Protein AF-A0A3N4A0S9-F1 (afdb_monomer)

Nearest PDB structures (foldseek):
  3oa3-assembly1_A  TM=5.881E-01  e=3.832E-02  Coccidioides immitis
  5ux5-assembly1_A  TM=4.665E-01  e=2.475E-01  Corynebacterium freiburgense
  3fa4-assembly2_H  TM=5.300E-01  e=4.699E-01  Aspergillus niger
  6y32-assembly1_B  TM=5.566E-01  e=2.268E+00  Homo sapiens
  3fa4-assembly1_C  TM=3.381E-01  e=6.290E-01  Aspergillus niger

pLDDT: mean 85.79, std 17.67, range [26.69, 98.25]

Foldseek 3Di:
DDDDDDDDDDDDDDDDDDDDDDDDDDDPPPPDPPPPPPPLDFQWFEDEQEDLQLLLCLAVVFVCQQVTQEYEDQLLLLAPLHDPPGKHPLRSCVSHVRHAYAHAAELFWDAADDPSADPPRHNYLDHNVPQVVQFWQFPDPLFDADPVNGGAQPQCRRIGTGQLDPVSLLSNLVSQCRQAVDWGDAIPVRGGTDGGQGHEYEPLEQANDNNHGNQSSCCRTPNNGSVSVLVSSLVSLLSNLVSCVVVVSNGAYEYELQYDLVDPSSLVSLLVSLQVPSHSAYEYEDLADDQQQAGDDLCCNQPRPLQSLQVSQLRHAYAYEYAQAAAAPAQDLHGGGDHDADFPPRVPSVVSLVSSQNSRQLQLQQRLLSNQQSFAQSGRYHYHQYYHDCRQEDDCSVPVGGPHYSSYRSHDCVPPFNVQSRVQRPDNQKHWDDDWDADDVSQKIWTAIPVGKIKIHHQAQQWDADPNDIDGHSGMGIGD

Solvent-accessible surface area (backbone atoms only — not comparable to full-atom values): 25312 Å² total; per-residue (Å²): 134,88,90,88,90,84,91,90,85,86,86,83,88,88,86,88,87,85,90,87,90,83,90,79,82,88,71,81,81,74,73,75,77,78,85,74,72,76,65,72,62,69,68,64,47,28,34,72,23,81,38,97,53,40,52,40,14,33,20,78,90,20,65,43,48,76,70,41,38,22,37,39,29,58,27,29,37,30,48,60,51,63,64,69,85,63,61,24,47,16,28,24,41,70,50,20,79,79,38,42,39,22,30,36,32,24,70,33,35,45,47,68,74,57,95,42,47,32,89,74,24,49,53,25,41,58,59,54,93,65,37,70,84,43,42,24,60,49,86,48,90,85,45,52,54,44,100,85,46,32,27,26,24,70,76,45,62,67,24,33,29,46,57,58,40,74,71,52,20,49,36,32,10,53,38,55,39,44,43,41,71,40,68,23,42,64,12,85,86,65,34,63,55,42,56,39,46,19,38,30,37,29,58,64,36,70,45,66,48,54,84,24,55,30,46,49,42,14,38,40,28,98,55,59,26,33,68,50,40,49,55,29,51,55,48,29,49,43,42,28,35,54,40,38,56,74,70,66,64,87,52,52,37,32,31,36,47,58,66,55,59,88,38,68,69,50,47,53,52,49,46,48,52,30,66,66,60,57,39,48,28,34,33,37,76,41,55,52,28,51,88,48,43,35,64,52,58,49,53,49,29,49,64,29,42,27,36,50,48,22,58,37,9,54,67,24,30,30,34,35,30,49,64,29,64,52,50,22,75,37,60,41,79,72,45,60,52,48,73,52,62,36,26,77,83,40,85,62,38,72,62,39,45,54,46,34,48,54,32,31,52,25,53,47,20,28,37,48,29,38,47,41,64,24,23,30,86,72,31,38,54,49,63,39,56,46,38,40,45,48,90,36,42,38,47,63,68,75,43,67,54,46,62,45,43,20,33,50,68,61,48,70,65,80,40,68,68,42,35,52,43,46,56,49,52,70,34,91,83,47,25,32,40,91,68,79,44,71,40,80,91,53,33,29,42,35,27,40,32,67,82,66,32,35,39,32,35,25,67,36,96,50,67,45,74,58,100,86,45,77,45,54,41,43,16,29,47,72,44,117

Secondary structure (DSSP, 8-state):
------------------------------PPPP----------SEEEE-STTGGGGGSTT-TTTTS-SEEEE-THHHH----TTPPPHHHHHHH-TT-EEEEEEESSEEEPPPTT-BTTB-SBSS-HHHHGGGB---SSTTS-B-TTS-BEETTEEEEEEB---HHHHHHHHHHHHHHHHSPPPPPTTS------SEEEEE----S-BTTB-HHHHHHHSTTSSHHHHHHHHHHHHHHHHHHHHHTT---EEEEE----TT-HHHHHHHHHHHHH--SSEEEEE-SSB-TTSPBPPHHIIIIIIHHHHHHHTTTS-EEEE-PBPP-EEE--SSS--EEEEPBTTSTTHHHHHHHHHHHHHHHHHHHHHHHHTT-BTT--EEEPBP-B-GGG-B-TTT-TTBSSBTTS-SS-TTSHHHHHHHHHHH-TT--EEEEEEEETTTTEEEEEETTS-EEEEE-SSS-EEETTEEE-TTEEEEE-

Structure (mmCIF, N/CA/C/O backbone):
data_AF-A0A3N4A0S9-F1
#
_entry.id   AF-A0A3N4A0S9-F1
#
loop_
_atom_site.group_PDB
_atom_site.id
_atom_site.type_symbol
_atom_site.label_atom_id
_atom_site.label_alt_id
_atom_site.label_comp_id
_atom_site.label_asym_id
_atom_site.label_entity_id
_atom_site.label_seq_id
_atom_site.pdbx_PDB_ins_code
_atom_site.Cartn_x
_atom_site.Cartn_y
_atom_site.Cartn_z
_atom_site.occupancy
_atom_site.B_iso_or_equiv
_atom_site.auth_seq_id
_atom_site.auth_comp_id
_atom_site.auth_asym_id
_atom_site.auth_atom_id
_atom_site.pdbx_PDB_model_num
ATOM 1 N N . MET A 1 1 ? 68.577 -49.518 10.943 1.00 34.59 1 MET A N 1
ATOM 2 C CA . MET A 1 1 ? 68.490 -50.882 10.376 1.00 34.59 1 MET A CA 1
ATOM 3 C C . MET A 1 1 ? 67.078 -51.410 10.613 1.00 34.59 1 MET A C 1
ATOM 5 O O . MET A 1 1 ? 66.588 -51.281 11.723 1.00 34.59 1 MET A O 1
ATOM 9 N N . LYS A 1 2 ? 66.415 -51.906 9.558 1.00 33.28 2 LYS A N 1
ATOM 10 C CA . LYS A 1 2 ? 65.134 -52.660 9.582 1.00 33.28 2 LYS A CA 1
ATOM 11 C C . LYS A 1 2 ? 65.264 -53.938 10.457 1.00 33.28 2 LYS A C 1
ATOM 13 O O . LYS A 1 2 ? 66.415 -54.341 10.634 1.00 33.28 2 LYS A O 1
ATOM 18 N N . PRO A 1 3 ? 64.181 -54.612 10.936 1.00 39.38 3 PRO A N 1
ATOM 19 C CA . PRO A 1 3 ? 63.006 -54.987 10.124 1.00 39.38 3 PRO A CA 1
ATOM 20 C C . PRO A 1 3 ? 61.605 -55.047 10.794 1.00 39.38 3 PRO A C 1
ATOM 22 O O . PRO A 1 3 ? 61.420 -54.798 11.977 1.00 39.38 3 PRO A O 1
ATOM 25 N N . SER A 1 4 ? 60.631 -55.341 9.919 1.00 33.03 4 SER A N 1
ATOM 26 C CA . SER A 1 4 ? 59.157 -55.346 9.997 1.00 33.03 4 SER A CA 1
ATOM 27 C C . SER A 1 4 ? 58.484 -56.598 10.594 1.00 33.03 4 SER A C 1
ATOM 29 O O . SER A 1 4 ? 59.064 -57.673 10.506 1.00 33.03 4 SER A O 1
ATOM 31 N N . ALA A 1 5 ? 57.190 -56.486 10.966 1.00 32.66 5 ALA A N 1
ATOM 32 C CA . ALA A 1 5 ? 56.092 -57.424 10.615 1.00 32.66 5 ALA A CA 1
ATOM 33 C C . ALA A 1 5 ? 54.676 -56.832 10.902 1.00 32.66 5 ALA A C 1
ATOM 35 O O . ALA A 1 5 ? 54.557 -55.833 11.601 1.00 32.66 5 ALA A O 1
ATOM 36 N N . ARG A 1 6 ? 53.628 -57.424 10.294 1.00 34.28 6 ARG A N 1
ATOM 37 C CA . ARG A 1 6 ? 52.258 -56.926 9.979 1.00 34.28 6 ARG A CA 1
ATOM 38 C C . ARG A 1 6 ? 51.109 -57.390 10.925 1.00 34.28 6 ARG A C 1
ATOM 40 O O . ARG A 1 6 ? 51.161 -58.511 11.400 1.00 34.28 6 ARG A O 1
ATOM 47 N N . ILE A 1 7 ? 50.048 -56.556 11.009 1.00 35.53 7 ILE A N 1
ATOM 48 C CA . ILE A 1 7 ? 48.559 -56.753 10.875 1.00 35.53 7 ILE A CA 1
ATOM 49 C C . ILE A 1 7 ? 47.813 -57.914 11.598 1.00 35.53 7 ILE A C 1
ATOM 51 O O . ILE A 1 7 ? 48.097 -59.068 11.309 1.00 35.53 7 ILE A O 1
ATOM 55 N N . ALA A 1 8 ? 46.709 -57.600 12.323 1.00 29.52 8 ALA A N 1
ATOM 56 C CA . ALA A 1 8 ? 45.303 -58.062 12.096 1.00 29.52 8 ALA A CA 1
ATOM 57 C C . ALA A 1 8 ? 44.297 -57.505 13.149 1.00 29.52 8 ALA A C 1
ATOM 59 O O . ALA A 1 8 ? 44.708 -56.958 14.162 1.00 29.52 8 ALA A O 1
ATOM 60 N N . ARG A 1 9 ? 42.988 -57.564 12.838 1.00 32.09 9 ARG A N 1
ATOM 61 C CA . ARG A 1 9 ? 41.898 -56.615 13.179 1.00 32.09 9 ARG A CA 1
ATOM 62 C C . ARG A 1 9 ? 41.004 -56.950 14.399 1.00 32.09 9 ARG A C 1
ATOM 64 O O . ARG A 1 9 ? 40.845 -58.105 14.766 1.00 32.09 9 ARG A O 1
ATOM 71 N N . SER A 1 10 ? 40.386 -55.864 14.886 1.00 32.53 10 SER A N 1
ATOM 72 C CA . SER A 1 10 ? 39.250 -55.562 15.787 1.00 32.53 10 SER A CA 1
ATOM 73 C C . SER A 1 10 ? 38.244 -56.628 16.271 1.00 32.53 10 SER A C 1
ATOM 75 O O . SER A 1 10 ? 37.711 -57.418 15.498 1.00 32.53 10 SER A O 1
ATOM 77 N N . ALA A 1 11 ? 37.917 -56.484 17.566 1.00 31.88 11 ALA A N 1
ATOM 78 C CA . ALA A 1 11 ? 36.840 -57.074 18.385 1.00 31.88 11 ALA A CA 1
ATOM 79 C C . ALA A 1 11 ? 35.620 -56.104 18.469 1.00 31.88 11 ALA A C 1
ATOM 81 O O . ALA A 1 11 ? 35.685 -55.045 17.853 1.00 31.88 11 ALA A O 1
ATOM 82 N N . ALA A 1 12 ? 34.494 -56.282 19.177 1.00 32.44 12 ALA A N 1
ATOM 83 C CA . ALA A 1 12 ? 33.959 -57.195 20.203 1.00 32.44 12 ALA A CA 1
ATOM 84 C C . ALA A 1 12 ? 32.414 -56.973 20.206 1.00 32.44 12 ALA A C 1
ATOM 86 O O . ALA A 1 12 ? 31.973 -55.861 19.938 1.00 32.44 12 ALA A O 1
ATOM 87 N N . ALA A 1 13 ? 31.559 -57.999 20.242 1.00 31.58 13 ALA A N 1
ATOM 88 C CA . ALA A 1 13 ? 30.956 -58.677 21.406 1.00 31.58 13 ALA A CA 1
ATOM 89 C C . ALA A 1 13 ? 29.879 -57.886 22.197 1.00 31.58 13 ALA A C 1
ATOM 91 O O . ALA A 1 13 ? 30.150 -56.902 22.876 1.00 31.58 13 ALA A O 1
ATOM 92 N N . THR A 1 14 ? 28.659 -58.420 22.104 1.00 32.44 14 THR A N 1
ATOM 93 C CA . THR A 1 14 ? 27.376 -58.109 22.757 1.00 32.44 14 THR A CA 1
ATOM 94 C C . THR A 1 14 ? 27.369 -58.360 24.270 1.00 32.44 14 THR A C 1
ATOM 96 O O . THR A 1 14 ? 27.879 -59.394 24.694 1.00 32.44 14 THR A O 1
ATOM 99 N N . VAL A 1 15 ? 26.668 -57.531 25.062 1.00 31.08 15 VAL A N 1
ATOM 100 C CA . VAL A 1 15 ? 26.116 -57.929 26.378 1.00 31.08 15 VAL A CA 1
ATOM 101 C C . VAL A 1 15 ? 24.728 -57.310 26.604 1.00 31.08 15 VAL A C 1
ATOM 103 O O . VAL A 1 15 ? 24.521 -56.116 26.416 1.00 31.08 15 VAL A O 1
ATOM 106 N N . LEU A 1 16 ? 23.802 -58.184 27.003 1.00 29.84 16 LEU A N 1
ATOM 107 C CA . LEU A 1 16 ? 22.422 -57.973 27.444 1.00 29.84 16 LEU A CA 1
ATOM 108 C C . LEU A 1 16 ? 22.382 -57.631 28.947 1.00 29.84 16 LEU A C 1
ATOM 110 O O . LEU A 1 16 ? 23.087 -58.291 29.710 1.00 29.84 16 LEU A O 1
ATOM 114 N N . THR A 1 17 ? 21.450 -56.783 29.397 1.00 28.97 17 THR A N 1
ATOM 115 C CA . THR A 1 17 ? 20.914 -56.878 30.771 1.00 28.97 17 THR A CA 1
ATOM 116 C C . THR A 1 17 ? 19.477 -56.368 30.886 1.00 28.97 17 THR A C 1
ATOM 118 O O . THR A 1 17 ? 19.077 -55.378 30.283 1.00 28.97 17 THR A O 1
ATOM 121 N N . THR A 1 18 ? 18.711 -57.129 31.660 1.00 30.45 18 THR A N 1
ATOM 122 C CA . THR A 1 18 ? 17.263 -57.141 31.887 1.00 30.45 18 THR A CA 1
ATOM 123 C C . THR A 1 18 ? 16.753 -56.091 32.884 1.00 30.45 18 THR A C 1
ATOM 125 O O . THR A 1 18 ? 17.443 -55.727 33.831 1.00 30.45 18 THR A O 1
ATOM 128 N N . ALA A 1 19 ? 15.496 -55.681 32.684 1.00 32.12 19 ALA A N 1
ATOM 129 C CA . ALA A 1 19 ? 14.685 -54.778 33.510 1.00 32.12 19 ALA A CA 1
ATOM 130 C C . ALA A 1 19 ? 14.087 -55.452 34.769 1.00 32.12 19 ALA A C 1
ATOM 132 O O . ALA A 1 19 ? 14.036 -56.679 34.805 1.00 32.12 19 ALA A O 1
ATOM 133 N N . THR A 1 20 ? 13.596 -54.672 35.759 1.00 29.86 20 THR A N 1
ATOM 134 C CA . THR A 1 20 ? 12.182 -54.643 36.253 1.00 29.86 20 THR A CA 1
ATOM 135 C C . THR A 1 20 ? 11.960 -53.565 37.361 1.00 29.86 20 THR A C 1
ATOM 137 O O . THR A 1 20 ? 12.382 -53.745 38.494 1.00 29.86 20 THR A O 1
ATOM 140 N N . VAL A 1 21 ? 11.259 -52.480 36.982 1.00 33.00 21 VAL A N 1
ATOM 141 C CA . VAL A 1 21 ? 10.111 -51.761 37.617 1.00 33.00 21 VAL A CA 1
ATOM 142 C C . VAL A 1 21 ? 10.184 -51.086 39.007 1.00 33.00 21 VAL A C 1
ATOM 144 O O . VAL A 1 21 ? 10.332 -51.733 40.038 1.00 33.00 21 VAL A O 1
ATOM 147 N N . LEU A 1 22 ? 9.794 -49.798 39.022 1.00 26.69 22 LEU A N 1
ATOM 148 C CA . LEU A 1 22 ? 8.948 -49.180 40.057 1.00 26.69 22 LEU A CA 1
ATOM 149 C C . LEU A 1 22 ? 8.024 -48.121 39.421 1.00 26.69 22 LEU A C 1
ATOM 151 O O . LEU A 1 22 ? 8.454 -47.330 38.587 1.00 26.69 22 LEU A O 1
ATOM 155 N N . ALA A 1 23 ? 6.741 -48.188 39.776 1.00 34.62 23 ALA A N 1
ATOM 156 C CA . ALA A 1 23 ? 5.619 -47.474 39.173 1.00 34.62 23 ALA A CA 1
ATOM 157 C C . ALA A 1 23 ? 5.481 -46.014 39.641 1.00 34.62 23 ALA A C 1
ATOM 159 O O . ALA A 1 23 ? 5.671 -45.720 40.820 1.00 34.62 23 ALA A O 1
ATOM 160 N N . THR A 1 24 ? 5.012 -45.144 38.744 1.00 29.48 24 THR A N 1
ATOM 161 C CA . THR A 1 24 ? 4.363 -43.863 39.064 1.00 29.48 24 THR A CA 1
ATOM 162 C C . THR A 1 24 ? 3.138 -43.663 38.167 1.00 29.48 24 THR A C 1
ATOM 164 O O . THR A 1 24 ? 3.042 -44.216 37.075 1.00 29.48 24 THR A O 1
ATOM 167 N N . ALA A 1 25 ? 2.149 -42.967 38.723 1.00 30.17 25 ALA A N 1
ATOM 168 C CA . ALA A 1 25 ? 0.741 -42.968 38.348 1.00 30.17 25 ALA A CA 1
ATOM 169 C C . ALA A 1 25 ? 0.429 -42.509 36.912 1.00 30.17 25 ALA A C 1
ATOM 171 O O . ALA A 1 25 ? 1.051 -41.592 36.382 1.00 30.17 25 ALA A O 1
ATOM 172 N N . ALA A 1 26 ? -0.604 -43.121 36.326 1.00 30.33 26 ALA A N 1
ATOM 173 C CA . ALA A 1 26 ? -1.199 -42.708 35.064 1.00 30.33 26 ALA A CA 1
ATOM 174 C C . ALA A 1 26 ? -1.886 -41.342 35.218 1.00 30.33 26 ALA A C 1
ATOM 176 O O . ALA A 1 26 ? -2.887 -41.215 35.923 1.00 30.33 26 ALA A O 1
ATOM 177 N N . VAL A 1 27 ? -1.344 -40.334 34.539 1.00 30.41 27 VAL A N 1
ATOM 178 C CA . VAL A 1 27 ? -2.044 -39.085 34.224 1.00 30.41 27 VAL A CA 1
ATOM 179 C C . VAL A 1 27 ? -2.890 -39.371 32.977 1.00 30.41 27 VAL A C 1
ATOM 181 O O . VAL A 1 27 ? -2.364 -39.986 32.044 1.00 30.41 27 VAL A O 1
ATOM 184 N N . PRO A 1 28 ? -4.187 -39.014 32.936 1.00 28.16 28 PRO A N 1
ATOM 185 C CA . PRO A 1 28 ? -4.982 -39.198 31.730 1.00 28.16 28 PRO A CA 1
ATOM 186 C C . PRO A 1 28 ? -4.331 -38.398 30.602 1.00 28.16 28 PRO A C 1
ATOM 188 O O . PRO A 1 28 ? -3.974 -37.235 30.791 1.00 28.16 28 PRO A O 1
ATOM 191 N N . ALA A 1 29 ? -4.140 -39.044 29.452 1.00 28.69 29 ALA A N 1
ATOM 192 C CA . ALA A 1 29 ? -3.686 -38.380 28.245 1.00 28.69 29 ALA A CA 1
ATOM 193 C C . ALA A 1 29 ? -4.666 -37.244 27.940 1.00 28.69 29 ALA A C 1
ATOM 195 O O . ALA A 1 29 ? -5.818 -37.487 27.578 1.00 28.69 29 ALA A O 1
ATOM 196 N N . VAL A 1 30 ? -4.213 -36.009 28.143 1.00 31.84 30 VAL A N 1
ATOM 197 C CA . VAL A 1 30 ? -4.830 -34.842 27.528 1.00 31.84 30 VAL A CA 1
ATOM 198 C C . VAL A 1 30 ? -4.698 -35.100 26.035 1.00 31.84 30 VAL A C 1
ATOM 200 O O . VAL A 1 30 ? -3.583 -35.254 25.533 1.00 31.84 30 VAL A O 1
ATOM 203 N N . ALA A 1 31 ? -5.834 -35.286 25.364 1.00 31.52 31 ALA A N 1
ATOM 204 C CA . ALA A 1 31 ? -5.866 -35.334 23.915 1.00 31.52 31 ALA A CA 1
ATOM 205 C C . ALA A 1 31 ? -5.118 -34.098 23.410 1.00 31.52 31 ALA A C 1
ATOM 207 O O . ALA A 1 31 ? -5.377 -32.992 23.891 1.00 31.52 31 ALA A O 1
ATOM 208 N N . ALA A 1 32 ? -4.149 -34.308 22.518 1.00 30.52 32 ALA A N 1
ATOM 209 C CA . ALA A 1 32 ? -3.539 -33.203 21.801 1.00 30.52 32 ALA A CA 1
ATOM 210 C C . ALA A 1 32 ? -4.682 -32.354 21.218 1.00 30.52 32 ALA A C 1
ATOM 212 O O . ALA A 1 32 ? -5.639 -32.947 20.706 1.00 30.52 32 ALA A O 1
ATOM 213 N N . PRO A 1 33 ? -4.646 -31.019 21.366 1.00 30.25 33 PRO A N 1
ATOM 214 C CA . PRO A 1 33 ? -5.596 -30.181 20.658 1.00 30.25 33 PRO A CA 1
ATOM 215 C C . PRO A 1 33 ? -5.511 -30.548 19.176 1.00 30.25 33 PRO A C 1
ATOM 217 O O . PRO A 1 33 ? -4.415 -30.748 18.652 1.00 30.25 33 PRO A O 1
ATOM 220 N N . ASP A 1 34 ? -6.675 -30.728 18.552 1.00 27.73 34 ASP A N 1
ATOM 221 C CA . ASP A 1 34 ? -6.784 -30.823 17.103 1.00 27.73 34 ASP A CA 1
ATOM 222 C C . ASP A 1 34 ? -5.975 -29.666 16.510 1.00 27.73 34 ASP A C 1
ATOM 224 O O . ASP A 1 34 ? -6.256 -28.502 16.809 1.00 27.73 34 ASP A O 1
ATOM 228 N N . ASP A 1 35 ? -4.977 -29.990 15.687 1.00 31.30 35 ASP A N 1
ATOM 229 C CA . ASP A 1 35 ? -4.346 -29.051 14.765 1.00 31.30 35 ASP A CA 1
ATOM 230 C C . ASP A 1 35 ? -5.407 -28.664 13.724 1.00 31.30 35 ASP A C 1
ATOM 232 O O . ASP A 1 35 ? -5.400 -29.109 12.574 1.00 31.30 35 ASP A O 1
ATOM 236 N N . GLY A 1 36 ? -6.371 -27.849 14.149 1.00 28.06 36 GLY A N 1
ATOM 237 C CA . GLY A 1 36 ? -7.188 -27.040 13.271 1.00 28.06 36 GLY A CA 1
ATOM 238 C C . GLY A 1 36 ? -6.264 -26.019 12.637 1.00 28.06 36 GLY A C 1
ATOM 239 O O . GLY A 1 36 ? -6.175 -24.886 13.095 1.00 28.06 36 GLY A O 1
ATOM 240 N N . ALA A 1 37 ? -5.526 -26.441 11.613 1.00 32.03 37 ALA A N 1
ATOM 241 C CA . ALA A 1 37 ? -4.885 -25.530 10.694 1.00 32.03 37 ALA A CA 1
ATOM 242 C C . ALA A 1 37 ? -6.002 -24.714 10.029 1.00 32.03 37 ALA A C 1
ATOM 244 O O . ALA A 1 37 ? -6.533 -25.101 8.988 1.00 32.03 37 ALA A O 1
ATOM 245 N N . ALA A 1 38 ? -6.368 -23.585 10.639 1.00 32.97 38 ALA A N 1
ATOM 246 C CA . ALA A 1 38 ? -6.726 -22.414 9.865 1.00 32.97 38 ALA A CA 1
ATOM 247 C C . ALA A 1 38 ? -5.487 -22.140 9.007 1.00 32.97 38 ALA A C 1
ATOM 249 O O . ALA A 1 38 ? -4.482 -21.608 9.473 1.00 32.97 38 ALA A O 1
ATOM 250 N N . GLY A 1 39 ? -5.465 -22.713 7.802 1.00 33.94 39 GLY A N 1
ATOM 251 C CA . GLY A 1 39 ? -4.442 -22.369 6.834 1.00 33.94 39 GLY A CA 1
ATOM 252 C C . GLY A 1 39 ? -4.597 -20.882 6.585 1.00 33.94 39 GLY A C 1
ATOM 253 O O . GLY A 1 39 ? -5.710 -20.473 6.269 1.00 33.94 39 GLY A O 1
ATOM 254 N N . ASN A 1 40 ? -3.526 -20.104 6.768 1.00 42.25 40 ASN A N 1
ATOM 255 C CA . ASN A 1 40 ? -3.506 -18.695 6.387 1.00 42.25 40 ASN A CA 1
ATOM 256 C C . ASN A 1 40 ? -4.072 -18.593 4.970 1.00 42.25 40 ASN A C 1
ATOM 258 O O . ASN A 1 40 ? -3.440 -19.044 4.008 1.00 42.25 40 ASN A O 1
ATOM 262 N N . THR A 1 41 ? -5.295 -18.089 4.848 1.00 53.97 41 THR A N 1
ATOM 263 C CA . THR A 1 41 ? -5.892 -17.804 3.554 1.00 53.97 41 THR A CA 1
ATOM 264 C C . THR A 1 41 ? -5.098 -16.644 2.986 1.00 53.97 41 THR A C 1
ATOM 266 O O . THR A 1 41 ? -4.988 -15.595 3.616 1.00 53.97 41 THR A O 1
ATOM 269 N N . GLY A 1 42 ? -4.467 -16.849 1.829 1.00 66.00 42 GLY A N 1
ATOM 270 C CA . GLY A 1 42 ? -3.811 -15.749 1.131 1.00 66.00 42 GLY A CA 1
ATOM 271 C C . GLY A 1 42 ? -4.807 -14.607 0.924 1.00 66.00 42 GLY A C 1
ATOM 272 O O . GLY A 1 42 ? -5.993 -14.859 0.729 1.00 66.00 42 GLY A O 1
ATOM 273 N N . ALA A 1 43 ? -4.321 -13.368 0.945 1.00 77.00 43 ALA A N 1
ATOM 274 C CA . ALA A 1 43 ? -5.142 -12.157 0.844 1.00 77.00 43 ALA A CA 1
ATOM 275 C C . ALA A 1 43 ? -5.964 -12.039 -0.461 1.00 77.00 43 ALA A C 1
ATOM 277 O O . ALA A 1 43 ? -6.759 -11.109 -0.614 1.00 77.00 43 ALA A O 1
ATOM 278 N N . GLY A 1 44 ? -5.724 -12.940 -1.419 1.00 86.56 44 GLY A N 1
ATOM 279 C CA . GLY A 1 44 ? -6.192 -12.830 -2.792 1.00 86.56 44 GLY A CA 1
ATOM 280 C C . GLY A 1 44 ? -5.628 -11.586 -3.472 1.00 86.56 44 GLY A C 1
ATOM 281 O O . GLY A 1 44 ? -4.647 -10.979 -3.032 1.00 86.56 44 GLY A O 1
ATOM 282 N N . ARG A 1 45 ? -6.280 -11.173 -4.552 1.00 91.69 45 ARG A N 1
ATOM 283 C CA . ARG A 1 45 ? -5.941 -9.961 -5.284 1.00 91.69 45 ARG A CA 1
ATOM 284 C C . ARG A 1 45 ? -6.370 -8.730 -4.489 1.00 91.69 45 ARG A C 1
ATOM 286 O O . ARG A 1 45 ? -7.541 -8.354 -4.491 1.00 91.69 45 ARG A O 1
ATOM 293 N N . VAL A 1 46 ? -5.411 -8.090 -3.823 1.00 95.00 46 VAL A N 1
ATOM 294 C CA . VAL A 1 46 ? -5.651 -6.934 -2.940 1.00 95.00 46 VAL A CA 1
ATOM 295 C C . VAL A 1 46 ? -5.614 -5.604 -3.694 1.00 95.00 46 VAL A C 1
ATOM 297 O O . VAL A 1 46 ? -4.707 -5.377 -4.491 1.00 95.00 46 VAL A O 1
ATOM 300 N N . ALA A 1 47 ? -6.505 -4.667 -3.367 1.00 94.81 47 ALA A N 1
ATOM 301 C CA . ALA A 1 47 ? -6.351 -3.240 -3.661 1.00 94.81 47 ALA A CA 1
ATOM 302 C C . ALA A 1 47 ? -6.211 -2.420 -2.371 1.00 94.81 47 ALA A C 1
ATOM 304 O O . ALA A 1 47 ? -7.080 -2.461 -1.499 1.00 94.81 47 ALA A O 1
ATOM 305 N N . TYR A 1 48 ? -5.137 -1.630 -2.273 1.00 93.56 48 TYR A N 1
ATOM 306 C CA . TYR A 1 48 ? -4.978 -0.634 -1.214 1.00 93.56 48 TYR A CA 1
ATOM 307 C C . TYR A 1 48 ? -5.410 0.744 -1.720 1.00 93.56 48 TYR A C 1
ATOM 309 O O . TYR A 1 48 ? -4.733 1.344 -2.555 1.00 93.56 48 TYR A O 1
ATOM 317 N N . LEU A 1 49 ? -6.560 1.228 -1.247 1.00 92.06 49 LEU A N 1
ATOM 318 C CA . LEU A 1 49 ? -7.217 2.444 -1.735 1.00 92.06 49 LEU A CA 1
ATOM 319 C C . LEU A 1 49 ? -7.219 3.513 -0.638 1.00 92.06 49 LEU A C 1
ATOM 321 O O . LEU A 1 49 ? -8.262 3.892 -0.103 1.00 92.06 49 LEU A O 1
ATOM 325 N N . HIS A 1 50 ? -6.014 3.963 -0.282 1.00 74.94 50 HIS A N 1
ATOM 326 C CA . HIS A 1 50 ? -5.774 4.855 0.855 1.00 74.94 50 HIS A CA 1
ATOM 327 C C . HIS A 1 50 ? -6.244 6.305 0.617 1.00 74.94 50 HIS A C 1
ATOM 329 O O . HIS A 1 50 ? -6.543 7.032 1.561 1.00 74.94 50 HIS A O 1
ATOM 335 N N . GLY A 1 51 ? -6.336 6.757 -0.637 1.00 74.06 51 GLY A N 1
ATOM 336 C CA . GLY A 1 51 ? -6.808 8.105 -0.952 1.00 74.06 51 GLY A CA 1
ATOM 337 C C . GLY A 1 51 ? -8.298 8.314 -0.663 1.00 74.06 51 GLY A C 1
ATOM 338 O O . GLY A 1 51 ? -9.105 7.420 -0.907 1.00 74.06 51 GLY A O 1
ATOM 339 N N . TYR A 1 52 ? -8.670 9.533 -0.244 1.00 70.62 52 TYR A N 1
ATOM 340 C CA . TYR A 1 52 ? -10.037 9.926 0.157 1.00 70.62 52 TYR A CA 1
ATOM 341 C C . TYR A 1 52 ? -11.146 9.440 -0.796 1.00 70.62 52 TYR A C 1
ATOM 343 O O . TYR A 1 52 ? -12.212 9.040 -0.335 1.00 70.62 52 TYR A O 1
ATOM 351 N N . GLN A 1 53 ? -10.888 9.410 -2.108 1.00 83.25 53 GLN A N 1
ATOM 352 C CA . GLN A 1 53 ? -11.850 8.941 -3.109 1.00 83.25 53 GLN A CA 1
ATOM 353 C C . GLN A 1 53 ? -11.411 7.682 -3.867 1.00 83.25 53 GLN A C 1
ATOM 355 O O . GLN A 1 53 ? -12.116 7.249 -4.767 1.00 83.25 53 GLN A O 1
ATOM 360 N N . GLN A 1 54 ? -10.271 7.061 -3.559 1.00 88.44 54 GLN A N 1
ATOM 361 C CA . GLN A 1 54 ? -9.774 5.924 -4.356 1.00 88.44 54 GLN A CA 1
ATOM 362 C C . GLN A 1 54 ? -10.689 4.701 -4.310 1.00 88.44 54 GLN A C 1
ATOM 364 O O . GLN A 1 54 ? -10.797 3.966 -5.288 1.00 88.44 54 GLN A O 1
ATOM 369 N N . SER A 1 55 ? -11.434 4.545 -3.216 1.00 90.56 55 SER A N 1
ATOM 370 C CA . SER A 1 55 ? -12.492 3.542 -3.077 1.00 90.56 55 SER A CA 1
ATOM 371 C C . SER A 1 55 ? -13.565 3.632 -4.168 1.00 90.56 55 SER A C 1
ATOM 373 O O . SER A 1 55 ? -14.204 2.634 -4.488 1.00 90.56 55 SER A O 1
ATOM 375 N N . GLN A 1 56 ? -13.727 4.789 -4.816 1.00 91.31 56 GLN A N 1
ATOM 376 C CA . GLN A 1 56 ? -14.726 4.987 -5.862 1.00 91.31 56 GLN A CA 1
ATOM 377 C C . GLN A 1 56 ? -14.473 4.139 -7.123 1.00 91.31 56 GLN A C 1
ATOM 379 O O . GLN A 1 56 ? -15.404 3.907 -7.896 1.00 91.31 56 GLN A O 1
ATOM 384 N N . ALA A 1 57 ? -13.264 3.595 -7.309 1.00 92.31 57 ALA A N 1
ATOM 385 C CA . ALA A 1 57 ? -12.984 2.584 -8.331 1.00 92.31 57 ALA A CA 1
ATOM 386 C C . ALA A 1 57 ? -13.809 1.290 -8.152 1.00 92.31 57 ALA A C 1
ATOM 388 O O . ALA A 1 57 ? -14.007 0.556 -9.121 1.00 92.31 57 ALA A O 1
ATOM 389 N N . LEU A 1 58 ? -14.323 1.035 -6.941 1.00 94.88 58 LEU A N 1
ATOM 390 C CA . LEU A 1 58 ? -15.176 -0.106 -6.584 1.00 94.88 58 LEU A CA 1
ATOM 391 C C . LEU A 1 58 ? -16.675 0.235 -6.577 1.00 94.88 58 LEU A C 1
ATOM 393 O O . LEU A 1 58 ? -17.506 -0.634 -6.318 1.00 94.88 58 LEU A O 1
ATOM 397 N N . CYS A 1 59 ? -17.060 1.480 -6.853 1.00 94.19 59 CYS A N 1
ATOM 398 C CA . CYS A 1 59 ? -18.470 1.847 -6.967 1.00 94.19 59 CYS A CA 1
ATOM 399 C C . CYS A 1 59 ? -19.130 1.213 -8.199 1.00 94.19 59 CYS A C 1
ATOM 401 O O . CYS A 1 59 ? -18.431 0.871 -9.151 1.00 94.19 59 CYS A O 1
ATOM 403 N N . PRO A 1 60 ? -20.474 1.097 -8.252 1.00 94.00 60 PRO A N 1
ATOM 404 C CA . PRO A 1 60 ? -21.169 0.603 -9.439 1.00 94.00 60 PRO A CA 1
ATOM 405 C C . PRO A 1 60 ? -20.706 1.300 -10.733 1.00 94.00 60 PRO A C 1
ATOM 407 O O . PRO A 1 60 ? -20.878 2.508 -10.894 1.00 94.00 60 PRO A O 1
ATOM 410 N N . GLY A 1 61 ? -20.140 0.527 -11.665 1.00 91.12 61 GLY A N 1
ATOM 411 C CA . GLY A 1 61 ? -19.590 1.031 -12.932 1.00 91.12 61 GLY A CA 1
ATOM 412 C C . GLY A 1 61 ? -18.133 1.511 -12.876 1.00 91.12 61 GLY A C 1
ATOM 413 O O . GLY A 1 61 ? -17.615 1.937 -13.906 1.00 91.12 61 GLY A O 1
ATOM 414 N N . GLY A 1 62 ? -17.480 1.436 -11.716 1.00 92.06 62 GLY A N 1
ATOM 415 C CA . GLY A 1 62 ? -16.044 1.639 -11.560 1.00 92.06 62 GLY A CA 1
ATOM 416 C C . GLY A 1 62 ? -15.228 0.497 -12.170 1.00 92.06 62 GLY A C 1
ATOM 417 O O . GLY A 1 62 ? -15.710 -0.621 -12.359 1.00 92.06 62 GLY A O 1
ATO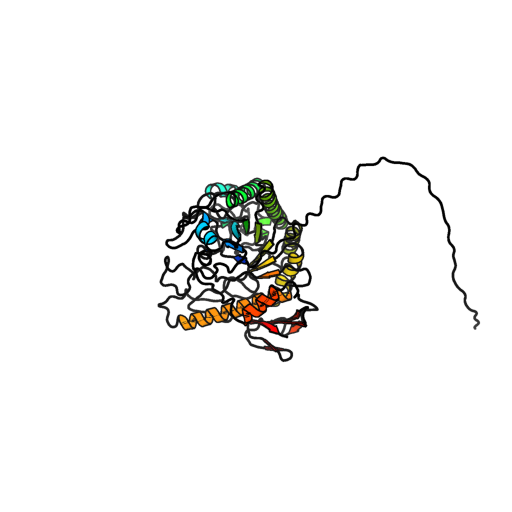M 418 N N . SER A 1 63 ? -13.978 0.794 -12.503 1.00 91.25 63 SER A N 1
ATOM 419 C CA . SER A 1 63 ? -13.074 -0.117 -13.220 1.00 91.25 63 SER A CA 1
ATOM 420 C C . SER A 1 63 ? -12.570 -1.310 -12.401 1.00 91.25 63 SER A C 1
ATOM 422 O O . SER A 1 63 ? -12.127 -2.289 -12.994 1.00 91.25 63 SER A O 1
ATOM 424 N N . MET A 1 64 ? -12.642 -1.255 -11.067 1.00 93.06 64 MET A N 1
ATOM 425 C CA . MET A 1 64 ? -12.231 -2.360 -10.192 1.00 93.06 64 MET A CA 1
ATOM 426 C C . MET A 1 64 ? -13.383 -3.280 -9.794 1.00 93.06 64 MET A C 1
ATOM 428 O O . MET A 1 64 ? -13.169 -4.220 -9.029 1.00 93.06 64 MET A O 1
ATOM 432 N N . VAL A 1 65 ? -14.600 -3.030 -10.289 1.00 94.75 65 VAL A N 1
ATOM 433 C CA . VAL A 1 65 ? -15.758 -3.840 -9.914 1.00 94.75 65 VAL A CA 1
ATOM 434 C C . VAL A 1 65 ? -15.555 -5.301 -10.326 1.00 94.75 65 VAL A C 1
ATOM 436 O O . VAL A 1 65 ? -15.421 -5.600 -11.512 1.00 94.75 65 VAL A O 1
ATOM 439 N N . GLY A 1 66 ? -15.541 -6.205 -9.344 1.00 92.00 66 GLY A N 1
ATOM 440 C CA . GLY A 1 66 ? -15.306 -7.640 -9.527 1.00 92.00 66 GLY A CA 1
ATOM 441 C C . GLY A 1 66 ? -13.872 -8.011 -9.921 1.00 92.00 66 GLY A C 1
ATOM 442 O O . GLY A 1 66 ? -13.654 -9.115 -10.413 1.00 92.00 66 GLY A O 1
ATOM 443 N N . ALA A 1 67 ? -12.909 -7.096 -9.763 1.00 92.50 67 ALA A N 1
ATOM 444 C CA . ALA A 1 67 ? -11.516 -7.304 -10.168 1.00 92.50 67 ALA A CA 1
ATOM 445 C C . ALA A 1 67 ? -10.565 -7.625 -9.003 1.00 92.50 67 ALA A C 1
ATOM 447 O O . ALA A 1 67 ? -9.398 -7.928 -9.251 1.00 92.50 67 ALA A O 1
ATOM 448 N N . VAL A 1 68 ? -11.028 -7.511 -7.756 1.00 94.44 68 VAL A N 1
ATOM 449 C CA . VAL A 1 68 ? -10.218 -7.690 -6.543 1.00 94.44 68 VAL A CA 1
ATOM 450 C C . VAL A 1 68 ? -10.954 -8.561 -5.534 1.00 94.44 68 VAL A C 1
ATOM 452 O O . VAL A 1 68 ? -12.172 -8.452 -5.393 1.00 94.44 68 VAL A O 1
ATOM 455 N N . ASP A 1 69 ? -10.207 -9.395 -4.822 1.00 95.81 69 ASP A N 1
ATOM 456 C CA . ASP A 1 69 ? -10.740 -10.252 -3.760 1.00 95.81 69 ASP A CA 1
ATOM 457 C C . ASP A 1 69 ? -10.817 -9.488 -2.436 1.00 95.81 69 ASP A C 1
ATOM 459 O O . ASP A 1 69 ? -11.748 -9.683 -1.664 1.00 95.81 69 ASP A O 1
ATOM 463 N N . THR A 1 70 ? -9.885 -8.554 -2.209 1.00 97.38 70 THR A N 1
ATOM 464 C CA . THR A 1 70 ? -9.826 -7.755 -0.980 1.00 97.38 70 THR A CA 1
ATOM 465 C C . THR A 1 70 ? -9.557 -6.285 -1.286 1.00 97.38 70 THR A C 1
ATOM 467 O O . THR A 1 70 ? -8.668 -5.947 -2.067 1.00 97.38 70 THR A O 1
ATOM 470 N N . ALA A 1 71 ? -10.285 -5.382 -0.636 1.00 97.12 71 ALA A N 1
ATOM 471 C CA . ALA A 1 71 ? -10.116 -3.941 -0.745 1.00 97.12 71 ALA A CA 1
ATOM 472 C C . ALA A 1 71 ? -9.920 -3.304 0.634 1.00 97.12 71 ALA A C 1
ATOM 474 O O . ALA A 1 71 ? -10.786 -3.392 1.504 1.00 97.12 71 ALA A O 1
ATOM 475 N N . ILE A 1 72 ? -8.806 -2.600 0.817 1.00 97.06 72 ILE A N 1
ATOM 476 C CA . ILE A 1 72 ? -8.566 -1.764 1.996 1.00 97.06 72 ILE A CA 1
ATOM 477 C C . ILE A 1 72 ? -9.058 -0.352 1.678 1.00 97.06 72 ILE A C 1
ATOM 479 O O . ILE A 1 72 ? -8.578 0.269 0.725 1.00 97.06 72 ILE A O 1
ATOM 483 N N . VAL A 1 73 ? -9.992 0.167 2.477 1.00 95.31 73 VAL A N 1
ATOM 484 C CA . VAL A 1 73 ? -10.606 1.487 2.262 1.00 95.31 73 VAL A CA 1
ATOM 485 C C . VAL A 1 73 ? -10.703 2.291 3.559 1.00 95.31 73 VAL A C 1
ATOM 487 O O . VAL A 1 73 ? -10.760 1.742 4.661 1.00 95.31 73 VAL A O 1
ATOM 490 N N . ALA A 1 74 ? -10.774 3.617 3.432 1.00 92.25 74 ALA A N 1
ATOM 491 C CA . ALA A 1 74 ? -11.011 4.500 4.570 1.00 92.25 74 ALA A CA 1
ATOM 492 C C . ALA A 1 74 ? -12.392 4.230 5.218 1.00 92.25 74 ALA A C 1
ATOM 494 O O . ALA A 1 74 ? -13.396 4.194 4.498 1.00 92.25 74 ALA A O 1
ATOM 495 N N . PRO A 1 75 ? -12.499 4.126 6.560 1.00 93.06 75 PRO A N 1
ATOM 496 C CA . PRO A 1 75 ? -13.761 3.850 7.254 1.00 93.06 75 PRO A CA 1
ATOM 497 C C . PRO A 1 75 ? -14.897 4.826 6.929 1.00 93.06 75 PRO A C 1
ATOM 499 O O . PRO A 1 75 ? -16.066 4.440 6.936 1.00 93.06 75 PRO A O 1
ATOM 502 N N . LEU A 1 76 ? -14.571 6.077 6.584 1.00 90.56 76 LEU A N 1
ATOM 503 C CA . LEU A 1 76 ? -15.536 7.132 6.258 1.00 90.56 76 LEU A CA 1
ATOM 504 C C . LEU A 1 76 ? -16.567 6.726 5.189 1.00 90.56 76 LEU A C 1
ATOM 506 O O . LEU A 1 76 ? -17.705 7.201 5.227 1.00 90.56 76 LEU A O 1
ATOM 510 N N . VAL A 1 77 ? -16.226 5.788 4.291 1.00 92.00 77 VAL A N 1
ATOM 511 C CA . VAL A 1 77 ? -17.158 5.267 3.272 1.00 92.00 77 VAL A CA 1
ATOM 512 C C . VAL A 1 77 ? -18.379 4.571 3.877 1.00 92.00 77 VAL A C 1
ATOM 514 O O . VAL A 1 77 ? -19.428 4.499 3.235 1.00 92.00 77 VAL A O 1
ATOM 517 N N . ALA A 1 78 ? -18.280 4.091 5.118 1.00 94.06 78 ALA A N 1
ATOM 518 C CA . ALA A 1 78 ? -19.387 3.504 5.861 1.00 94.06 78 ALA A CA 1
ATOM 519 C C . ALA A 1 78 ? -20.218 4.553 6.620 1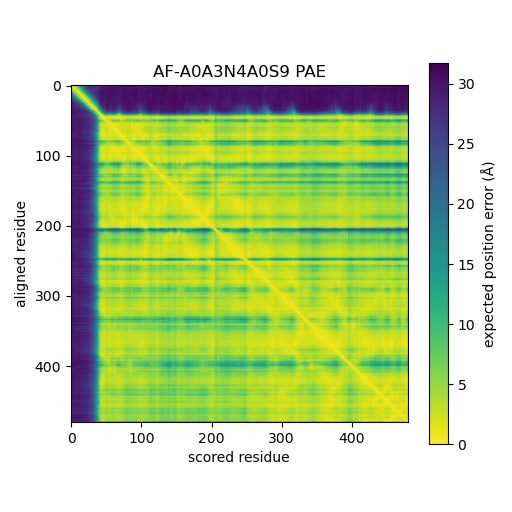.00 94.06 78 ALA A C 1
ATOM 521 O O . ALA A 1 78 ? -21.419 4.356 6.805 1.00 94.06 78 ALA A O 1
ATOM 522 N N . GLY A 1 79 ? -19.612 5.682 7.006 1.00 89.19 79 GLY A N 1
ATOM 523 C CA . GLY A 1 79 ? -20.270 6.772 7.738 1.00 89.19 79 GLY A CA 1
ATOM 524 C C . GLY A 1 79 ? -21.180 7.660 6.880 1.00 89.19 79 GLY A C 1
ATOM 525 O O . GLY A 1 79 ? -22.062 8.332 7.413 1.00 89.19 79 GLY A O 1
ATOM 526 N N . GLY A 1 80 ? -21.008 7.653 5.554 1.00 76.44 80 GLY A N 1
ATOM 527 C CA . GLY A 1 80 ? -21.932 8.292 4.607 1.00 76.44 80 GLY A CA 1
ATOM 528 C C . GLY A 1 80 ? -21.748 9.791 4.384 1.00 76.44 80 GLY A C 1
ATOM 529 O O . GLY A 1 80 ? -22.454 10.369 3.557 1.00 76.44 80 GLY A O 1
ATOM 530 N N . THR A 1 81 ? -20.812 10.434 5.080 1.00 75.31 81 THR A N 1
ATOM 531 C CA . THR A 1 81 ? -20.417 11.812 4.772 1.00 75.31 81 THR A CA 1
ATOM 532 C C . THR A 1 81 ? -19.378 11.759 3.658 1.00 75.31 81 THR A C 1
ATOM 534 O O . THR A 1 81 ? -18.181 11.681 3.915 1.00 75.31 81 THR A O 1
ATOM 537 N N . LEU A 1 82 ? -19.843 11.757 2.412 1.00 79.31 82 LEU A N 1
ATOM 538 C CA . LEU A 1 82 ? -18.981 11.691 1.233 1.00 79.31 82 LEU A CA 1
ATOM 539 C C . LEU A 1 82 ? -19.183 12.909 0.342 1.00 79.31 82 LEU A C 1
ATOM 541 O O . LEU A 1 82 ? -20.215 13.589 0.420 1.00 79.31 82 LEU A O 1
ATOM 545 N N . ALA A 1 83 ? -18.202 13.178 -0.519 1.00 79.56 83 ALA A N 1
ATOM 546 C CA . ALA A 1 83 ? -18.349 14.218 -1.514 1.00 79.56 83 ALA A CA 1
ATOM 547 C C . ALA A 1 83 ? -19.500 13.879 -2.473 1.00 79.56 83 ALA A C 1
ATOM 549 O O . ALA A 1 83 ? -19.948 12.738 -2.627 1.00 79.56 83 ALA A O 1
ATOM 550 N N . LYS A 1 84 ? -20.030 14.909 -3.129 1.00 78.62 84 LYS A N 1
ATOM 551 C CA . LYS A 1 84 ? -21.128 14.724 -4.074 1.00 78.62 84 LYS A CA 1
ATOM 552 C C . LYS A 1 84 ? -20.677 13.809 -5.215 1.00 78.62 84 LYS A C 1
ATOM 554 O O . LYS A 1 84 ? -19.793 14.179 -5.974 1.00 78.62 84 LYS A O 1
ATOM 559 N N . GLY A 1 85 ? -21.404 12.712 -5.415 1.00 80.19 85 GLY A N 1
ATOM 560 C CA . GLY A 1 85 ? -21.139 11.747 -6.485 1.00 80.19 85 GLY A CA 1
ATOM 561 C C . GLY A 1 85 ? -20.390 10.505 -6.016 1.00 80.19 85 GLY A C 1
ATOM 562 O O . GLY A 1 85 ? -20.315 9.552 -6.787 1.00 80.19 85 GLY A O 1
ATOM 563 N N . ASP A 1 86 ? -19.920 10.495 -4.771 1.00 87.62 86 ASP A N 1
ATOM 564 C CA . ASP A 1 86 ? -19.275 9.336 -4.177 1.00 87.62 86 ASP A CA 1
ATOM 565 C C . ASP A 1 86 ? -20.327 8.311 -3.703 1.00 87.62 86 ASP A C 1
ATOM 567 O O . ASP A 1 86 ? -21.428 8.679 -3.274 1.00 87.62 86 ASP A O 1
ATOM 571 N N . CYS A 1 87 ? -19.995 7.022 -3.768 1.00 91.12 87 CYS A N 1
ATOM 572 C CA . CYS A 1 87 ? -20.818 5.924 -3.274 1.00 91.12 87 CYS A CA 1
ATOM 573 C C . CYS A 1 87 ? -20.305 5.387 -1.927 1.00 91.12 87 CYS A C 1
ATOM 575 O O . CYS A 1 87 ? -19.127 5.521 -1.587 1.00 91.12 87 CYS A O 1
ATOM 577 N N . THR A 1 88 ? -21.207 4.788 -1.144 1.00 94.38 88 THR A N 1
ATOM 578 C CA . THR A 1 88 ? -20.899 4.297 0.210 1.00 94.38 88 THR A CA 1
ATOM 579 C C . THR A 1 88 ? -20.372 2.862 0.201 1.00 94.38 88 THR A C 1
ATOM 581 O O . THR A 1 88 ? -20.443 2.166 -0.812 1.00 94.38 88 THR A O 1
ATOM 584 N N . LEU A 1 89 ? -19.921 2.367 1.360 1.00 96.38 89 LEU A N 1
ATOM 585 C CA . LEU A 1 89 ? -19.577 0.952 1.551 1.00 96.38 89 LEU A CA 1
ATOM 586 C C . LEU A 1 89 ? -20.701 0.007 1.089 1.00 96.38 89 LEU A C 1
ATOM 588 O O . LEU A 1 89 ? -20.429 -0.996 0.435 1.00 96.38 89 LEU A O 1
ATOM 592 N N . ALA A 1 90 ? -21.962 0.342 1.379 1.00 97.62 90 ALA A N 1
ATOM 593 C CA . ALA A 1 90 ? -23.118 -0.446 0.950 1.00 97.62 90 ALA A CA 1
ATOM 594 C C . ALA A 1 90 ? -23.263 -0.508 -0.576 1.00 97.62 90 ALA A C 1
ATOM 596 O O . ALA A 1 90 ? -23.594 -1.562 -1.117 1.00 97.62 90 ALA A O 1
ATOM 597 N N . ASP A 1 91 ? -23.001 0.600 -1.274 1.00 97.31 91 ASP A N 1
ATOM 598 C CA . ASP A 1 91 ? -23.024 0.629 -2.738 1.00 97.31 91 ASP A CA 1
ATOM 599 C C . ASP A 1 91 ? -21.869 -0.200 -3.327 1.00 97.31 91 ASP A C 1
ATOM 601 O O . ASP A 1 91 ? -22.090 -0.982 -4.253 1.00 97.31 91 ASP A O 1
ATOM 605 N N . MET A 1 92 ? -20.659 -0.074 -2.766 1.00 97.50 92 MET A N 1
ATOM 606 C CA . MET A 1 92 ? -19.485 -0.841 -3.203 1.00 97.50 92 MET A CA 1
ATOM 607 C C . MET A 1 92 ? -19.678 -2.343 -2.990 1.00 97.50 92 MET A C 1
ATOM 609 O O . MET A 1 92 ? -19.484 -3.114 -3.925 1.00 97.50 92 MET A O 1
ATOM 613 N N . LYS A 1 93 ? -20.142 -2.779 -1.814 1.00 98.00 93 LYS A N 1
ATOM 614 C CA . LYS A 1 93 ? -20.422 -4.200 -1.549 1.00 98.00 93 LYS A CA 1
ATOM 615 C C . LYS A 1 93 ? -21.534 -4.769 -2.420 1.00 98.00 93 LYS A C 1
ATOM 617 O O . LYS A 1 93 ? -21.455 -5.913 -2.850 1.00 98.00 93 LYS A O 1
ATOM 622 N N . ALA A 1 94 ? -22.566 -3.981 -2.723 1.00 98.06 94 ALA A N 1
ATOM 623 C CA . ALA A 1 94 ? -23.619 -4.423 -3.634 1.00 98.06 94 ALA A CA 1
ATOM 624 C C . ALA A 1 94 ? -23.105 -4.626 -5.072 1.00 98.06 94 ALA A C 1
ATOM 626 O O . ALA A 1 94 ? -23.610 -5.499 -5.777 1.00 98.06 94 ALA A O 1
ATOM 627 N N . ALA A 1 95 ? -22.118 -3.834 -5.507 1.00 97.81 95 ALA A N 1
ATOM 628 C CA . ALA A 1 95 ? -21.454 -4.009 -6.798 1.00 97.81 95 ALA A CA 1
ATOM 629 C C . ALA A 1 95 ? -20.412 -5.141 -6.794 1.00 97.81 95 ALA A C 1
ATOM 631 O O . ALA A 1 95 ? -20.172 -5.735 -7.842 1.00 97.81 95 ALA A O 1
ATOM 632 N N . ASN A 1 96 ? -19.832 -5.448 -5.631 1.00 97.94 96 ASN A N 1
ATOM 633 C CA . ASN A 1 96 ? -18.733 -6.396 -5.448 1.00 97.94 96 ASN A CA 1
ATOM 634 C C . ASN A 1 96 ? -19.098 -7.465 -4.403 1.00 97.94 96 ASN A C 1
ATOM 636 O O . ASN A 1 96 ? -18.572 -7.435 -3.290 1.00 97.94 96 ASN A O 1
ATOM 640 N N . PRO A 1 97 ? -20.022 -8.391 -4.720 1.00 96.19 97 PRO A N 1
ATOM 641 C CA . PRO A 1 97 ? -20.527 -9.356 -3.742 1.00 96.19 97 PRO A CA 1
ATOM 642 C C . PRO A 1 97 ? -19.472 -10.355 -3.244 1.00 96.19 97 PRO A C 1
ATOM 644 O O . PRO A 1 97 ? -19.666 -10.926 -2.175 1.00 96.19 97 PRO A O 1
ATOM 647 N N . ASP A 1 98 ? -18.388 -10.545 -4.000 1.00 95.62 98 ASP A N 1
ATOM 648 C CA . ASP A 1 98 ? -17.321 -11.510 -3.709 1.00 95.62 98 ASP A CA 1
ATOM 649 C C . ASP A 1 98 ? -16.037 -10.844 -3.166 1.00 95.62 98 ASP A C 1
ATOM 651 O O . ASP A 1 98 ? -15.042 -11.527 -2.956 1.00 95.62 98 ASP A O 1
ATOM 655 N N . THR A 1 99 ? -16.044 -9.522 -2.939 1.00 97.06 99 THR A N 1
ATOM 656 C CA . THR A 1 99 ? -14.887 -8.774 -2.418 1.00 97.06 99 THR A CA 1
ATOM 657 C C . THR A 1 99 ? -15.016 -8.538 -0.914 1.00 97.06 99 THR A C 1
ATOM 659 O O . THR A 1 99 ? -16.035 -8.019 -0.448 1.00 97.06 99 THR A O 1
ATOM 662 N N . GLU A 1 100 ? -13.953 -8.823 -0.164 1.00 96.94 100 GLU A N 1
ATOM 663 C CA . GLU A 1 100 ? -13.803 -8.420 1.233 1.00 96.94 100 GLU A CA 1
ATOM 664 C C . GLU A 1 100 ? -13.404 -6.946 1.342 1.00 96.94 100 GLU A C 1
ATOM 666 O O . GLU A 1 100 ? -12.472 -6.479 0.688 1.00 96.94 100 GLU A O 1
ATOM 671 N N . PHE A 1 101 ? -14.082 -6.193 2.206 1.00 97.62 101 PHE A N 1
ATOM 672 C CA . PHE A 1 101 ? -13.746 -4.799 2.491 1.00 97.62 101 PHE A CA 1
ATOM 673 C C . PHE A 1 101 ? -13.158 -4.678 3.892 1.00 97.62 101 PHE A C 1
ATOM 675 O O . PHE A 1 101 ? -13.863 -4.890 4.885 1.00 97.62 101 PHE A O 1
ATOM 682 N N . LEU A 1 102 ? -11.890 -4.275 3.971 1.00 98.00 102 LEU A N 1
ATOM 683 C CA . LEU A 1 102 ? -11.185 -4.027 5.224 1.00 98.00 102 LEU A CA 1
ATOM 684 C C . LEU A 1 102 ? -11.185 -2.534 5.553 1.00 98.00 102 LEU A C 1
ATOM 686 O O . LEU A 1 102 ? -10.837 -1.694 4.717 1.00 98.00 102 LEU A O 1
ATOM 690 N N . ALA A 1 103 ? -11.560 -2.207 6.787 1.00 96.69 103 ALA A N 1
ATOM 691 C CA . ALA A 1 103 ? -11.485 -0.852 7.308 1.00 96.69 103 ALA A CA 1
ATOM 692 C C . ALA A 1 103 ? -10.036 -0.510 7.666 1.00 96.69 103 ALA A C 1
ATOM 694 O O . ALA A 1 103 ? -9.426 -1.183 8.494 1.00 96.69 103 ALA A O 1
ATOM 695 N N . TYR A 1 104 ? -9.491 0.552 7.080 1.00 95.75 104 TYR A N 1
ATOM 696 C CA . TYR A 1 104 ? -8.200 1.092 7.498 1.00 95.75 104 TYR A CA 1
ATOM 697 C C . TYR A 1 104 ? -8.266 1.623 8.943 1.00 95.75 104 TYR A C 1
ATOM 699 O O . TYR A 1 104 ? -9.153 2.416 9.276 1.00 95.75 104 TYR A O 1
ATOM 707 N N . LEU A 1 105 ? -7.302 1.243 9.781 1.00 95.31 105 LEU A N 1
ATOM 708 C CA . LEU A 1 105 ? -7.162 1.711 11.158 1.00 95.31 105 LEU A CA 1
ATOM 709 C C . LEU A 1 105 ? -5.696 2.024 11.465 1.00 95.31 105 LEU A C 1
ATOM 711 O O . LEU A 1 105 ? -4.862 1.127 11.543 1.00 95.31 105 LEU A O 1
ATOM 715 N N . ASN A 1 106 ? -5.387 3.297 11.700 1.00 93.69 106 ASN A N 1
ATOM 716 C CA . ASN A 1 106 ? -4.057 3.694 12.138 1.00 93.69 106 ASN A CA 1
ATOM 717 C C . ASN A 1 106 ? -3.893 3.426 13.646 1.00 93.69 106 ASN A C 1
ATOM 719 O O . ASN A 1 106 ? -4.644 3.980 14.458 1.00 93.69 106 ASN A O 1
ATOM 723 N N . ILE A 1 107 ? -2.929 2.573 14.010 1.00 94.75 107 ILE A N 1
ATOM 724 C CA . ILE A 1 107 ? -2.643 2.232 15.410 1.00 94.75 107 ILE A CA 1
ATOM 725 C C . ILE A 1 107 ? -1.437 2.991 15.970 1.00 94.75 107 ILE A C 1
ATOM 727 O O . ILE A 1 107 ? -1.372 3.210 17.179 1.00 94.75 107 ILE A O 1
ATOM 731 N N . GLY A 1 108 ? -0.492 3.423 15.132 1.00 91.06 108 GLY A N 1
ATOM 732 C CA . GLY A 1 108 ? 0.706 4.159 15.559 1.00 91.06 108 GLY A CA 1
ATOM 733 C C . GLY A 1 108 ? 0.490 5.669 15.689 1.00 91.06 108 GLY A C 1
ATOM 734 O O . GLY A 1 108 ? 1.076 6.319 16.560 1.00 91.06 108 GLY A O 1
ATOM 735 N N . GLY A 1 109 ? -0.394 6.214 14.860 1.00 89.62 109 GLY A N 1
ATOM 736 C CA . GLY A 1 109 ? -0.708 7.624 14.715 1.00 89.62 109 GLY A CA 1
ATOM 737 C C . GLY A 1 109 ? -2.190 7.937 14.932 1.00 89.62 109 GLY A C 1
ATOM 738 O O . GLY A 1 109 ? -3.097 7.347 14.353 1.00 89.62 109 GLY A O 1
ATOM 739 N N . MET A 1 110 ? -2.445 8.956 15.742 1.00 91.00 110 MET A N 1
ATOM 740 C CA . MET A 1 110 ? -3.760 9.541 15.962 1.00 91.00 110 MET A CA 1
ATOM 741 C C . MET A 1 110 ? -3.908 10.777 15.085 1.00 91.00 110 MET A C 1
ATOM 743 O O . MET A 1 110 ? -3.417 11.864 15.410 1.00 91.00 110 MET A O 1
ATOM 747 N N . GLN A 1 111 ? -4.588 10.606 13.959 1.00 84.88 111 GLN A N 1
ATOM 748 C CA . GLN A 1 111 ? -4.948 11.711 13.080 1.00 84.88 111 GLN A CA 1
ATOM 749 C C . GLN A 1 111 ? -6.143 12.503 13.616 1.00 84.88 111 GLN A C 1
ATOM 751 O O . GLN A 1 111 ? -7.062 11.949 14.225 1.00 84.88 111 GLN A O 1
ATOM 756 N N . GLY A 1 112 ? -6.138 13.815 13.374 1.00 76.12 112 GLY A N 1
ATOM 757 C CA . GLY A 1 112 ? -7.328 14.637 13.573 1.00 76.12 112 GLY A CA 1
ATOM 758 C C . GLY A 1 112 ? -8.467 14.179 12.659 1.00 76.12 112 GLY A C 1
ATOM 759 O O . GLY A 1 112 ? -8.231 13.804 11.513 1.00 76.12 112 GLY A O 1
ATOM 760 N N . VAL A 1 113 ? -9.704 14.225 13.154 1.00 72.38 113 VAL A N 1
ATOM 761 C CA . VAL A 1 113 ? -10.884 13.952 12.324 1.00 72.38 113 VAL A CA 1
ATOM 762 C C . VAL A 1 113 ? -11.304 15.189 11.564 1.00 72.38 113 VAL A C 1
ATOM 764 O O . VAL A 1 113 ? -11.236 16.319 12.054 1.00 72.38 113 VAL A O 1
ATOM 767 N N . THR A 1 114 ? -11.770 14.948 10.354 1.00 71.94 114 THR A N 1
ATOM 768 C CA . THR A 1 114 ? -12.428 15.940 9.523 1.00 71.94 114 THR A CA 1
ATOM 769 C C . THR A 1 114 ? -13.927 15.960 9.826 1.00 71.94 114 THR A C 1
ATOM 771 O O . THR A 1 114 ? -14.461 15.114 10.543 1.00 71.94 114 THR A O 1
ATOM 774 N N . GLU A 1 115 ? -14.656 16.918 9.254 1.00 73.06 115 GLU A N 1
ATOM 775 C CA . GLU A 1 115 ? -16.124 16.946 9.348 1.00 73.06 115 GLU A CA 1
ATOM 776 C C . GLU A 1 115 ? -16.812 15.739 8.676 1.00 73.06 115 GLU A C 1
ATOM 778 O O . GLU A 1 115 ? -17.997 15.478 8.930 1.00 73.06 115 GLU A O 1
ATOM 783 N N . TRP A 1 116 ? -16.062 15.008 7.842 1.00 73.31 116 TRP A N 1
ATOM 784 C CA . TRP A 1 116 ? -16.517 13.850 7.080 1.00 73.31 116 TRP A CA 1
ATOM 785 C C . TRP A 1 116 ? -16.525 12.563 7.909 1.00 73.31 116 TRP A C 1
ATOM 787 O O . TRP A 1 116 ? -17.361 11.686 7.681 1.00 73.31 116 TRP A O 1
ATOM 797 N N . ASP A 1 117 ? -15.662 12.469 8.918 1.00 79.62 117 ASP A N 1
ATOM 798 C CA . ASP A 1 117 ? -15.576 11.279 9.750 1.00 79.62 117 ASP A CA 1
ATOM 799 C C . ASP A 1 117 ? -16.732 11.228 10.765 1.00 79.62 117 ASP A C 1
ATOM 801 O O . ASP A 1 117 ? -17.148 12.239 11.347 1.00 79.62 117 ASP A O 1
ATOM 805 N N . LYS A 1 118 ? -17.297 10.033 10.966 1.00 84.38 118 LYS A N 1
ATOM 806 C CA . LYS A 1 118 ? -18.437 9.799 11.863 1.00 84.38 118 LYS A CA 1
ATOM 807 C C . LYS A 1 118 ? -18.166 8.598 12.732 1.00 84.38 118 LYS A C 1
ATOM 809 O O . LYS A 1 118 ? -17.705 7.583 12.234 1.00 84.38 118 LYS A O 1
ATOM 814 N N . GLU A 1 119 ? -18.531 8.696 14.003 1.00 86.31 119 GLU A N 1
ATOM 815 C CA . GLU A 1 119 ? -18.442 7.563 14.912 1.00 86.31 119 GLU A CA 1
ATOM 816 C C . GLU A 1 119 ? -19.323 6.392 14.438 1.00 86.31 119 GLU A C 1
ATOM 818 O O . GLU A 1 119 ? -20.459 6.641 14.018 1.00 86.31 119 GLU A O 1
ATOM 823 N N . PRO A 1 120 ? -18.840 5.134 14.514 1.00 90.00 120 PRO A N 1
ATOM 824 C CA . PRO A 1 120 ? -17.508 4.689 14.966 1.00 90.00 120 PRO A CA 1
ATOM 825 C C . PRO A 1 120 ? -16.435 4.627 13.867 1.00 90.00 120 PRO A C 1
ATOM 827 O O . PRO A 1 120 ? -15.298 4.242 14.123 1.00 90.00 120 PRO A O 1
ATOM 830 N N . PHE A 1 121 ? -16.771 5.036 12.649 1.00 92.25 121 PHE A N 1
ATOM 831 C CA . PHE A 1 121 ? -15.944 4.968 11.449 1.00 92.25 121 PHE A CA 1
ATOM 832 C C . PHE A 1 121 ? -14.846 6.041 11.386 1.00 92.25 121 PHE A C 1
ATOM 834 O O . PHE A 1 121 ? -14.759 6.796 10.415 1.00 92.25 121 PHE A O 1
ATOM 841 N N . PHE A 1 122 ? -13.988 6.099 12.408 1.00 88.94 122 PHE A N 1
ATOM 842 C CA . PHE A 1 122 ? -12.762 6.893 12.362 1.00 88.94 122 PHE A CA 1
ATOM 843 C C . PHE A 1 122 ? -11.540 6.018 12.050 1.00 88.94 122 PHE A C 1
ATOM 845 O O . PHE A 1 122 ? -11.438 4.909 12.575 1.00 88.94 122 PHE A O 1
ATOM 852 N N . PRO A 1 123 ? -10.568 6.540 11.287 1.00 89.81 123 PRO A N 1
ATOM 853 C CA . PRO A 1 123 ? -9.340 5.832 10.913 1.00 89.81 123 PRO A CA 1
ATOM 854 C C . PRO A 1 123 ? -8.237 5.866 11.998 1.00 89.81 123 PRO A C 1
ATOM 856 O O . PRO A 1 123 ? -7.052 5.894 11.678 1.00 89.81 123 PRO A O 1
ATOM 859 N N . THR A 1 124 ? -8.608 5.932 13.279 1.00 91.88 124 THR A N 1
ATOM 860 C CA . THR A 1 124 ? -7.710 6.006 14.453 1.00 91.88 124 THR A CA 1
ATOM 861 C C . THR A 1 124 ? -8.356 5.282 15.635 1.00 91.88 124 THR A C 1
ATOM 863 O O . THR A 1 124 ? -9.584 5.248 15.715 1.00 91.88 124 THR A O 1
ATOM 866 N N . CYS A 1 125 ? -7.577 4.727 16.566 1.00 94.31 125 CYS A N 1
ATOM 867 C CA . CYS A 1 125 ? -8.098 3.929 17.685 1.00 94.31 125 CYS A CA 1
ATOM 868 C C . CYS A 1 125 ? -9.052 4.685 18.621 1.00 94.31 125 CYS A C 1
ATOM 870 O O . CYS A 1 125 ? -10.008 4.123 19.142 1.00 94.31 125 CYS A O 1
ATOM 872 N N . VAL A 1 126 ? -8.819 5.978 18.831 1.00 91.75 126 VAL A N 1
ATOM 873 C CA . VAL A 1 126 ? -9.570 6.803 19.790 1.00 91.75 126 VAL A CA 1
ATOM 874 C C . VAL A 1 126 ? -10.224 7.978 19.088 1.00 91.75 126 VAL A C 1
ATOM 876 O O . VAL A 1 126 ? -9.801 8.386 18.006 1.00 91.75 126 VAL A O 1
ATOM 879 N N . ARG A 1 127 ? -11.278 8.541 19.684 1.00 84.88 127 ARG A N 1
ATOM 880 C CA . ARG A 1 127 ? -11.829 9.802 19.179 1.00 84.88 127 ARG A CA 1
ATOM 881 C C . ARG A 1 127 ? -10.765 10.900 19.307 1.00 84.88 127 ARG A C 1
ATOM 883 O O . ARG A 1 127 ? -10.080 10.939 20.331 1.00 84.88 127 ARG A O 1
ATOM 890 N N . PRO A 1 128 ? -10.595 11.799 18.328 1.00 76.44 128 PRO A N 1
ATOM 891 C CA . PRO A 1 128 ? -9.507 12.777 18.386 1.00 76.44 128 PRO A CA 1
ATOM 892 C C . PRO A 1 128 ? -9.570 13.734 19.570 1.00 76.44 128 PRO A C 1
ATOM 894 O O . PRO A 1 128 ? -8.523 14.142 20.067 1.00 76.44 128 PRO A O 1
ATOM 897 N N . GLU A 1 129 ? -10.767 14.068 20.056 1.00 81.69 129 GLU A N 1
ATOM 898 C CA . GLU A 1 129 ? -10.930 14.859 21.276 1.00 81.69 129 GLU A CA 1
ATOM 899 C C . GLU A 1 129 ? -10.369 14.161 22.525 1.00 81.69 129 GLU A C 1
ATOM 901 O O . GLU A 1 129 ? -9.894 14.836 23.438 1.00 81.69 129 GLU A O 1
ATOM 906 N N . ASP A 1 130 ? -10.352 12.827 22.530 1.00 86.12 130 ASP A N 1
ATOM 907 C CA . ASP A 1 130 ? -9.834 11.995 23.616 1.00 86.12 130 ASP A CA 1
ATOM 908 C C . ASP A 1 130 ? -8.375 11.569 23.377 1.00 86.12 130 ASP A C 1
ATOM 910 O O . ASP A 1 130 ? -7.722 11.065 24.291 1.00 86.12 130 ASP A O 1
ATOM 914 N N . GLY A 1 131 ? -7.843 11.775 22.167 1.00 86.19 131 GLY A N 1
ATOM 915 C CA . GLY A 1 131 ? -6.529 11.283 21.747 1.00 86.19 131 GLY A CA 1
ATOM 916 C C . GLY A 1 131 ? -5.342 11.962 22.427 1.00 86.19 131 GLY A C 1
ATOM 917 O O . GLY A 1 131 ? -4.282 11.360 22.574 1.00 86.19 131 GLY A O 1
ATOM 918 N N . GLU A 1 132 ? -5.502 13.197 22.914 1.00 89.81 132 GLU A N 1
ATOM 919 C CA . GLU A 1 132 ? -4.392 13.949 23.518 1.00 89.81 132 GLU A CA 1
ATOM 920 C C . GLU A 1 132 ? -3.797 13.256 24.757 1.00 89.81 132 GLU A C 1
ATOM 922 O O . GLU A 1 132 ? -2.601 13.389 25.017 1.00 89.81 132 GLU A O 1
ATOM 927 N N . GLN A 1 133 ? -4.599 12.495 25.508 1.00 92.69 133 GLN A N 1
ATOM 928 C CA . GLN A 1 133 ? -4.118 11.774 26.691 1.00 92.69 13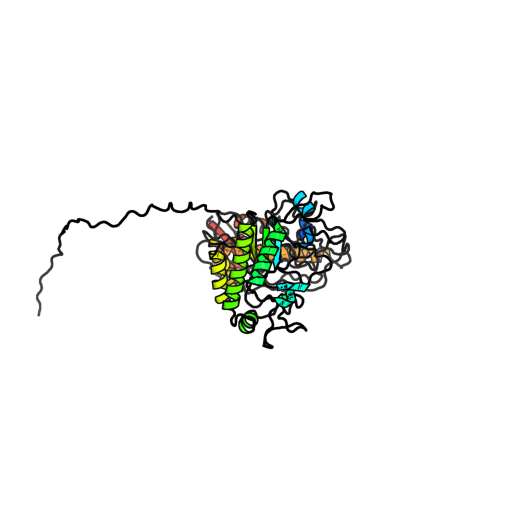3 GLN A CA 1
ATOM 929 C C . GLN A 1 133 ? -3.186 10.600 26.352 1.00 92.69 133 GLN A C 1
ATOM 931 O O . GLN A 1 133 ? -2.421 10.181 27.215 1.00 92.69 133 GLN A O 1
ATOM 936 N N . TYR A 1 134 ? -3.241 10.107 25.113 1.00 94.69 134 TYR A N 1
ATOM 937 C CA . TYR A 1 134 ? -2.433 8.998 24.603 1.00 94.69 134 TYR A CA 1
ATOM 938 C C . TYR A 1 134 ? -1.255 9.480 23.750 1.00 94.69 134 TYR A C 1
ATOM 940 O O . TYR A 1 134 ? -0.586 8.682 23.104 1.00 94.69 134 TYR A O 1
ATOM 948 N N . ALA A 1 135 ? -1.010 10.789 23.679 1.00 93.75 135 ALA A N 1
ATOM 949 C CA . ALA A 1 135 ? 0.052 11.347 22.855 1.00 93.75 135 ALA A CA 1
ATOM 950 C C . ALA A 1 135 ? 1.430 11.211 23.520 1.00 93.75 135 ALA A C 1
ATOM 952 O O . ALA A 1 135 ? 1.605 11.531 24.700 1.00 93.75 135 ALA A O 1
ATOM 953 N N . VAL A 1 136 ? 2.448 10.838 22.739 1.00 93.62 136 VAL A N 1
ATOM 954 C CA . VAL A 1 136 ? 3.842 10.857 23.206 1.00 93.62 136 VAL A CA 1
ATOM 955 C C . VAL A 1 136 ? 4.294 12.301 23.437 1.00 93.62 136 VAL A C 1
ATOM 957 O O . VAL A 1 136 ? 4.199 13.135 22.540 1.00 93.62 136 VAL A O 1
ATOM 960 N N . LYS A 1 137 ? 4.842 12.600 24.620 1.00 93.12 137 LYS A N 1
ATOM 961 C CA . LYS A 1 137 ? 5.437 13.906 24.962 1.00 93.12 137 LYS A CA 1
ATOM 962 C C . LYS A 1 137 ? 6.946 13.764 25.164 1.00 93.12 137 LYS A C 1
ATOM 964 O O . LYS A 1 137 ? 7.375 13.448 26.277 1.00 93.12 137 LYS A O 1
ATOM 969 N N . PRO A 1 138 ? 7.757 13.950 24.111 1.00 89.94 138 PRO A N 1
ATOM 970 C CA . PRO A 1 138 ? 9.188 13.712 24.185 1.00 89.94 138 PRO A CA 1
ATOM 971 C C . PRO A 1 138 ? 9.899 14.826 24.962 1.00 89.94 138 PRO A C 1
ATOM 973 O O . PRO A 1 138 ? 9.575 16.008 24.853 1.00 89.94 138 PRO A O 1
ATOM 976 N N . GLY A 1 139 ? 10.925 14.453 25.726 1.00 81.75 139 GLY A N 1
ATOM 977 C CA . GLY A 1 139 ? 11.776 15.393 26.468 1.00 81.75 139 GLY A CA 1
ATOM 978 C C . GLY A 1 139 ? 12.972 15.942 25.676 1.00 81.75 139 GLY A C 1
ATOM 979 O O . GLY A 1 139 ? 13.904 16.462 26.289 1.00 81.75 139 GLY A O 1
ATOM 980 N N . ASN A 1 140 ? 13.006 15.776 24.348 1.00 91.50 140 ASN A N 1
ATOM 981 C CA . ASN A 1 140 ? 14.194 16.004 23.520 1.00 91.50 140 ASN A CA 1
ATOM 982 C C . ASN A 1 140 ? 13.851 16.670 22.176 1.00 91.50 140 ASN A C 1
ATOM 984 O O . ASN A 1 140 ? 12.891 16.285 21.518 1.00 91.50 140 ASN A O 1
ATOM 988 N N . SER A 1 141 ? 14.676 17.629 21.741 1.00 90.25 141 SER A N 1
ATOM 989 C CA . SER A 1 141 ? 14.510 18.364 20.478 1.00 90.25 141 SER A CA 1
ATOM 990 C C . SER A 1 141 ? 14.789 17.546 19.210 1.00 90.25 141 SER A C 1
ATOM 992 O O . SER A 1 141 ? 14.582 18.057 18.115 1.00 90.25 141 SER A O 1
ATOM 994 N N . ALA A 1 142 ? 15.308 16.322 19.338 1.00 88.69 142 ALA A N 1
ATOM 995 C CA . ALA A 1 142 ? 15.461 15.385 18.225 1.00 88.69 142 ALA A CA 1
ATOM 996 C C . ALA A 1 142 ? 14.114 14.820 17.740 1.00 88.69 142 ALA A C 1
ATOM 998 O O . ALA A 1 142 ? 14.008 14.380 16.598 1.00 88.69 142 ALA A O 1
ATOM 999 N N . VAL A 1 143 ? 13.079 14.854 18.586 1.00 91.88 143 VAL A N 1
ATOM 1000 C CA . VAL A 1 143 ? 11.727 14.430 18.216 1.00 91.88 143 VAL A CA 1
ATOM 1001 C C . VAL A 1 143 ? 10.920 15.649 17.789 1.00 91.88 143 VAL A C 1
ATOM 1003 O O . VAL A 1 143 ? 10.787 16.614 18.547 1.00 91.88 143 VAL A O 1
ATOM 1006 N N . ALA A 1 144 ? 10.379 15.614 16.572 1.00 92.38 144 ALA A N 1
ATOM 1007 C CA . ALA A 1 144 ? 9.494 16.656 16.086 1.00 92.38 144 ALA A CA 1
ATOM 1008 C C . ALA A 1 144 ? 8.202 16.672 16.905 1.00 92.38 144 ALA A C 1
ATOM 1010 O O . ALA A 1 144 ? 7.607 15.629 17.179 1.00 92.38 144 ALA A O 1
ATOM 1011 N N . THR A 1 145 ? 7.769 17.867 17.299 1.00 93.94 145 THR A N 1
ATOM 1012 C CA . THR A 1 145 ? 6.560 18.054 18.101 1.00 93.94 145 THR A CA 1
ATOM 1013 C C . THR A 1 145 ? 5.676 19.147 17.524 1.00 93.94 145 THR A C 1
ATOM 1015 O O . THR A 1 145 ? 6.165 20.067 16.867 1.00 93.94 145 THR A O 1
ATOM 1018 N N . ASN A 1 146 ? 4.372 19.047 17.775 1.00 91.00 146 ASN A N 1
ATOM 1019 C CA . ASN A 1 146 ? 3.429 20.132 17.513 1.00 91.00 146 ASN A CA 1
ATOM 1020 C C . ASN A 1 146 ? 3.459 21.199 18.626 1.00 91.00 146 ASN A C 1
ATOM 1022 O O . ASN A 1 146 ? 4.168 21.068 19.624 1.00 91.00 146 ASN A O 1
ATOM 1026 N N . ASP A 1 147 ? 2.622 22.232 18.500 1.00 90.75 147 ASP A N 1
ATOM 1027 C CA . ASP A 1 147 ? 2.529 23.344 19.463 1.00 90.75 147 ASP A CA 1
ATOM 1028 C C . ASP A 1 147 ? 2.141 22.919 20.894 1.00 90.75 147 ASP A C 1
ATOM 1030 O O . ASP A 1 147 ? 2.351 23.670 21.848 1.00 90.75 147 ASP A O 1
ATOM 1034 N N . LYS A 1 148 ? 1.577 21.715 21.067 1.00 90.38 148 LYS A N 1
ATOM 1035 C CA . LYS A 1 148 ? 1.249 21.136 22.381 1.00 90.38 148 LYS A CA 1
ATOM 1036 C C . LYS A 1 148 ? 2.409 20.331 22.984 1.00 90.38 148 LYS A C 1
ATOM 1038 O O . LYS A 1 148 ? 2.283 19.834 24.103 1.00 90.38 148 LYS A O 1
ATOM 1043 N N . GLY A 1 149 ? 3.526 20.204 22.266 1.00 92.56 149 GLY A N 1
ATOM 1044 C CA . GLY A 1 149 ? 4.673 19.386 22.655 1.00 92.56 149 GLY A CA 1
ATOM 1045 C C . GLY A 1 149 ? 4.453 17.885 22.454 1.00 92.56 149 GLY A C 1
ATOM 1046 O O . GLY A 1 149 ? 5.191 17.093 23.034 1.00 92.56 149 GLY A O 1
ATOM 1047 N N . ASN A 1 150 ? 3.446 17.485 21.672 1.00 93.75 150 ASN A N 1
ATOM 1048 C CA . ASN A 1 150 ? 3.206 16.079 21.349 1.00 93.75 150 ASN A CA 1
ATOM 1049 C C . ASN A 1 150 ? 4.036 15.683 20.127 1.00 93.75 150 ASN A C 1
ATOM 1051 O O . ASN A 1 150 ? 4.122 16.471 19.185 1.00 93.75 150 ASN A O 1
ATOM 1055 N N . ALA A 1 151 ? 4.609 14.479 20.126 1.00 93.38 151 ALA A N 1
ATOM 1056 C CA . ALA A 1 151 ? 5.347 13.949 18.988 1.00 93.38 151 ALA A CA 1
ATOM 1057 C C . ALA A 1 151 ? 4.429 13.786 17.769 1.00 93.38 151 ALA A C 1
ATOM 1059 O O . ALA A 1 151 ? 3.293 13.323 17.896 1.00 93.38 151 ALA A O 1
ATOM 1060 N N . VAL A 1 152 ? 4.926 14.168 16.596 1.00 91.75 152 VAL A N 1
ATOM 1061 C CA . VAL A 1 152 ? 4.197 14.109 15.321 1.00 91.75 152 VAL A CA 1
ATOM 1062 C C . VAL A 1 152 ? 5.102 13.603 14.207 1.00 91.75 152 VAL A C 1
ATOM 1064 O O . VAL A 1 152 ? 6.327 13.602 14.338 1.00 91.75 152 VAL A O 1
ATOM 1067 N N . TYR A 1 153 ? 4.502 13.237 13.081 1.00 89.12 153 TYR A N 1
ATOM 1068 C CA . TYR A 1 153 ? 5.216 12.978 11.837 1.00 89.12 153 TYR A CA 1
ATOM 1069 C C . TYR A 1 153 ? 5.460 14.290 11.069 1.00 89.12 153 TYR A C 1
ATOM 1071 O O . TYR A 1 153 ? 4.497 14.909 10.646 1.00 89.12 153 TYR A O 1
ATOM 1079 N N . PRO A 1 154 ? 6.699 14.751 10.815 1.00 87.81 154 PRO A N 1
ATOM 1080 C CA . PRO A 1 154 ? 6.955 16.013 10.111 1.00 87.81 154 PRO A CA 1
ATOM 1081 C C . PRO A 1 154 ? 6.298 16.145 8.734 1.00 87.81 154 PRO A C 1
ATOM 1083 O O . PRO A 1 154 ? 5.913 17.244 8.345 1.00 87.81 154 PRO A O 1
ATOM 1086 N N . ALA A 1 155 ? 6.187 15.049 7.978 1.00 83.19 155 ALA A N 1
ATOM 1087 C CA . ALA A 1 155 ? 5.508 15.060 6.681 1.00 83.19 155 ALA A CA 1
ATOM 1088 C C . ALA A 1 155 ? 3.970 15.082 6.802 1.00 83.19 155 ALA A C 1
ATOM 1090 O O . ALA A 1 155 ? 3.297 15.418 5.829 1.00 83.19 155 ALA A O 1
ATOM 1091 N N . PHE A 1 156 ? 3.438 14.748 7.982 1.00 83.62 156 PHE A N 1
ATOM 1092 C CA . PHE A 1 156 ? 2.017 14.658 8.318 1.00 83.62 156 PHE A CA 1
ATOM 1093 C C . PHE A 1 156 ? 1.799 15.175 9.747 1.00 83.62 156 PHE A C 1
ATOM 1095 O O . PHE A 1 156 ? 1.396 14.437 10.642 1.00 83.62 156 PHE A O 1
ATOM 1102 N N . ASP A 1 157 ? 2.122 16.447 9.987 1.00 83.12 157 ASP A N 1
ATOM 1103 C CA . ASP A 1 157 ? 2.187 17.051 11.331 1.00 83.12 157 ASP A CA 1
ATOM 1104 C C . ASP A 1 157 ? 0.828 17.130 12.055 1.00 83.12 157 ASP A C 1
ATOM 1106 O O . ASP A 1 157 ? 0.756 17.412 13.254 1.00 83.12 157 ASP A O 1
ATOM 1110 N N . TYR A 1 158 ? -0.248 16.818 11.335 1.00 84.38 158 TYR A N 1
ATOM 1111 C CA . TYR A 1 158 ? -1.601 16.612 11.840 1.00 84.38 158 TYR A CA 1
ATOM 1112 C C . TYR A 1 158 ? -1.846 15.209 12.432 1.00 84.38 158 TYR A C 1
ATOM 1114 O O . TYR A 1 158 ? -2.927 14.961 12.974 1.00 84.38 158 TYR A O 1
ATOM 1122 N N . ILE A 1 159 ? -0.873 14.297 12.342 1.00 88.75 159 ILE A N 1
ATOM 1123 C CA . ILE A 1 159 ? -0.899 12.962 12.947 1.00 88.75 159 ILE A CA 1
ATOM 1124 C C . ILE A 1 159 ? -0.012 12.972 14.194 1.00 88.75 159 ILE A C 1
ATOM 1126 O O . ILE A 1 159 ? 1.195 13.208 14.125 1.00 88.75 159 ILE A O 1
ATOM 1130 N N . THR A 1 160 ? -0.626 12.721 15.350 1.00 92.12 160 THR A N 1
ATOM 1131 C CA . THR A 1 160 ? 0.066 12.644 16.644 1.00 92.12 160 THR A CA 1
ATOM 1132 C C . THR A 1 160 ? 0.462 11.209 16.953 1.00 92.12 160 THR A C 1
ATOM 1134 O O . THR A 1 160 ? -0.380 10.324 16.886 1.00 92.12 160 THR A O 1
ATOM 1137 N N . ILE A 1 161 ? 1.709 10.964 17.346 1.00 92.62 161 ILE A N 1
ATOM 1138 C CA . ILE A 1 161 ? 2.186 9.609 17.645 1.00 92.62 161 ILE A CA 1
ATOM 1139 C C . ILE A 1 161 ? 1.594 9.123 18.976 1.00 92.62 161 ILE A C 1
ATOM 1141 O O . ILE A 1 161 ? 1.662 9.828 19.993 1.00 92.62 161 ILE A O 1
ATOM 1145 N N . ALA A 1 162 ? 1.020 7.920 18.965 1.00 93.12 162 ALA A N 1
ATOM 1146 C CA . ALA A 1 162 ? 0.395 7.293 20.123 1.00 93.12 162 ALA A CA 1
ATOM 1147 C C . ALA A 1 162 ? 1.412 6.606 21.050 1.00 93.12 162 ALA A C 1
ATOM 1149 O O . ALA A 1 162 ? 2.402 6.023 20.610 1.00 93.12 162 ALA A O 1
ATOM 1150 N N . ASP A 1 163 ? 1.138 6.645 22.352 1.00 93.50 163 ASP A N 1
ATOM 1151 C CA . ASP A 1 163 ? 2.001 6.159 23.432 1.00 93.50 163 ASP A CA 1
ATOM 1152 C C . ASP A 1 163 ? 1.995 4.637 23.629 1.00 93.50 163 ASP A C 1
ATOM 1154 O O . ASP A 1 163 ? 2.731 4.127 24.479 1.00 93.50 163 ASP A O 1
ATOM 1158 N N . GLN A 1 164 ? 1.180 3.911 22.853 1.00 93.88 164 GLN A N 1
ATOM 1159 C CA . GLN A 1 164 ? 1.023 2.451 22.905 1.00 93.88 164 GLN A CA 1
ATOM 1160 C C . GLN A 1 164 ? 0.837 1.914 24.339 1.00 93.88 164 GLN A C 1
ATOM 1162 O O . GLN A 1 164 ? 1.315 0.831 24.695 1.00 93.88 164 GLN A O 1
ATOM 1167 N N . SER A 1 165 ? 0.185 2.697 25.203 1.00 95.31 165 SER A N 1
ATOM 1168 C CA . SER A 1 165 ? -0.180 2.281 26.555 1.00 95.31 165 SER A CA 1
ATOM 1169 C C . SER A 1 165 ? -1.206 1.144 26.521 1.00 95.31 165 SER A C 1
ATOM 1171 O O . SER A 1 165 ? -1.923 0.957 25.542 1.00 95.31 165 SER A O 1
ATOM 1173 N N . ALA A 1 166 ? -1.323 0.382 27.613 1.00 96.19 166 ALA A N 1
ATOM 1174 C CA . ALA A 1 166 ? -2.287 -0.722 27.684 1.00 96.19 166 ALA A CA 1
ATOM 1175 C C . ALA A 1 166 ? -3.742 -0.255 27.476 1.00 96.19 166 ALA A C 1
ATOM 1177 O O . ALA A 1 166 ? -4.525 -0.943 26.830 1.00 96.19 166 ALA A O 1
ATOM 1178 N N . SER A 1 167 ? -4.096 0.930 27.982 1.00 96.69 167 SER A N 1
ATOM 1179 C CA . SER A 1 167 ? -5.415 1.532 27.763 1.00 96.69 167 SER A CA 1
ATOM 1180 C C . SER A 1 167 ? -5.616 2.009 26.325 1.00 96.69 167 SER A C 1
ATOM 1182 O O . SER A 1 167 ? -6.739 1.955 25.835 1.00 96.69 167 SER A O 1
ATOM 1184 N N . TYR A 1 168 ? -4.560 2.459 25.642 1.00 96.62 168 TYR A N 1
ATOM 1185 C CA . TYR A 1 168 ? -4.632 2.775 24.216 1.00 96.62 168 TYR A CA 1
ATOM 1186 C C . TYR A 1 168 ? -4.801 1.509 23.366 1.00 96.62 168 TYR A C 1
ATOM 1188 O O . TYR A 1 168 ? -5.676 1.464 22.509 1.00 96.62 168 TYR A O 1
ATOM 1196 N N . ALA A 1 169 ? -4.032 0.453 23.654 1.00 97.25 169 ALA A N 1
ATOM 1197 C CA . ALA A 1 169 ? -4.156 -0.842 22.986 1.00 97.25 169 ALA A CA 1
ATOM 1198 C C . ALA A 1 169 ? -5.567 -1.435 23.133 1.00 97.25 169 ALA A C 1
ATOM 1200 O O . ALA A 1 169 ? -6.147 -1.899 22.155 1.00 97.25 169 ALA A O 1
ATOM 1201 N N . GLN A 1 170 ? -6.154 -1.347 24.332 1.00 97.62 170 GLN A N 1
ATOM 1202 C CA . GLN A 1 170 ? -7.545 -1.739 24.556 1.00 97.62 170 GLN A CA 1
ATOM 1203 C C . GLN A 1 170 ? -8.514 -0.903 23.706 1.00 97.62 170 GLN A C 1
ATOM 1205 O O . GLN A 1 170 ? -9.392 -1.469 23.062 1.00 97.62 170 GLN A O 1
ATOM 1210 N N . ALA A 1 171 ? -8.334 0.421 23.651 1.00 96.81 171 ALA A N 1
ATOM 1211 C CA . ALA A 1 171 ? -9.172 1.284 22.820 1.00 96.81 171 ALA A CA 1
ATOM 1212 C C . ALA A 1 171 ? -9.042 0.960 21.319 1.00 96.81 171 ALA A C 1
ATOM 1214 O O . ALA A 1 171 ? -10.029 1.032 20.590 1.00 96.81 171 ALA A O 1
ATOM 1215 N N . CYS A 1 172 ? -7.855 0.555 20.852 1.00 97.56 172 CYS A N 1
ATOM 1216 C CA . CYS A 1 172 ? -7.679 0.044 19.492 1.00 97.56 172 CYS A CA 1
ATOM 1217 C C . CYS A 1 172 ? -8.487 -1.237 19.250 1.00 97.56 172 CYS A C 1
ATOM 1219 O O . CYS A 1 172 ? -9.148 -1.336 18.219 1.00 97.56 172 CYS A O 1
ATOM 1221 N N . GLY A 1 173 ? -8.459 -2.190 20.189 1.00 97.19 173 GLY A N 1
ATOM 1222 C CA . GLY A 1 173 ? -9.253 -3.420 20.105 1.00 97.19 173 GLY A CA 1
ATOM 1223 C C . GLY A 1 173 ? -10.756 -3.137 20.072 1.00 97.19 173 GLY A C 1
ATOM 1224 O O . GLY A 1 173 ? -11.451 -3.600 19.172 1.00 97.19 173 GLY A O 1
ATOM 1225 N N . GLU A 1 174 ? -11.245 -2.290 20.983 1.00 96.25 174 GLU A N 1
ATOM 1226 C CA . GLU A 1 174 ? -12.644 -1.838 21.009 1.00 96.25 174 GLU A CA 1
ATOM 1227 C C . GLU A 1 174 ? -13.042 -1.175 19.681 1.00 96.25 174 GLU A C 1
ATOM 1229 O O . GLU A 1 174 ? -14.082 -1.498 19.108 1.00 96.25 174 GLU A O 1
ATOM 1234 N N . ARG A 1 175 ? -12.180 -0.313 1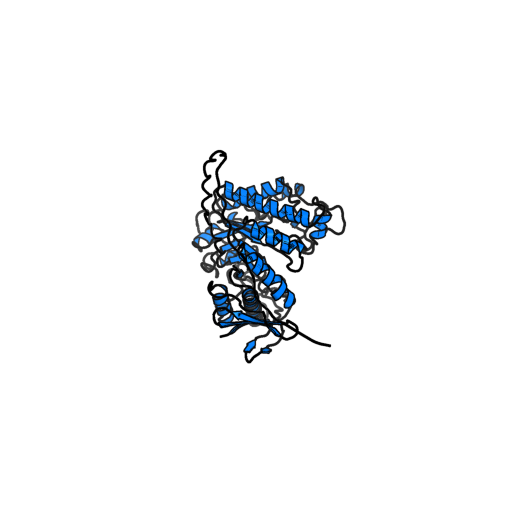9.124 1.00 95.88 175 ARG A N 1
ATOM 1235 C CA . ARG A 1 175 ? 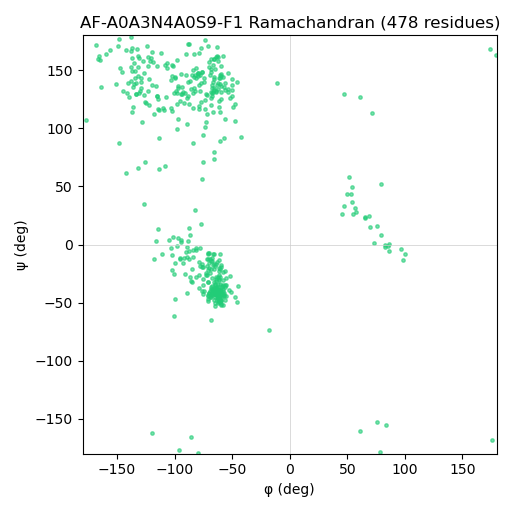-12.438 0.316 17.826 1.00 95.88 175 ARG A CA 1
ATOM 1236 C C . ARG A 1 175 ? -12.463 -0.682 16.673 1.00 95.88 175 ARG A C 1
ATOM 1238 O O . ARG A 1 175 ? -13.309 -0.549 15.790 1.00 95.88 175 ARG A O 1
ATOM 1245 N N . ALA A 1 176 ? -11.537 -1.635 16.636 1.00 97.06 176 ALA A N 1
ATOM 1246 C CA . ALA A 1 176 ? -11.505 -2.649 15.588 1.00 97.06 176 ALA A CA 1
ATOM 1247 C C . ALA A 1 176 ? -12.818 -3.450 15.569 1.00 97.06 176 ALA A C 1
ATOM 1249 O O . ALA A 1 176 ? -13.434 -3.586 14.509 1.00 97.06 176 ALA A O 1
ATOM 1250 N N . VAL A 1 177 ? -13.305 -3.858 16.747 1.00 97.19 177 VAL A N 1
ATOM 1251 C CA . VAL A 1 177 ? -14.600 -4.534 16.901 1.00 97.19 177 VAL A CA 1
ATOM 1252 C C . VAL A 1 177 ? -15.756 -3.628 16.465 1.00 97.19 177 VAL A C 1
ATOM 1254 O O . VAL A 1 177 ? -16.608 -4.056 15.683 1.00 97.19 177 VAL A O 1
ATOM 1257 N N . ASP A 1 178 ? -15.784 -2.359 16.883 1.00 96.25 178 ASP A N 1
ATOM 1258 C CA . ASP A 1 178 ? -16.836 -1.416 16.477 1.00 96.25 178 ASP A CA 1
ATOM 1259 C C . ASP A 1 178 ? -16.924 -1.263 14.948 1.00 96.25 178 ASP A C 1
ATOM 1261 O O . ASP A 1 178 ? -18.026 -1.237 14.388 1.00 96.25 178 ASP A O 1
ATOM 1265 N N . LEU A 1 179 ? -15.779 -1.188 14.255 1.00 96.00 179 LEU A N 1
ATOM 1266 C CA . LEU A 1 179 ? -15.717 -1.050 12.796 1.00 96.00 179 LEU A CA 1
ATOM 1267 C C . LEU A 1 179 ? -16.368 -2.238 12.071 1.00 96.00 179 LEU A C 1
ATOM 1269 O O . LEU A 1 179 ? -17.064 -2.036 11.073 1.00 96.00 179 LEU A O 1
ATOM 1273 N N . VAL A 1 180 ? -16.179 -3.466 12.560 1.00 96.44 180 VAL A N 1
ATOM 1274 C CA . VAL A 1 180 ? -16.685 -4.684 11.896 1.00 96.44 180 VAL A CA 1
ATOM 1275 C C . VAL A 1 180 ? -18.067 -5.130 12.377 1.00 96.44 180 VAL A C 1
ATOM 1277 O O . VAL A 1 180 ? -18.737 -5.910 11.694 1.00 96.44 180 VAL A O 1
ATOM 1280 N N . THR A 1 181 ? -18.532 -4.625 13.521 1.00 96.12 181 THR A N 1
ATOM 1281 C CA . THR A 1 181 ? -19.849 -4.958 14.091 1.00 96.12 181 THR A CA 1
ATOM 1282 C C . THR A 1 181 ? -20.918 -3.899 13.823 1.00 96.12 181 THR A C 1
ATOM 1284 O O . THR A 1 181 ? -22.112 -4.204 13.925 1.00 96.12 181 THR A O 1
ATOM 1287 N N . THR A 1 182 ? -20.530 -2.688 13.417 1.00 96.25 182 THR A N 1
ATOM 1288 C CA . THR A 1 182 ? -21.464 -1.589 13.142 1.00 96.25 182 THR A CA 1
ATOM 1289 C C . THR A 1 182 ? -21.909 -1.559 11.682 1.00 96.25 182 THR A C 1
ATOM 1291 O O . THR A 1 182 ? -21.097 -1.572 10.757 1.00 96.25 182 THR A O 1
ATOM 1294 N N . ASP A 1 183 ? -23.223 -1.472 11.468 1.00 97.00 183 ASP A N 1
ATOM 1295 C CA . ASP A 1 183 ? -23.804 -1.300 10.136 1.00 97.00 183 ASP A CA 1
ATOM 1296 C C . ASP A 1 183 ? -23.450 0.083 9.558 1.00 97.00 183 ASP A C 1
ATOM 1298 O O . ASP A 1 183 ? -23.598 1.115 10.216 1.00 97.00 183 ASP A O 1
ATOM 1302 N N . SER A 1 184 ? -23.046 0.115 8.290 1.00 96.56 184 SER A N 1
ATOM 1303 C CA . SER A 1 184 ? -22.857 1.337 7.514 1.00 96.56 184 SER A CA 1
ATOM 1304 C C . SER A 1 184 ? -24.171 2.096 7.332 1.00 96.56 184 SER A C 1
ATOM 1306 O O . SER A 1 184 ? -25.272 1.574 7.515 1.00 96.56 184 SER A O 1
ATOM 1308 N N . VAL A 1 185 ? -24.099 3.323 6.825 1.00 95.00 185 VAL A N 1
ATOM 1309 C CA . VAL A 1 185 ? -25.298 3.968 6.284 1.00 95.00 185 VAL A CA 1
ATOM 1310 C C . VAL A 1 185 ? -25.835 3.208 5.062 1.00 95.00 185 VAL A C 1
ATOM 1312 O O . VAL A 1 185 ? -25.127 2.436 4.407 1.00 95.00 185 VAL A O 1
ATOM 1315 N N . ARG A 1 186 ? -27.103 3.461 4.724 1.00 95.12 186 ARG A N 1
ATOM 1316 C CA . ARG A 1 186 ? -27.717 2.983 3.479 1.00 95.12 186 ARG A CA 1
ATOM 1317 C C . ARG A 1 186 ? -26.969 3.544 2.264 1.00 95.12 186 ARG A C 1
ATOM 1319 O O . ARG A 1 186 ? -26.578 4.708 2.265 1.00 95.12 186 ARG A O 1
ATOM 1326 N N . GLY A 1 187 ? -26.841 2.729 1.221 1.00 92.50 187 GLY A N 1
ATOM 1327 C CA . GLY A 1 187 ? -26.274 3.131 -0.061 1.00 92.50 187 GLY A CA 1
ATOM 1328 C C . GLY A 1 187 ? -27.039 4.264 -0.734 1.00 92.50 187 GLY A C 1
ATOM 1329 O O . GLY A 1 187 ? -28.270 4.343 -0.651 1.00 92.50 187 GLY A O 1
ATOM 1330 N N . SER A 1 188 ? -26.309 5.112 -1.454 1.00 87.94 188 SER A N 1
ATOM 1331 C CA . SER A 1 188 ? -26.869 6.163 -2.308 1.00 87.94 188 SER A CA 1
ATOM 1332 C C . SER A 1 188 ? -27.748 5.589 -3.431 1.00 87.94 188 SER A C 1
ATOM 1334 O O . SER A 1 188 ? -28.705 6.234 -3.863 1.00 87.94 188 SER A O 1
ATOM 1336 N N . THR A 1 189 ? -27.492 4.342 -3.841 1.00 88.94 189 THR A N 1
ATOM 1337 C CA . THR A 1 189 ? -28.298 3.580 -4.813 1.00 88.94 189 THR A CA 1
ATOM 1338 C C . THR A 1 189 ? -29.501 2.864 -4.186 1.00 88.94 189 THR A C 1
ATOM 1340 O O . THR A 1 189 ? -30.311 2.261 -4.889 1.00 88.94 189 THR A O 1
ATOM 1343 N N . GLY A 1 190 ? -29.642 2.925 -2.858 1.00 92.69 190 GLY A N 1
ATOM 1344 C CA . GLY A 1 190 ? -30.661 2.212 -2.088 1.00 92.69 190 GLY A CA 1
ATOM 1345 C C . GLY A 1 190 ? -30.193 0.888 -1.475 1.00 92.69 190 GLY A C 1
ATOM 1346 O O . GLY A 1 190 ? -30.970 0.294 -0.717 1.00 92.69 190 GLY A O 1
ATOM 1347 N N . ALA A 1 191 ? -28.951 0.458 -1.741 1.00 97.12 191 ALA A N 1
ATOM 1348 C CA . ALA A 1 191 ? -28.336 -0.732 -1.147 1.00 97.12 191 ALA A CA 1
ATOM 1349 C C . ALA A 1 191 ? -28.478 -0.741 0.385 1.00 97.12 191 ALA A C 1
ATOM 1351 O O . ALA A 1 191 ? -28.355 0.297 1.041 1.00 97.12 191 ALA A O 1
ATOM 1352 N N . ALA A 1 192 ? -28.806 -1.898 0.963 1.00 97.88 192 ALA A N 1
ATOM 1353 C CA . ALA A 1 192 ? -28.997 -2.016 2.406 1.00 97.88 192 ALA A CA 1
ATOM 1354 C C . ALA A 1 192 ? -27.680 -1.752 3.164 1.00 97.88 192 ALA A C 1
ATOM 1356 O O . ALA A 1 192 ? -26.621 -2.031 2.611 1.00 97.88 192 ALA A O 1
ATOM 1357 N N . PRO A 1 193 ? -27.740 -1.235 4.405 1.00 97.88 193 PRO A N 1
ATOM 1358 C CA . PRO A 1 193 ? -26.591 -1.202 5.308 1.00 97.88 193 PRO A CA 1
ATOM 1359 C C . PRO A 1 193 ? -25.820 -2.525 5.354 1.00 97.88 193 PRO A C 1
ATOM 1361 O O . PRO A 1 193 ? -26.430 -3.595 5.366 1.00 97.88 193 PRO A O 1
ATOM 1364 N N . VAL A 1 194 ? -24.493 -2.435 5.395 1.00 97.44 194 VAL A N 1
ATOM 1365 C CA . VAL A 1 194 ? -23.560 -3.571 5.457 1.00 97.44 194 VAL A CA 1
ATOM 1366 C C . VAL A 1 194 ? -22.449 -3.273 6.460 1.00 97.44 194 VAL A C 1
ATOM 1368 O O . VAL A 1 194 ? -22.303 -2.139 6.898 1.00 97.44 194 VAL A O 1
ATOM 1371 N N . ARG A 1 195 ? -21.639 -4.268 6.810 1.00 97.12 195 ARG A N 1
ATOM 1372 C CA . ARG A 1 195 ? -20.486 -4.110 7.712 1.00 97.12 195 ARG A CA 1
ATOM 1373 C C . ARG A 1 195 ? -19.183 -4.304 6.957 1.00 97.12 195 ARG A C 1
ATOM 1375 O O . ARG A 1 195 ? -19.204 -4.871 5.864 1.00 97.12 195 ARG A O 1
ATOM 1382 N N . PHE A 1 196 ? -18.068 -3.894 7.548 1.00 97.69 196 PHE A N 1
ATOM 1383 C CA . PHE A 1 196 ? -16.751 -4.317 7.079 1.00 97.69 196 PHE A CA 1
ATOM 1384 C C . PHE A 1 196 ? -16.535 -5.830 7.295 1.00 97.69 196 PHE A C 1
ATOM 1386 O O . PHE A 1 196 ? -17.180 -6.465 8.141 1.00 97.69 196 PHE A O 1
ATOM 1393 N N . ASP A 1 197 ? -15.660 -6.420 6.482 1.00 97.56 197 ASP A N 1
ATOM 1394 C CA . ASP A 1 197 ? -15.251 -7.831 6.584 1.00 97.56 197 ASP A CA 1
ATOM 1395 C C . ASP A 1 197 ? -14.011 -8.012 7.452 1.00 97.56 197 ASP A C 1
ATOM 1397 O O . ASP A 1 197 ? -13.712 -9.124 7.870 1.00 97.56 197 ASP A O 1
ATOM 1401 N N . GLY A 1 198 ? -13.350 -6.910 7.790 1.00 97.38 198 GLY A N 1
ATOM 1402 C CA . GLY A 1 198 ? -12.173 -6.930 8.627 1.00 97.38 198 GLY A CA 1
ATOM 1403 C C . GLY A 1 198 ? -11.539 -5.561 8.796 1.00 97.38 198 GLY A C 1
ATOM 1404 O O . GLY A 1 198 ? -12.127 -4.532 8.442 1.00 97.38 198 GLY A O 1
ATOM 1405 N N . VAL A 1 199 ? -10.331 -5.562 9.346 1.00 97.75 199 VAL A N 1
ATOM 1406 C CA . VAL A 1 199 ? -9.553 -4.363 9.659 1.00 97.75 199 VAL A CA 1
ATOM 1407 C C . VAL A 1 199 ? -8.153 -4.505 9.075 1.00 97.75 199 VAL A C 1
ATOM 1409 O O . VAL A 1 199 ? -7.550 -5.575 9.114 1.00 97.75 199 VAL A O 1
ATOM 1412 N N . PHE A 1 200 ? -7.637 -3.409 8.529 1.00 97.62 200 PHE A N 1
ATOM 1413 C CA . PHE A 1 200 ? -6.256 -3.288 8.088 1.00 97.62 200 PHE A CA 1
ATOM 1414 C C . PHE A 1 200 ? -5.530 -2.267 8.967 1.00 97.62 200 PHE A C 1
ATOM 1416 O O . PHE A 1 200 ? -5.889 -1.089 8.975 1.00 97.62 200 PHE A O 1
ATOM 1423 N N . LEU A 1 201 ? -4.531 -2.725 9.716 1.00 97.06 201 LEU A N 1
ATOM 1424 C CA . LEU A 1 201 ? -3.761 -1.922 10.661 1.00 97.06 201 LEU A CA 1
ATOM 1425 C C . LEU A 1 201 ? -2.631 -1.169 9.949 1.00 97.06 201 LEU A C 1
ATOM 1427 O O . LEU A 1 201 ? -1.848 -1.785 9.229 1.00 97.06 201 LEU A O 1
ATOM 1431 N N . ASP A 1 202 ? -2.511 0.136 10.182 1.00 92.94 202 ASP A N 1
ATOM 1432 C CA . ASP A 1 202 ? -1.414 0.963 9.659 1.00 92.94 202 ASP A CA 1
ATOM 1433 C C . ASP A 1 202 ? -0.574 1.615 10.769 1.00 92.94 202 ASP A C 1
ATOM 1435 O O . ASP A 1 202 ? -0.969 1.628 11.940 1.00 92.94 202 ASP A O 1
ATOM 1439 N N . ASP A 1 203 ? 0.598 2.133 10.390 1.00 88.06 203 ASP A N 1
ATOM 1440 C CA . ASP A 1 203 ? 1.657 2.631 11.282 1.00 88.06 203 ASP A CA 1
ATOM 1441 C C . ASP A 1 203 ? 2.081 1.600 12.341 1.00 88.06 203 ASP A C 1
ATOM 1443 O O . ASP A 1 203 ? 2.310 1.913 13.512 1.00 88.06 203 ASP A O 1
ATOM 1447 N N . MET A 1 204 ? 2.231 0.341 11.920 1.00 86.38 204 MET A N 1
ATOM 1448 C CA . MET A 1 204 ? 2.858 -0.701 12.747 1.00 86.38 204 MET A CA 1
ATOM 1449 C C . MET A 1 204 ? 4.398 -0.646 12.702 1.00 86.38 204 MET A C 1
ATOM 1451 O O . MET A 1 204 ? 5.078 -1.434 13.362 1.00 86.38 204 MET A O 1
ATOM 1455 N N . ALA A 1 205 ? 4.949 0.268 11.901 1.00 67.50 205 ALA A N 1
ATOM 1456 C CA . ALA A 1 205 ? 6.373 0.444 11.657 1.00 67.50 205 ALA A CA 1
ATOM 1457 C C . ALA A 1 205 ? 7.091 1.206 12.770 1.00 67.50 205 ALA A C 1
ATOM 1459 O O . ALA A 1 205 ? 6.561 2.160 13.335 1.00 67.50 205 ALA A O 1
ATOM 1460 N N . MET A 1 206 ? 8.347 0.835 13.036 1.00 61.25 206 MET A N 1
ATOM 1461 C CA . MET A 1 206 ? 9.073 1.296 14.226 1.00 61.25 206 MET A CA 1
ATOM 1462 C C . MET A 1 206 ? 10.434 1.938 13.926 1.00 61.25 206 MET A C 1
ATOM 1464 O O . MET A 1 206 ? 11.393 1.681 14.619 1.00 61.25 206 MET A O 1
ATOM 1468 N N . SER A 1 207 ? 10.597 2.669 12.815 1.00 56.00 207 SER A N 1
ATOM 1469 C CA . SER A 1 207 ? 11.835 3.406 12.424 1.00 56.00 207 SER A CA 1
ATOM 1470 C C . SER A 1 207 ? 11.477 4.338 11.252 1.00 56.00 207 SER A C 1
ATOM 1472 O O . SER A 1 207 ? 10.308 4.317 10.857 1.00 56.00 207 SER A O 1
ATOM 1474 N N . PRO A 1 208 ? 12.349 5.263 10.785 1.00 56.06 208 PRO A N 1
ATOM 1475 C CA . PRO A 1 208 ? 11.950 6.617 10.427 1.00 56.06 208 PRO A CA 1
ATOM 1476 C C . PRO A 1 208 ? 10.634 6.776 9.654 1.00 56.06 208 PRO A C 1
ATOM 1478 O O . PRO A 1 208 ? 10.613 6.757 8.430 1.00 56.06 208 PRO A O 1
ATOM 1481 N N . ALA A 1 209 ? 9.514 6.986 10.331 1.00 66.19 209 ALA A N 1
ATOM 1482 C CA . ALA A 1 209 ? 8.233 7.149 9.666 1.00 66.19 209 ALA A CA 1
ATOM 1483 C C . ALA A 1 209 ? 8.035 8.627 9.326 1.00 66.19 209 ALA A C 1
ATOM 1485 O O . ALA A 1 209 ? 8.185 9.510 10.172 1.00 66.19 209 ALA A O 1
ATOM 1486 N N . HIS A 1 210 ? 7.716 8.914 8.062 1.00 74.44 210 HIS A N 1
ATOM 1487 C CA . HIS A 1 210 ? 7.217 10.230 7.653 1.00 74.44 210 HIS A CA 1
ATOM 1488 C C . HIS A 1 210 ? 8.104 11.431 8.054 1.00 74.44 210 HIS A C 1
ATOM 1490 O O . HIS A 1 210 ? 7.620 12.516 8.385 1.00 74.44 210 HIS A O 1
ATOM 1496 N N . GLY A 1 211 ? 9.426 11.241 8.004 1.00 72.25 211 GLY A N 1
ATOM 1497 C CA . GLY A 1 211 ? 10.419 12.262 8.349 1.00 72.25 211 GLY A CA 1
ATOM 1498 C C . GLY A 1 211 ? 10.766 12.353 9.839 1.00 72.25 211 GLY A C 1
ATOM 1499 O O . GLY A 1 211 ? 11.630 13.154 10.190 1.00 72.25 211 GLY A O 1
ATOM 1500 N N . GLN A 1 212 ? 10.145 11.541 10.699 1.00 82.75 212 GLN A N 1
ATOM 1501 C CA . GLN A 1 212 ? 10.502 11.382 12.108 1.00 82.75 212 GLN A CA 1
ATOM 1502 C C . GLN A 1 212 ? 11.315 10.108 12.281 1.00 82.75 212 GLN A C 1
ATOM 1504 O O . GLN A 1 212 ? 10.875 9.055 11.848 1.00 82.75 212 GLN A O 1
ATOM 1509 N N . ASN A 1 213 ? 12.458 10.170 12.961 1.00 84.44 213 ASN A N 1
ATOM 1510 C CA . ASN A 1 213 ? 13.151 8.959 13.384 1.00 84.44 213 ASN A CA 1
ATOM 1511 C C . ASN A 1 213 ? 12.392 8.311 14.552 1.00 84.44 213 ASN A C 1
ATOM 1513 O O . ASN A 1 213 ? 12.267 8.937 15.611 1.00 84.44 213 ASN A O 1
ATOM 1517 N N . MET A 1 214 ? 11.870 7.095 14.371 1.00 82.56 214 MET A N 1
ATOM 1518 C CA . MET A 1 214 ? 11.129 6.429 15.448 1.00 82.56 214 MET A CA 1
ATOM 1519 C C . MET A 1 214 ? 12.054 5.886 16.532 1.00 82.56 214 MET A C 1
ATOM 1521 O O . MET A 1 214 ? 11.608 5.821 17.670 1.00 82.56 214 MET A O 1
ATOM 1525 N N . ASP A 1 215 ? 13.349 5.685 16.264 1.00 85.25 215 ASP A N 1
ATOM 1526 C CA . ASP A 1 215 ? 14.314 5.354 17.316 1.00 85.25 215 ASP A CA 1
ATOM 1527 C C . ASP A 1 215 ? 14.395 6.467 18.366 1.00 85.25 215 ASP A C 1
ATOM 1529 O O . ASP A 1 215 ? 14.484 6.212 19.572 1.00 85.25 215 ASP A O 1
ATOM 1533 N N . ASP A 1 216 ? 14.343 7.725 17.913 1.00 87.50 216 ASP A N 1
ATOM 1534 C CA . ASP A 1 216 ? 14.317 8.890 18.793 1.00 87.50 216 ASP A CA 1
ATOM 1535 C C . ASP A 1 216 ? 12.992 8.956 19.561 1.00 87.50 216 ASP A C 1
ATOM 1537 O O . ASP A 1 216 ? 12.984 9.278 20.750 1.00 87.50 216 ASP A O 1
ATOM 1541 N N . VAL A 1 217 ? 11.872 8.604 18.923 1.00 85.25 217 VAL A N 1
ATOM 1542 C CA . VAL A 1 217 ? 10.563 8.520 19.591 1.00 85.25 217 VAL A CA 1
ATOM 1543 C C . VAL A 1 217 ? 10.556 7.412 20.644 1.00 85.25 217 VAL A C 1
ATOM 1545 O O . VAL A 1 217 ? 10.128 7.656 21.769 1.00 85.25 217 VAL A O 1
ATOM 1548 N N . GLY A 1 218 ? 11.079 6.228 20.334 1.00 83.75 218 GLY A N 1
ATOM 1549 C CA . GLY A 1 218 ? 11.214 5.117 21.270 1.00 83.75 218 GLY A CA 1
ATOM 1550 C C . GLY A 1 218 ? 12.120 5.478 22.447 1.00 83.75 218 GLY A C 1
ATOM 1551 O O . GLY A 1 218 ? 11.757 5.267 23.605 1.00 83.75 218 GLY A O 1
ATOM 1552 N N . THR A 1 219 ? 13.271 6.097 22.166 1.00 89.00 219 THR A N 1
ATOM 1553 C CA . THR A 1 219 ? 14.271 6.502 23.170 1.00 89.00 219 THR A CA 1
ATOM 1554 C C . THR A 1 219 ? 13.774 7.616 24.090 1.00 89.00 219 THR A C 1
ATOM 1556 O O . THR A 1 219 ? 14.000 7.564 25.300 1.00 89.00 219 THR A O 1
ATOM 1559 N N . TRP A 1 220 ? 13.115 8.638 23.540 1.00 90.00 220 TRP A N 1
ATOM 1560 C CA . TRP A 1 220 ? 12.713 9.839 24.283 1.00 90.00 220 TRP A CA 1
ATOM 1561 C C . TRP A 1 220 ? 11.227 9.883 24.649 1.00 90.00 220 TRP A C 1
ATOM 1563 O O . TRP A 1 220 ? 10.796 10.824 25.320 1.00 90.00 220 TRP A O 1
ATOM 1573 N N . GLY A 1 221 ? 10.457 8.887 24.218 1.00 88.31 221 GLY A N 1
ATOM 1574 C CA . GLY A 1 221 ? 9.087 8.622 24.634 1.00 88.31 221 GLY A CA 1
ATOM 1575 C C . GLY A 1 221 ? 9.007 7.766 25.908 1.00 88.31 221 GLY A C 1
ATOM 1576 O O . GLY A 1 221 ? 10.002 7.595 26.617 1.00 88.31 221 GLY A O 1
ATOM 1577 N N . PRO A 1 222 ? 7.824 7.214 26.233 1.00 88.19 222 PRO A N 1
ATOM 1578 C CA . PRO A 1 222 ? 7.602 6.458 27.470 1.00 88.19 222 PRO A CA 1
ATOM 1579 C C . PRO A 1 222 ? 8.358 5.119 27.558 1.00 88.19 222 PRO A C 1
ATOM 1581 O O . PRO A 1 222 ? 8.440 4.548 28.645 1.00 88.19 222 PRO A O 1
ATOM 1584 N N . TRP A 1 223 ? 8.907 4.610 26.451 1.00 91.31 223 TRP A N 1
ATOM 1585 C CA . TRP A 1 223 ? 9.525 3.278 26.385 1.00 91.31 223 TRP A CA 1
ATOM 1586 C C . TRP A 1 223 ? 11.027 3.266 26.690 1.00 91.31 223 TRP A C 1
ATOM 1588 O O . TRP A 1 223 ? 11.557 2.243 27.126 1.00 91.31 223 TRP A O 1
ATOM 1598 N N . GLY A 1 224 ? 11.723 4.385 26.473 1.00 87.25 224 GLY A N 1
ATOM 1599 C CA . GLY A 1 224 ? 13.160 4.528 26.725 1.00 87.25 224 GLY A CA 1
ATOM 1600 C C . GLY A 1 224 ? 14.086 3.818 25.726 1.00 87.25 224 GLY A C 1
ATOM 1601 O O . GLY A 1 224 ? 15.302 3.867 25.902 1.00 87.25 224 GLY A O 1
ATOM 1602 N N . SER A 1 225 ? 13.546 3.153 24.700 1.00 87.19 225 SER A N 1
ATOM 1603 C CA . SER A 1 225 ? 14.296 2.566 23.579 1.00 87.19 225 SER A CA 1
ATOM 1604 C C . SER A 1 225 ? 13.363 2.216 22.420 1.00 87.19 225 SER A C 1
ATOM 1606 O O . SER A 1 225 ? 12.165 2.023 22.633 1.00 87.19 225 SER A O 1
ATOM 1608 N N . ASP A 1 226 ? 13.930 2.088 21.221 1.00 83.25 226 ASP A N 1
ATOM 1609 C CA . ASP A 1 226 ? 13.201 1.637 20.035 1.00 83.25 226 ASP A CA 1
ATOM 1610 C C . ASP A 1 226 ? 12.643 0.215 20.186 1.00 83.25 226 ASP A C 1
ATOM 1612 O O . ASP A 1 226 ? 11.450 0.009 20.027 1.00 83.25 226 ASP A O 1
ATOM 1616 N N . ASP A 1 227 ? 13.445 -0.756 20.641 1.00 85.19 227 ASP A N 1
ATOM 1617 C CA . ASP A 1 227 ? 12.957 -2.128 20.862 1.00 85.19 227 ASP A CA 1
ATOM 1618 C C . ASP A 1 227 ? 11.785 -2.190 21.858 1.00 85.19 227 ASP A C 1
ATOM 1620 O O . ASP A 1 227 ? 10.860 -2.978 21.684 1.00 85.19 227 ASP A O 1
ATOM 1624 N N . ALA A 1 228 ? 11.760 -1.342 22.891 1.00 88.06 228 ALA A N 1
ATOM 1625 C CA . ALA A 1 228 ? 10.632 -1.304 23.823 1.00 88.06 228 ALA A CA 1
ATOM 1626 C C . ALA A 1 228 ? 9.353 -0.711 23.195 1.00 88.06 228 ALA A C 1
ATOM 1628 O O . ALA A 1 228 ? 8.254 -1.157 23.550 1.00 88.06 228 ALA A O 1
ATOM 1629 N N . TYR A 1 229 ? 9.487 0.240 22.261 1.00 88.56 229 TYR A N 1
ATOM 1630 C CA . TYR A 1 229 ? 8.395 0.701 21.394 1.00 88.56 229 TYR A CA 1
ATOM 1631 C C . TYR A 1 229 ? 7.954 -0.427 20.447 1.00 88.56 229 TYR A C 1
ATOM 1633 O O . TYR A 1 229 ? 6.780 -0.797 20.462 1.00 88.56 229 TYR A O 1
ATOM 1641 N N . GLY A 1 230 ? 8.934 -1.081 19.811 1.00 88.00 230 GLY A N 1
ATOM 1642 C CA . GLY A 1 230 ? 8.956 -2.460 19.304 1.00 88.00 230 GLY A CA 1
ATOM 1643 C C . GLY A 1 230 ? 7.894 -3.371 19.897 1.00 88.00 230 GLY A C 1
ATOM 1644 O O . GLY A 1 230 ? 6.877 -3.750 19.312 1.00 88.00 230 GLY A O 1
ATOM 1645 N N . GLN A 1 231 ? 8.169 -3.720 21.147 1.00 89.81 231 GLN A N 1
ATOM 1646 C CA . GLN A 1 231 ? 7.345 -4.612 21.940 1.00 89.81 231 GLN A CA 1
ATOM 1647 C C . GLN A 1 231 ? 5.952 -4.054 22.218 1.00 89.81 231 GLN A C 1
ATOM 1649 O O . GLN A 1 231 ? 5.031 -4.834 22.448 1.00 89.81 231 GLN A O 1
ATOM 1654 N N . ALA A 1 232 ? 5.797 -2.733 22.299 1.00 92.50 232 ALA A N 1
ATOM 1655 C CA . ALA A 1 232 ? 4.511 -2.111 22.573 1.00 92.50 232 ALA A CA 1
ATOM 1656 C C . ALA A 1 232 ? 3.560 -2.232 21.385 1.00 92.50 232 ALA A C 1
ATOM 1658 O O . ALA A 1 232 ? 2.425 -2.644 21.598 1.00 92.50 232 ALA A O 1
ATOM 1659 N N . VAL A 1 233 ? 4.037 -2.001 20.161 1.00 92.25 233 VAL A N 1
ATOM 1660 C CA . VAL A 1 233 ? 3.229 -2.196 18.949 1.00 92.25 233 VAL A CA 1
ATOM 1661 C C . VAL A 1 233 ? 2.814 -3.660 18.799 1.00 92.25 233 VAL A C 1
ATOM 1663 O O . VAL A 1 233 ? 1.634 -3.928 18.598 1.00 92.25 233 VAL A O 1
ATOM 1666 N N . LEU A 1 234 ? 3.730 -4.621 19.002 1.00 93.00 234 LEU A N 1
ATOM 1667 C CA . LEU A 1 234 ? 3.379 -6.052 18.969 1.00 93.00 234 LEU A CA 1
ATOM 1668 C C . LEU A 1 234 ? 2.285 -6.408 19.991 1.00 93.00 234 LEU A C 1
ATOM 1670 O O . LEU A 1 234 ? 1.376 -7.170 19.681 1.00 93.00 234 LEU A O 1
ATOM 1674 N N . ARG A 1 235 ? 2.335 -5.833 21.203 1.00 94.81 235 ARG A N 1
ATOM 1675 C CA . ARG A 1 235 ? 1.267 -6.018 22.203 1.00 94.81 235 ARG A CA 1
ATOM 1676 C C . ARG A 1 235 ? -0.050 -5.381 21.772 1.00 94.81 235 ARG A C 1
ATOM 1678 O O . ARG A 1 235 ? -1.096 -5.961 22.047 1.00 94.81 235 ARG A O 1
ATOM 1685 N N . THR A 1 236 ? -0.012 -4.208 21.142 1.00 96.75 236 THR A N 1
ATOM 1686 C CA . THR A 1 236 ? -1.210 -3.556 20.601 1.00 96.75 236 THR A CA 1
ATOM 1687 C C . THR A 1 236 ? -1.861 -4.434 19.536 1.00 96.75 236 THR A C 1
ATOM 1689 O O . THR A 1 236 ? -3.057 -4.684 19.632 1.00 96.75 236 THR A O 1
ATOM 1692 N N . VAL A 1 237 ? -1.084 -4.975 18.589 1.00 96.88 237 VAL A N 1
ATOM 1693 C CA . VAL A 1 237 ? -1.599 -5.897 17.561 1.00 96.88 237 VAL A CA 1
ATOM 1694 C C . VAL A 1 237 ? -2.217 -7.145 18.194 1.00 96.88 237 VAL A C 1
ATOM 1696 O O . VAL A 1 237 ? -3.362 -7.458 17.885 1.00 96.88 237 VAL A O 1
ATOM 1699 N N . GLY A 1 238 ? -1.528 -7.792 19.141 1.00 96.62 238 GLY A N 1
ATOM 1700 C CA . GLY A 1 238 ? -2.084 -8.945 19.860 1.00 96.62 238 GLY A CA 1
ATOM 1701 C C . GLY A 1 238 ? -3.372 -8.614 20.625 1.00 96.62 238 GLY A C 1
ATOM 1702 O O . GLY A 1 238 ? -4.329 -9.369 20.569 1.00 96.62 238 GLY A O 1
ATOM 1703 N N . THR A 1 239 ? -3.454 -7.437 21.259 1.00 97.94 239 THR A N 1
ATOM 1704 C CA . THR A 1 239 ? -4.677 -6.986 21.958 1.00 97.94 239 THR A CA 1
ATOM 1705 C C . THR A 1 239 ? -5.848 -6.779 20.992 1.00 97.94 239 THR A C 1
ATOM 1707 O O . THR A 1 239 ? -6.992 -7.059 21.340 1.00 97.94 239 THR A O 1
ATOM 1710 N N . ILE A 1 240 ? -5.578 -6.273 19.784 1.00 97.81 240 ILE A N 1
ATOM 1711 C CA . ILE A 1 240 ? -6.596 -6.116 18.738 1.00 97.81 240 ILE A CA 1
ATOM 1712 C C . ILE A 1 240 ? -7.049 -7.487 18.230 1.00 97.81 240 ILE A C 1
ATOM 1714 O O . ILE A 1 240 ? -8.250 -7.703 18.097 1.00 97.81 240 ILE A O 1
ATOM 1718 N N . SER A 1 241 ? -6.104 -8.395 17.978 1.00 96.94 241 SER A N 1
ATOM 1719 C CA . SER A 1 241 ? -6.375 -9.769 17.543 1.00 96.94 241 SER A CA 1
ATOM 1720 C C . SER A 1 241 ? -7.259 -10.505 18.558 1.00 96.94 241 SER A C 1
ATOM 1722 O O . SER A 1 241 ? -8.359 -10.924 18.208 1.00 96.94 241 SER A O 1
ATOM 1724 N N . ASP A 1 242 ? -6.875 -10.498 19.841 1.00 96.88 242 ASP A N 1
ATOM 1725 C CA . ASP A 1 242 ? -7.659 -11.083 20.937 1.00 96.88 242 ASP A CA 1
ATOM 1726 C C . ASP A 1 242 ? -9.087 -10.504 20.997 1.00 96.88 242 ASP A C 1
ATOM 1728 O O . ASP A 1 242 ? -10.059 -11.242 21.138 1.00 96.88 242 ASP A O 1
ATOM 1732 N N . ALA A 1 243 ? -9.243 -9.180 20.861 1.00 97.25 243 ALA A N 1
ATOM 1733 C CA . ALA A 1 243 ? -10.558 -8.533 20.897 1.00 97.25 243 ALA A CA 1
ATOM 1734 C C . ALA A 1 243 ? -11.452 -8.925 19.705 1.00 97.25 243 ALA A C 1
ATOM 1736 O O . ALA A 1 243 ? -12.660 -9.109 19.867 1.00 97.25 243 ALA A O 1
ATOM 1737 N N . MET A 1 244 ? -10.866 -9.047 18.512 1.00 95.38 244 MET A N 1
ATOM 1738 C CA . MET A 1 244 ? -11.556 -9.459 17.286 1.00 95.38 244 MET A CA 1
ATOM 1739 C C . MET A 1 244 ? -11.992 -10.933 17.331 1.00 95.38 244 MET A C 1
ATOM 1741 O O . MET A 1 244 ? -13.086 -11.262 16.849 1.00 95.38 244 MET A O 1
ATOM 1745 N N . ASP A 1 245 ? -11.166 -11.788 17.941 1.00 93.69 245 ASP A N 1
ATOM 1746 C CA . ASP A 1 245 ? -11.442 -13.206 18.186 1.00 93.69 245 ASP A CA 1
ATOM 1747 C C . ASP A 1 245 ? -12.521 -13.408 19.260 1.00 93.69 245 ASP A C 1
ATOM 1749 O O . ASP A 1 245 ? -13.450 -14.197 19.062 1.00 93.69 245 ASP A O 1
ATOM 1753 N N . ASP A 1 246 ? -12.451 -12.665 20.369 1.00 92.81 246 ASP A N 1
ATOM 1754 C CA . ASP A 1 246 ? -13.416 -12.736 21.475 1.00 92.81 246 ASP A CA 1
ATOM 1755 C C . ASP A 1 246 ? -14.836 -12.306 21.055 1.00 92.81 246 ASP A C 1
ATOM 1757 O O . ASP A 1 246 ? -15.822 -12.844 21.571 1.00 92.81 246 ASP A O 1
ATOM 1761 N N . ASP A 1 247 ? -14.968 -11.383 20.092 1.00 90.00 247 ASP A N 1
ATOM 1762 C CA . ASP A 1 247 ? -16.265 -11.033 19.483 1.00 90.00 247 ASP A CA 1
ATOM 1763 C C . ASP A 1 247 ? -16.861 -12.203 18.666 1.00 90.00 247 ASP A C 1
ATOM 1765 O O . ASP A 1 247 ? -18.061 -12.242 18.386 1.00 90.00 247 ASP A O 1
ATOM 1769 N N . GLY A 1 248 ? -16.045 -13.203 18.306 1.00 76.94 248 GLY A N 1
ATOM 1770 C CA . GLY A 1 248 ? -16.453 -14.348 17.488 1.00 76.94 248 GLY A CA 1
ATOM 1771 C C . GLY A 1 248 ? -16.752 -13.960 16.041 1.00 76.94 248 GLY A C 1
ATOM 1772 O O . GLY A 1 248 ? -17.545 -14.618 15.361 1.00 76.94 248 GLY A O 1
ATOM 1773 N N . SER A 1 249 ? -16.152 -12.859 15.589 1.00 65.50 249 SER A N 1
ATOM 1774 C CA . SER A 1 249 ? -16.507 -12.171 14.353 1.00 65.50 249 SER A CA 1
ATOM 1775 C C . SER A 1 249 ? -16.069 -12.936 13.092 1.00 65.50 249 SER A C 1
ATOM 1777 O O . SER A 1 249 ? -16.709 -12.797 12.043 1.00 65.50 249 SER A O 1
ATOM 1779 N N . GLY A 1 250 ? -15.017 -13.764 13.198 1.00 80.69 250 GLY A N 1
ATOM 1780 C CA . GLY A 1 250 ? -14.402 -14.476 12.070 1.00 80.69 250 GLY A CA 1
ATOM 1781 C C . GLY A 1 250 ? -13.940 -13.523 10.964 1.00 80.69 250 GLY A C 1
ATOM 1782 O O . GLY A 1 250 ? -14.065 -13.850 9.786 1.00 80.69 250 GLY A O 1
ATOM 1783 N N . LYS A 1 251 ? -13.540 -12.307 11.350 1.00 92.44 251 LYS A N 1
ATOM 1784 C CA . LYS A 1 251 ? -13.204 -11.192 10.464 1.00 92.44 251 LYS A CA 1
ATOM 1785 C C . LYS A 1 251 ? -11.711 -11.153 10.191 1.00 92.44 251 LYS A C 1
ATOM 1787 O O . LYS A 1 251 ? -10.922 -11.426 11.087 1.00 92.44 251 LYS A O 1
ATOM 1792 N N . THR A 1 252 ? -11.351 -10.725 8.987 1.00 95.81 252 THR A N 1
ATOM 1793 C CA . THR A 1 252 ? -9.957 -10.624 8.556 1.00 95.81 252 THR A CA 1
ATOM 1794 C C . THR A 1 252 ? -9.232 -9.523 9.339 1.00 95.81 252 THR A C 1
ATOM 1796 O O . THR A 1 252 ? -9.705 -8.385 9.413 1.00 95.81 252 THR A O 1
ATOM 1799 N N . LEU A 1 253 ? -8.060 -9.822 9.889 1.00 96.94 253 LEU A N 1
ATOM 1800 C CA . LEU A 1 253 ? -7.152 -8.845 10.475 1.00 96.94 253 LEU A CA 1
ATOM 1801 C C . LEU A 1 253 ? -5.830 -8.856 9.709 1.00 96.94 253 LEU A C 1
ATOM 1803 O O . LEU A 1 253 ? -5.059 -9.811 9.747 1.00 96.94 253 LEU A O 1
ATOM 1807 N N . ALA A 1 254 ? -5.557 -7.759 9.014 1.00 96.81 254 ALA A N 1
ATOM 1808 C CA . ALA A 1 254 ? -4.342 -7.577 8.233 1.00 96.81 254 ALA A CA 1
ATOM 1809 C C . ALA A 1 254 ? -3.605 -6.310 8.668 1.00 96.81 254 ALA A C 1
ATOM 1811 O O . ALA A 1 254 ? -4.149 -5.493 9.409 1.00 96.81 254 ALA A O 1
ATOM 1812 N N . GLY A 1 255 ? -2.380 -6.093 8.190 1.00 95.38 255 GLY A N 1
ATOM 1813 C CA . GLY A 1 255 ? -1.727 -4.810 8.448 1.00 95.38 255 GLY A CA 1
ATOM 1814 C C . GLY A 1 255 ? -0.489 -4.499 7.622 1.00 95.38 255 GLY A C 1
ATOM 1815 O O . GLY A 1 255 ? 0.168 -5.384 7.078 1.00 95.38 255 GLY A O 1
ATOM 1816 N N . ASN A 1 256 ? -0.161 -3.213 7.544 1.00 92.81 256 ASN A N 1
ATOM 1817 C CA . ASN A 1 256 ? 1.041 -2.676 6.928 1.00 92.81 256 ASN A CA 1
ATOM 1818 C C . ASN A 1 256 ? 2.258 -2.820 7.849 1.00 92.81 256 ASN A C 1
ATOM 1820 O O . ASN A 1 256 ? 2.335 -2.203 8.909 1.00 92.81 256 ASN A O 1
ATOM 1824 N N . LEU A 1 257 ? 3.247 -3.600 7.422 1.00 87.62 257 LEU A N 1
ATOM 1825 C CA . LEU A 1 257 ? 4.506 -3.777 8.143 1.00 87.62 257 LEU A CA 1
ATOM 1826 C C . LEU A 1 257 ? 5.284 -2.467 8.295 1.00 87.62 257 LEU A C 1
ATOM 1828 O O . LEU A 1 257 ? 5.954 -2.274 9.305 1.00 87.62 257 LEU A O 1
ATOM 1832 N N . GLY A 1 258 ? 5.271 -1.630 7.250 1.00 79.00 258 GLY A N 1
ATOM 1833 C CA . GLY A 1 258 ? 6.051 -0.393 7.129 1.00 79.00 258 GLY A CA 1
ATOM 1834 C C . GLY A 1 258 ? 7.533 -0.489 7.541 1.00 79.00 258 GLY A C 1
ATOM 1835 O O . GLY A 1 258 ? 8.140 0.508 7.918 1.00 79.00 258 GLY A O 1
ATOM 1836 N N . ILE A 1 259 ? 8.141 -1.678 7.456 1.00 82.31 259 ILE A N 1
ATOM 1837 C CA . ILE A 1 259 ? 9.527 -1.892 7.882 1.00 82.31 259 ILE A CA 1
ATOM 1838 C C . ILE A 1 259 ? 10.571 -1.351 6.896 1.00 82.31 259 ILE A C 1
ATOM 1840 O O . ILE A 1 259 ? 10.430 -1.430 5.668 1.00 82.31 259 ILE A O 1
ATOM 1844 N N . TYR A 1 260 ? 11.689 -0.921 7.465 1.00 80.75 260 TYR A N 1
ATOM 1845 C CA . TYR A 1 260 ? 12.973 -0.667 6.835 1.00 80.75 260 TYR A CA 1
ATOM 1846 C C . TYR A 1 260 ? 13.808 -1.945 6.854 1.00 80.75 260 TYR A C 1
ATOM 1848 O O . TYR A 1 260 ? 14.353 -2.355 7.874 1.00 80.75 260 TYR A O 1
ATOM 1856 N N . SER A 1 261 ? 13.904 -2.608 5.701 1.00 85.38 261 SER A N 1
ATOM 1857 C CA . SER A 1 261 ? 14.570 -3.919 5.598 1.00 85.38 261 SER A CA 1
ATOM 1858 C C . SER A 1 261 ? 16.098 -3.869 5.757 1.00 85.38 261 SER A C 1
ATOM 1860 O O . SER A 1 261 ? 16.749 -4.911 5.788 1.00 85.38 261 SER A O 1
ATOM 1862 N N . ASP A 1 262 ? 16.685 -2.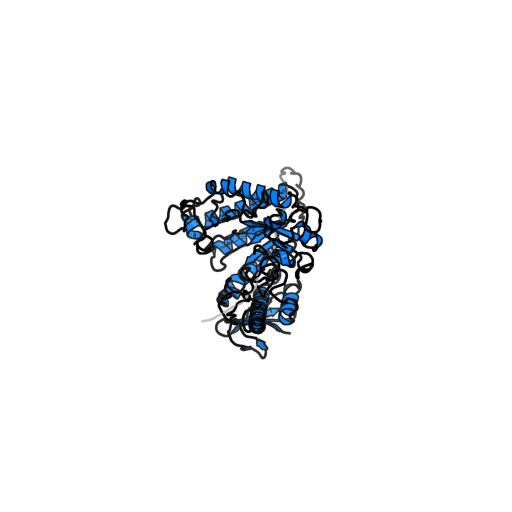675 5.823 1.00 83.69 262 ASP A N 1
ATOM 1863 C CA . ASP A 1 262 ? 18.095 -2.431 6.130 1.00 83.69 262 ASP A CA 1
ATOM 1864 C C . ASP A 1 262 ? 18.379 -2.253 7.628 1.00 83.69 262 ASP A C 1
ATOM 1866 O O . ASP A 1 262 ? 19.549 -2.232 8.018 1.00 83.69 262 ASP A O 1
ATOM 1870 N N . ASP A 1 263 ? 17.340 -2.199 8.464 1.00 83.94 263 ASP A N 1
ATOM 1871 C CA . ASP A 1 263 ? 17.460 -2.142 9.914 1.00 83.94 263 ASP A CA 1
ATOM 1872 C C . ASP A 1 263 ? 17.179 -3.511 10.555 1.00 83.94 263 ASP A C 1
ATOM 1874 O O . ASP A 1 263 ? 16.074 -4.055 10.498 1.00 83.94 263 ASP A O 1
ATOM 1878 N N . SER A 1 264 ? 18.200 -4.097 11.184 1.00 84.88 264 SER A N 1
ATOM 1879 C CA . SER A 1 264 ? 18.104 -5.440 11.757 1.00 84.88 264 SER A CA 1
ATOM 1880 C C . SER A 1 264 ? 17.103 -5.552 12.908 1.00 84.88 264 SER A C 1
ATOM 1882 O O . SER A 1 264 ? 16.470 -6.599 13.023 1.00 84.88 264 SER A O 1
ATOM 1884 N N . SER A 1 265 ? 16.938 -4.515 13.743 1.00 80.88 265 SER A N 1
ATOM 1885 C CA . SER A 1 265 ? 15.982 -4.580 14.865 1.00 80.88 265 SER A CA 1
ATOM 1886 C C . SER A 1 265 ? 14.550 -4.704 14.342 1.00 80.88 265 SER A C 1
ATOM 1888 O O . SER A 1 265 ? 13.759 -5.506 14.837 1.00 80.88 265 SER A O 1
ATOM 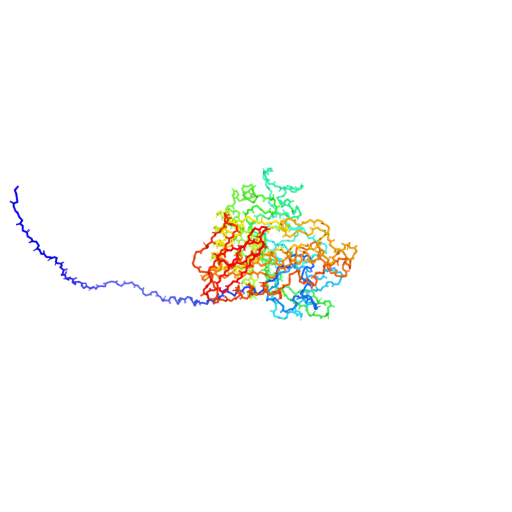1890 N N . GLN A 1 266 ? 14.238 -3.980 13.269 1.00 84.06 266 GLN A N 1
ATOM 1891 C CA . GLN A 1 266 ? 12.940 -4.037 12.612 1.00 84.06 266 GLN A CA 1
ATOM 1892 C C . GLN A 1 266 ? 12.662 -5.368 11.947 1.00 84.06 266 GLN A C 1
ATOM 1894 O O . GLN A 1 266 ? 11.552 -5.889 12.045 1.00 84.06 266 GLN A O 1
ATOM 1899 N N . VAL A 1 267 ? 13.665 -5.929 11.273 1.00 88.94 267 VAL A N 1
ATOM 1900 C CA . VAL A 1 267 ? 13.537 -7.249 10.658 1.00 88.94 267 VAL A CA 1
ATOM 1901 C C . VAL A 1 267 ? 13.243 -8.300 11.730 1.00 88.94 267 VAL A C 1
ATOM 1903 O O . VAL A 1 267 ? 12.373 -9.145 11.525 1.00 88.94 267 VAL A O 1
ATOM 1906 N N . GLU A 1 268 ? 13.896 -8.231 12.893 1.00 88.44 268 GLU A N 1
ATOM 1907 C CA . GLU A 1 268 ? 13.616 -9.125 14.024 1.00 88.44 268 GLU A CA 1
ATOM 1908 C C . GLU A 1 268 ? 12.193 -8.940 14.579 1.00 88.44 268 GLU A C 1
ATOM 1910 O O . GLU A 1 268 ? 11.496 -9.924 14.839 1.00 88.44 268 GLU A O 1
ATOM 1915 N N . LEU A 1 269 ? 11.719 -7.699 14.720 1.00 88.12 269 LEU A N 1
ATOM 1916 C CA . LEU A 1 269 ? 10.349 -7.408 15.159 1.00 88.12 269 LEU A CA 1
ATOM 1917 C C . LEU A 1 269 ? 9.306 -7.920 14.154 1.00 88.12 269 LEU A C 1
ATOM 1919 O O . LEU A 1 269 ? 8.337 -8.565 14.554 1.00 88.12 269 LEU A O 1
ATOM 1923 N N . ALA A 1 270 ? 9.538 -7.728 12.856 1.00 90.88 270 ALA A N 1
ATOM 1924 C CA . ALA A 1 270 ? 8.665 -8.233 11.800 1.00 90.88 270 ALA A CA 1
ATOM 1925 C C . ALA A 1 270 ? 8.642 -9.764 11.739 1.00 90.88 270 ALA A C 1
ATOM 1927 O O . ALA A 1 270 ? 7.587 -10.356 11.529 1.00 90.88 270 ALA A O 1
ATOM 1928 N N . GLN A 1 271 ? 9.779 -10.428 11.977 1.00 92.31 271 GLN A N 1
ATOM 1929 C CA . GLN A 1 271 ? 9.834 -11.889 12.099 1.00 92.31 271 GLN A CA 1
ATOM 1930 C C . GLN A 1 271 ? 8.995 -12.393 13.271 1.00 92.31 271 GLN A C 1
ATOM 1932 O O . GLN A 1 271 ? 8.352 -13.437 13.167 1.00 92.31 271 GLN A O 1
ATOM 1937 N N . ARG A 1 272 ? 8.986 -11.657 14.385 1.00 92.25 272 ARG A N 1
ATOM 1938 C CA . ARG A 1 272 ? 8.167 -11.999 15.547 1.00 92.25 272 ARG A CA 1
ATOM 1939 C C . ARG A 1 272 ? 6.682 -11.793 15.286 1.00 92.25 272 ARG A C 1
ATOM 1941 O O . ARG A 1 272 ? 5.918 -12.673 15.661 1.00 92.25 272 ARG A O 1
ATOM 1948 N N . LEU A 1 273 ? 6.296 -10.706 14.617 1.00 92.56 273 LEU A N 1
ATOM 1949 C CA . LEU A 1 273 ? 4.912 -10.474 14.193 1.00 92.56 273 LEU A CA 1
ATOM 1950 C C . LEU A 1 273 ? 4.432 -11.561 13.220 1.00 92.56 273 LEU A C 1
ATOM 1952 O O . LEU A 1 273 ? 3.414 -12.200 13.447 1.00 92.56 273 LEU A O 1
ATOM 1956 N N . ALA A 1 274 ? 5.219 -11.861 12.185 1.00 91.94 274 ALA A N 1
ATOM 1957 C CA . ALA A 1 274 ? 4.916 -12.949 11.252 1.00 91.94 274 ALA A CA 1
ATOM 1958 C C . ALA A 1 274 ? 4.841 -14.321 11.954 1.00 91.94 274 ALA A C 1
ATOM 1960 O O . ALA A 1 274 ? 4.177 -15.241 11.490 1.00 91.94 274 ALA A O 1
ATOM 1961 N N . GLY A 1 275 ? 5.562 -14.491 13.065 1.00 91.75 275 GLY A N 1
ATOM 1962 C CA . GLY A 1 275 ? 5.556 -15.711 13.865 1.00 91.75 275 GLY A CA 1
ATOM 1963 C C . GLY A 1 275 ? 4.422 -15.807 14.889 1.00 91.75 275 GLY A C 1
ATOM 1964 O O . GLY A 1 275 ? 4.128 -16.925 15.313 1.00 91.75 275 GLY A O 1
ATOM 1965 N N . SER A 1 276 ? 3.806 -14.690 15.300 1.00 91.12 276 SER A N 1
ATOM 1966 C CA . SER A 1 276 ? 2.740 -14.692 16.315 1.00 91.12 276 SER A CA 1
ATOM 1967 C C . SER A 1 276 ? 1.414 -15.204 15.766 1.00 91.12 276 SER A C 1
ATOM 1969 O O . SER A 1 276 ? 0.684 -15.862 16.499 1.00 91.12 276 SER A O 1
ATOM 1971 N N . ARG A 1 277 ? 1.178 -14.998 14.460 1.00 85.06 277 ARG A N 1
ATOM 1972 C CA . ARG A 1 277 ? -0.087 -15.291 13.761 1.00 85.06 277 ARG A CA 1
ATOM 1973 C C . ARG A 1 277 ? -1.264 -14.432 14.227 1.00 85.06 277 ARG A C 1
ATOM 1975 O O . ARG A 1 277 ? -2.403 -14.813 14.007 1.00 85.06 277 ARG A O 1
ATOM 1982 N N . ASP A 1 278 ? -0.981 -13.262 14.798 1.00 93.62 278 ASP A N 1
ATOM 1983 C CA . ASP A 1 278 ? -2.020 -12.288 15.163 1.00 93.62 278 ASP A CA 1
ATOM 1984 C C . ASP A 1 278 ? -2.668 -11.636 13.924 1.00 93.62 278 ASP A C 1
ATOM 1986 O O . ASP A 1 278 ? -3.715 -11.006 14.039 1.00 93.62 278 ASP A O 1
ATOM 1990 N N . LEU A 1 279 ? -2.026 -11.750 12.751 1.00 94.81 279 LEU A N 1
ATOM 1991 C CA . LEU A 1 279 ? -2.486 -11.228 11.463 1.00 94.81 279 LEU A CA 1
ATOM 1992 C C . LEU A 1 279 ? -2.668 -12.368 10.453 1.00 94.81 279 LEU A C 1
ATOM 1994 O O . LEU A 1 279 ? -1.771 -13.205 10.301 1.00 94.81 279 LEU A O 1
ATOM 1998 N N . ASP A 1 280 ? -3.760 -12.319 9.691 1.00 95.81 280 ASP A N 1
ATOM 1999 C CA . ASP A 1 280 ? -4.048 -13.243 8.587 1.00 95.81 280 ASP A CA 1
ATOM 2000 C C . ASP A 1 280 ? -3.069 -13.055 7.426 1.00 95.81 280 ASP A C 1
ATOM 2002 O O . ASP A 1 280 ? -2.614 -14.014 6.799 1.00 95.81 280 ASP A O 1
ATOM 2006 N N . TRP A 1 281 ? -2.721 -11.799 7.141 1.00 96.12 281 TRP A N 1
ATOM 2007 C CA . TRP A 1 281 ? -1.725 -11.416 6.150 1.00 96.12 281 TRP A CA 1
ATOM 2008 C C . TRP A 1 281 ? -1.203 -10.001 6.404 1.00 96.12 281 TRP A C 1
ATOM 2010 O O . TRP A 1 281 ? -1.773 -9.203 7.147 1.00 96.12 281 TRP A O 1
ATOM 2020 N N . MET A 1 282 ? -0.076 -9.683 5.779 1.00 94.75 282 MET A N 1
ATOM 2021 C CA . MET A 1 282 ? 0.619 -8.412 5.940 1.00 94.75 282 MET A CA 1
ATOM 2022 C C . MET A 1 282 ? 0.800 -7.723 4.594 1.00 94.75 282 MET A C 1
ATOM 2024 O O . MET A 1 282 ? 0.895 -8.376 3.559 1.00 94.75 282 MET A O 1
ATOM 2028 N N . MET A 1 283 ? 0.901 -6.401 4.601 1.00 94.31 283 MET A N 1
ATOM 2029 C CA . MET A 1 283 ? 1.275 -5.606 3.441 1.00 94.31 283 MET A CA 1
ATOM 2030 C C . MET A 1 283 ? 2.606 -4.905 3.674 1.00 94.31 283 MET A C 1
ATOM 2032 O O . MET A 1 283 ? 2.967 -4.594 4.807 1.00 94.31 283 MET A O 1
ATOM 2036 N N . ARG A 1 284 ? 3.327 -4.614 2.592 1.00 92.38 284 ARG A N 1
ATOM 2037 C CA . ARG A 1 284 ? 4.456 -3.685 2.628 1.00 92.38 284 ARG A CA 1
ATOM 2038 C C . ARG A 1 284 ? 4.416 -2.736 1.433 1.00 92.38 284 ARG A C 1
ATOM 2040 O O . ARG A 1 284 ? 4.555 -3.164 0.287 1.00 92.38 284 ARG A O 1
ATOM 2047 N N . GLU A 1 285 ? 4.303 -1.438 1.700 1.00 89.44 285 GLU A N 1
ATOM 2048 C CA . GLU A 1 285 ? 4.337 -0.372 0.685 1.00 89.44 285 GLU A CA 1
ATOM 2049 C C . GLU A 1 285 ? 5.745 -0.072 0.161 1.00 89.44 285 GLU A C 1
ATOM 2051 O O . GLU A 1 285 ? 6.695 -0.122 0.926 1.00 89.44 285 GLU A O 1
ATOM 2056 N N . PHE A 1 286 ? 5.867 0.334 -1.109 1.00 88.69 286 PHE A N 1
ATOM 2057 C CA . PHE A 1 286 ? 7.059 0.810 -1.842 1.00 88.69 286 PHE A CA 1
ATOM 2058 C C . PHE A 1 286 ? 8.048 -0.234 -2.372 1.00 88.69 286 PHE A C 1
ATOM 2060 O O . PHE A 1 286 ? 9.241 -0.132 -2.102 1.00 88.69 286 PHE A O 1
ATOM 2067 N N . VAL A 1 287 ? 7.616 -1.246 -3.122 1.00 91.31 287 VAL A N 1
ATOM 2068 C CA . VAL A 1 287 ? 8.513 -2.311 -3.635 1.00 91.31 287 VAL A CA 1
ATOM 2069 C C . VAL A 1 287 ? 9.822 -1.791 -4.243 1.00 91.31 287 VAL A C 1
ATOM 2071 O O . VAL A 1 287 ? 10.902 -2.275 -3.893 1.00 91.31 287 VAL A O 1
ATOM 2074 N N . ILE A 1 288 ? 9.724 -0.803 -5.135 1.00 91.62 288 ILE A N 1
ATOM 2075 C CA . ILE A 1 288 ? 10.838 -0.367 -5.988 1.00 91.62 288 ILE A CA 1
ATOM 2076 C C . ILE A 1 288 ? 11.261 1.081 -5.744 1.00 91.62 288 ILE A C 1
ATOM 2078 O O . ILE A 1 288 ? 12.306 1.491 -6.249 1.00 91.62 288 ILE A O 1
ATOM 2082 N N . GLY A 1 289 ? 10.470 1.865 -5.011 1.00 87.94 289 GLY A N 1
ATOM 2083 C CA . GLY A 1 289 ? 10.715 3.292 -4.870 1.00 87.94 289 GLY A CA 1
ATOM 2084 C C . GLY A 1 289 ? 9.638 4.056 -4.114 1.00 87.94 289 GLY A C 1
ATOM 2085 O O . GLY A 1 289 ? 8.547 3.546 -3.874 1.00 87.94 289 GLY A O 1
ATOM 2086 N N . GLY A 1 290 ? 9.960 5.298 -3.764 1.00 83.06 290 GLY A N 1
ATOM 2087 C CA . GLY A 1 290 ? 9.118 6.192 -2.982 1.00 83.06 290 GLY A CA 1
ATOM 2088 C C . GLY A 1 290 ? 7.917 6.776 -3.743 1.00 83.06 290 GLY A C 1
ATOM 2089 O O . GLY A 1 290 ? 7.760 6.603 -4.957 1.00 83.06 290 GLY A O 1
ATOM 2090 N N . PRO A 1 291 ? 7.061 7.541 -3.041 1.00 73.31 291 PRO A N 1
ATOM 2091 C CA . PRO A 1 291 ? 5.787 8.042 -3.564 1.00 73.31 291 PRO A CA 1
ATOM 2092 C C . PRO A 1 291 ? 5.930 9.071 -4.696 1.00 73.31 291 PRO A C 1
ATOM 2094 O O . PRO A 1 291 ? 4.948 9.409 -5.353 1.00 73.31 291 PRO A O 1
ATOM 2097 N N . LYS A 1 292 ? 7.136 9.597 -4.948 1.00 77.62 292 LYS A N 1
ATOM 2098 C CA . LYS A 1 292 ? 7.386 10.554 -6.037 1.00 77.62 292 LYS A CA 1
ATOM 2099 C C . LYS A 1 292 ? 7.945 9.886 -7.298 1.00 77.62 292 LYS A C 1
ATOM 2101 O O . LYS A 1 292 ? 8.306 10.592 -8.241 1.00 77.62 292 LYS A O 1
ATOM 2106 N N . GLY A 1 293 ? 8.025 8.554 -7.320 1.00 80.75 293 GLY A N 1
ATOM 2107 C CA . GLY A 1 293 ? 8.606 7.776 -8.416 1.00 80.75 293 GLY A CA 1
ATOM 2108 C C . GLY A 1 293 ? 10.137 7.730 -8.399 1.00 80.75 293 GLY A C 1
ATOM 2109 O O . GLY A 1 293 ? 10.752 7.271 -9.361 1.00 80.75 293 GLY A O 1
ATOM 2110 N N . ASP A 1 294 ? 10.778 8.225 -7.340 1.00 86.56 294 ASP A N 1
ATOM 2111 C CA . ASP A 1 294 ? 12.191 7.969 -7.080 1.00 86.56 294 ASP A CA 1
ATOM 2112 C C . ASP A 1 294 ? 12.397 6.496 -6.722 1.00 86.56 294 ASP A C 1
ATOM 2114 O O . ASP A 1 294 ? 11.668 5.943 -5.908 1.00 86.56 294 ASP A O 1
ATOM 2118 N N . GLN A 1 295 ? 13.372 5.847 -7.352 1.00 87.75 295 GLN A N 1
ATOM 2119 C CA . GLN A 1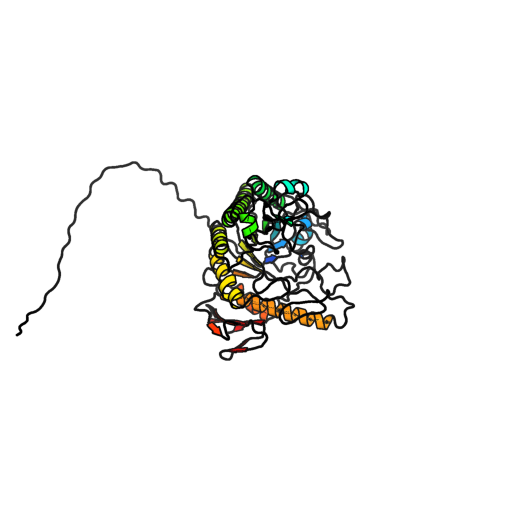 295 ? 13.631 4.427 -7.140 1.00 87.75 295 GLN A CA 1
ATOM 2120 C C . GLN A 1 295 ? 14.626 4.205 -6.009 1.00 87.75 295 GLN A C 1
ATOM 2122 O O . GLN A 1 295 ? 15.593 4.956 -5.847 1.00 87.75 295 GLN A O 1
ATOM 2127 N N . PHE A 1 296 ? 14.433 3.114 -5.278 1.00 89.56 296 PHE A N 1
ATOM 2128 C CA . PHE A 1 296 ? 15.457 2.578 -4.399 1.00 89.56 296 PHE A CA 1
ATOM 2129 C C . PHE A 1 296 ? 16.657 2.077 -5.204 1.00 89.56 296 PHE A C 1
ATOM 2131 O O . PHE A 1 296 ? 16.565 1.761 -6.392 1.00 89.56 296 PHE A O 1
ATOM 2138 N N . GLY A 1 297 ? 17.807 1.960 -4.537 1.00 89.38 297 GLY A N 1
ATOM 2139 C CA . GLY A 1 297 ? 18.942 1.257 -5.122 1.00 89.38 297 GLY A CA 1
ATOM 2140 C C . GLY A 1 297 ? 18.564 -0.193 -5.433 1.00 89.38 297 GLY A C 1
ATOM 2141 O O . GLY A 1 297 ? 17.958 -0.864 -4.602 1.00 89.38 297 GLY A O 1
ATOM 2142 N N . ALA A 1 298 ? 18.957 -0.696 -6.605 1.00 92.44 298 ALA A N 1
ATOM 2143 C CA . ALA A 1 298 ? 18.606 -2.043 -7.065 1.00 92.44 298 ALA A CA 1
ATOM 2144 C C . ALA A 1 298 ? 18.950 -3.147 -6.045 1.00 92.44 298 ALA A C 1
ATOM 2146 O O . ALA A 1 298 ? 18.168 -4.070 -5.834 1.00 92.44 298 ALA A O 1
ATOM 2147 N N . PHE A 1 299 ? 20.096 -3.023 -5.365 1.00 92.56 299 PHE A N 1
ATOM 2148 C CA . PHE A 1 299 ? 20.483 -3.939 -4.292 1.00 92.56 299 PHE A CA 1
ATOM 2149 C C . PHE A 1 299 ? 19.507 -3.898 -3.107 1.00 92.56 299 PHE A C 1
ATOM 2151 O O . PHE A 1 299 ? 19.106 -4.950 -2.619 1.00 92.56 299 PHE A O 1
ATOM 2158 N N . TYR A 1 300 ? 19.089 -2.702 -2.681 1.00 92.38 300 TYR A N 1
ATOM 2159 C CA . TYR A 1 300 ? 18.110 -2.548 -1.606 1.00 92.38 300 TYR A CA 1
ATOM 2160 C C . TYR A 1 300 ? 16.784 -3.205 -1.986 1.00 92.38 300 TYR A C 1
ATOM 2162 O O . TYR A 1 300 ? 16.267 -4.021 -1.233 1.00 92.38 300 TYR A O 1
ATOM 2170 N N . ALA A 1 301 ? 16.258 -2.915 -3.178 1.00 93.44 301 ALA A N 1
ATOM 2171 C CA . ALA A 1 301 ? 14.972 -3.456 -3.605 1.00 93.44 301 ALA A CA 1
ATOM 2172 C C . ALA A 1 301 ? 14.978 -4.995 -3.718 1.00 93.44 301 ALA A C 1
ATOM 2174 O O . ALA A 1 301 ? 14.060 -5.646 -3.222 1.00 93.44 301 ALA A O 1
ATOM 2175 N N . VAL A 1 302 ? 16.022 -5.581 -4.318 1.00 93.06 302 VAL A N 1
ATOM 2176 C CA . VAL A 1 302 ? 16.063 -7.019 -4.647 1.00 93.06 302 VAL A CA 1
ATOM 2177 C C . VAL A 1 302 ? 16.630 -7.893 -3.517 1.00 93.06 302 VAL A C 1
ATOM 2179 O O . VAL A 1 302 ? 16.109 -8.982 -3.270 1.00 93.06 302 VAL A O 1
ATOM 2182 N N . GLU A 1 303 ? 17.700 -7.468 -2.835 1.00 90.75 303 GLU A N 1
ATOM 2183 C CA . GLU A 1 303 ? 18.390 -8.299 -1.828 1.00 90.75 303 GLU A CA 1
ATOM 2184 C C . GLU A 1 303 ? 18.068 -7.940 -0.381 1.00 90.75 303 GLU A C 1
ATOM 2186 O O . GLU A 1 303 ? 18.248 -8.787 0.488 1.00 90.75 303 GLU A O 1
ATOM 2191 N N . GLN A 1 304 ? 17.604 -6.721 -0.100 1.00 88.56 304 GLN A N 1
ATOM 2192 C CA . GLN A 1 304 ? 17.220 -6.340 1.262 1.00 88.56 304 GLN A CA 1
ATOM 2193 C C . GLN A 1 304 ? 15.705 -6.417 1.414 1.00 88.56 304 GLN A C 1
ATOM 2195 O O . GLN A 1 304 ? 15.209 -7.251 2.158 1.00 88.56 304 GLN A O 1
ATOM 2200 N N . ASN A 1 305 ? 14.965 -5.631 0.640 1.00 91.25 305 ASN A N 1
ATOM 2201 C CA . ASN A 1 305 ? 13.518 -5.516 0.761 1.00 91.25 305 ASN A CA 1
ATOM 2202 C C . ASN A 1 305 ? 12.790 -6.802 0.335 1.00 91.25 305 ASN A C 1
ATOM 2204 O O . ASN A 1 305 ? 12.203 -7.493 1.166 1.00 91.25 305 ASN A O 1
ATOM 2208 N N . ALA A 1 306 ? 12.874 -7.189 -0.943 1.00 91.94 306 ALA A N 1
ATOM 2209 C CA . ALA A 1 306 ? 12.144 -8.357 -1.439 1.00 91.94 306 ALA A CA 1
ATOM 2210 C C . ALA A 1 306 ? 12.561 -9.660 -0.730 1.00 91.94 306 ALA A C 1
ATOM 2212 O O . ALA A 1 306 ? 11.708 -10.477 -0.395 1.00 91.94 306 ALA A O 1
ATOM 2213 N N . ALA A 1 307 ? 13.854 -9.853 -0.446 1.00 90.69 307 ALA A N 1
ATOM 2214 C CA . ALA A 1 307 ? 14.349 -11.072 0.201 1.00 90.69 307 ALA A CA 1
ATOM 2215 C C . ALA A 1 307 ? 13.917 -11.210 1.675 1.00 90.69 307 ALA A C 1
ATOM 2217 O O . ALA A 1 307 ? 13.552 -12.312 2.102 1.00 90.69 307 ALA A O 1
ATOM 2218 N N . VAL A 1 308 ? 13.925 -10.115 2.450 1.00 92.81 308 VAL A N 1
ATOM 2219 C CA . VAL A 1 308 ? 13.390 -10.113 3.824 1.00 92.81 308 VAL A CA 1
ATOM 2220 C C . VAL A 1 308 ? 11.915 -10.492 3.796 1.00 92.81 308 VAL A C 1
ATOM 2222 O O . VAL A 1 308 ? 11.503 -11.403 4.512 1.00 92.81 308 VAL A O 1
ATOM 2225 N N . LEU A 1 309 ? 11.136 -9.875 2.909 1.00 93.69 309 LEU A N 1
ATOM 2226 C CA . LEU A 1 309 ? 9.698 -10.117 2.811 1.00 93.69 309 LEU A CA 1
ATOM 2227 C C . LEU A 1 309 ? 9.387 -11.534 2.313 1.00 93.69 309 LEU A C 1
ATOM 2229 O O . LEU A 1 309 ? 8.493 -12.182 2.849 1.00 93.69 309 LEU A O 1
ATOM 2233 N N . GLY A 1 310 ? 10.197 -12.081 1.403 1.00 93.88 310 GLY A N 1
ATOM 2234 C CA . GLY A 1 310 ? 10.137 -13.496 1.026 1.00 93.88 310 GLY A CA 1
ATOM 2235 C C . GLY A 1 310 ? 10.358 -14.435 2.211 1.00 93.88 310 GLY A C 1
ATOM 2236 O O . GLY A 1 310 ? 9.679 -15.452 2.320 1.00 93.88 310 GLY A O 1
ATOM 2237 N N . THR A 1 311 ? 11.229 -14.071 3.155 1.00 93.56 311 THR A N 1
ATOM 2238 C CA . THR A 1 311 ? 11.435 -14.844 4.389 1.00 93.56 311 THR A CA 1
ATOM 2239 C C . THR A 1 311 ? 10.240 -14.739 5.336 1.00 93.56 311 THR A C 1
ATOM 2241 O O . THR A 1 311 ? 9.768 -15.769 5.816 1.00 93.56 311 THR A O 1
ATOM 2244 N N . LEU A 1 312 ? 9.721 -13.529 5.575 1.00 93.06 312 LEU A N 1
ATOM 2245 C CA . LEU A 1 312 ? 8.547 -13.308 6.433 1.00 93.06 312 LEU A CA 1
ATOM 2246 C C . LEU A 1 312 ? 7.301 -14.027 5.900 1.00 93.06 312 LEU A C 1
ATOM 2248 O O . LEU A 1 312 ? 6.567 -14.652 6.667 1.00 93.06 312 LEU A O 1
ATOM 2252 N N . SER A 1 313 ? 7.125 -14.009 4.575 1.00 94.19 313 SER A N 1
ATOM 2253 C CA . SER A 1 313 ? 5.970 -14.583 3.880 1.00 94.19 313 SER A CA 1
ATOM 2254 C C . SER A 1 313 ? 5.790 -16.095 4.064 1.00 94.19 313 SER A C 1
ATOM 2256 O O . SER A 1 313 ? 4.742 -16.652 3.736 1.00 94.19 313 SER A O 1
ATOM 2258 N N . ARG A 1 314 ? 6.817 -16.781 4.580 1.00 93.38 314 ARG A N 1
ATOM 2259 C CA . ARG A 1 314 ? 6.774 -18.215 4.898 1.00 93.38 314 ARG A CA 1
ATOM 2260 C C . ARG A 1 314 ? 5.909 -18.513 6.123 1.00 93.38 314 ARG A C 1
ATOM 2262 O O . ARG A 1 314 ? 5.404 -19.626 6.237 1.00 93.38 314 ARG A O 1
ATOM 2269 N N . SER A 1 315 ? 5.764 -17.545 7.029 1.00 93.00 315 SER A N 1
ATOM 2270 C CA . SER A 1 315 ? 4.962 -17.687 8.250 1.00 93.00 315 SER A CA 1
ATOM 2271 C C . SER A 1 315 ? 3.582 -17.052 8.099 1.00 93.00 315 SER A C 1
ATOM 2273 O O . SER A 1 315 ? 2.588 -17.711 8.387 1.00 93.00 315 SER A O 1
ATOM 2275 N N . THR A 1 316 ? 3.524 -15.825 7.578 1.00 93.50 316 THR A N 1
ATOM 2276 C CA . THR A 1 316 ? 2.288 -15.063 7.339 1.00 93.50 316 THR A CA 1
ATOM 2277 C C . THR A 1 316 ? 2.357 -14.465 5.938 1.00 93.50 316 THR A C 1
ATOM 2279 O O . THR A 1 316 ? 3.376 -13.844 5.644 1.00 93.50 316 THR A O 1
ATOM 2282 N N . PRO A 1 317 ? 1.340 -14.629 5.069 1.00 95.50 317 PRO A N 1
ATOM 2283 C CA . PRO A 1 317 ? 1.347 -14.076 3.716 1.00 95.50 317 PRO A CA 1
ATOM 2284 C C . PRO A 1 317 ? 1.707 -12.589 3.673 1.00 95.50 317 PRO A C 1
ATOM 2286 O O . PRO A 1 317 ? 1.303 -11.823 4.547 1.00 95.50 317 PRO A O 1
ATOM 2289 N N . VAL A 1 318 ? 2.466 -12.182 2.652 1.00 95.06 318 VAL A N 1
ATOM 2290 C CA . VAL A 1 318 ? 2.883 -10.787 2.461 1.00 95.06 318 VAL A CA 1
ATOM 2291 C C . VAL A 1 318 ? 2.480 -10.304 1.074 1.00 95.06 318 VAL A C 1
ATOM 2293 O O . VAL A 1 318 ? 2.928 -10.833 0.058 1.00 95.06 318 VAL A O 1
ATOM 2296 N N . VAL A 1 319 ? 1.682 -9.242 1.043 1.00 95.50 319 VAL A N 1
ATOM 2297 C CA . VAL A 1 319 ? 1.294 -8.518 -0.162 1.00 95.50 319 VAL A CA 1
ATOM 2298 C C . VAL A 1 319 ? 2.172 -7.285 -0.317 1.00 95.50 319 VAL A C 1
ATOM 2300 O O . VAL A 1 319 ? 2.213 -6.384 0.518 1.00 95.50 319 VAL A O 1
ATOM 2303 N N . MET A 1 320 ? 2.877 -7.214 -1.428 1.00 94.44 320 MET A N 1
ATOM 2304 C CA . MET A 1 320 ? 3.699 -6.074 -1.785 1.00 94.44 320 MET A CA 1
ATOM 2305 C C . MET A 1 320 ? 2.827 -4.977 -2.409 1.00 94.44 320 MET A C 1
ATOM 2307 O O . MET A 1 320 ? 1.870 -5.249 -3.139 1.00 94.44 320 MET A O 1
ATOM 2311 N N . HIS A 1 321 ? 3.135 -3.715 -2.132 1.00 93.38 321 HIS A N 1
ATOM 2312 C CA . HIS A 1 321 ? 2.429 -2.577 -2.716 1.00 93.38 321 HIS A CA 1
ATOM 2313 C C . HIS A 1 321 ? 3.409 -1.543 -3.263 1.00 93.38 321 HIS A C 1
ATOM 2315 O O . HIS A 1 321 ? 4.483 -1.318 -2.713 1.00 93.38 321 HIS A O 1
ATOM 2321 N N . GLN A 1 322 ? 3.045 -0.899 -4.365 1.00 91.81 322 GLN A N 1
ATOM 2322 C CA . GLN A 1 322 ? 3.747 0.241 -4.943 1.00 91.81 322 GLN A CA 1
ATOM 2323 C C . GLN A 1 322 ? 2.677 1.232 -5.376 1.00 91.81 322 GLN A C 1
ATOM 2325 O O . GLN A 1 322 ? 1.664 0.821 -5.925 1.00 91.81 322 GLN A O 1
ATOM 2330 N N . PHE A 1 323 ? 2.917 2.525 -5.190 1.00 89.00 323 PHE A N 1
ATOM 2331 C CA . PHE A 1 323 ? 2.051 3.530 -5.793 1.00 89.00 323 PHE A CA 1
ATOM 2332 C C . PHE A 1 323 ? 2.507 3.831 -7.213 1.00 89.00 323 PHE A C 1
ATOM 2334 O O . PHE A 1 323 ? 3.695 4.080 -7.447 1.00 89.00 323 PHE A O 1
ATOM 2341 N N . ALA A 1 324 ? 1.554 3.874 -8.138 1.00 90.38 324 ALA A N 1
ATOM 2342 C CA . ALA A 1 324 ? 1.791 4.388 -9.474 1.00 90.38 324 ALA A CA 1
ATOM 2343 C C . ALA A 1 324 ? 2.042 5.902 -9.426 1.00 90.38 324 ALA A C 1
ATOM 2345 O O . ALA A 1 324 ? 1.525 6.638 -8.576 1.00 90.38 324 ALA A O 1
ATOM 2346 N N . VAL A 1 325 ? 2.821 6.393 -10.386 1.00 91.12 325 VAL A N 1
ATOM 2347 C CA . VAL A 1 325 ? 3.031 7.833 -10.531 1.00 91.12 325 VAL A CA 1
ATOM 2348 C C . VAL A 1 325 ? 1.725 8.534 -10.917 1.00 91.12 325 VAL A C 1
ATOM 2350 O O . VAL A 1 325 ? 0.919 8.010 -11.682 1.00 91.12 325 VAL A O 1
ATOM 2353 N N . LYS A 1 326 ? 1.495 9.732 -10.385 1.00 89.81 326 LYS A N 1
ATOM 2354 C CA . LYS A 1 326 ? 0.312 10.558 -10.684 1.00 89.81 326 LYS A CA 1
ATOM 2355 C C . LYS A 1 326 ? 0.330 11.123 -12.112 1.00 89.81 326 LYS A C 1
ATOM 2357 O O . LYS A 1 326 ? 1.404 11.372 -12.660 1.00 89.81 326 LYS A O 1
ATOM 2362 N N . ALA A 1 327 ? -0.845 11.381 -12.689 1.00 91.94 327 ALA A N 1
ATOM 2363 C CA . ALA A 1 327 ? -0.975 12.020 -13.998 1.00 91.94 327 ALA A CA 1
ATOM 2364 C C . ALA A 1 327 ? -0.638 13.522 -13.946 1.00 91.94 327 ALA A C 1
ATOM 2366 O O . ALA A 1 327 ? -1.426 14.330 -13.445 1.00 91.94 327 ALA A O 1
ATOM 2367 N N . THR A 1 328 ? 0.532 13.919 -14.464 1.00 93.12 328 THR A N 1
ATOM 2368 C CA . THR A 1 328 ? 1.033 15.303 -14.350 1.00 93.12 328 THR A CA 1
ATOM 2369 C C . THR A 1 328 ? 1.557 15.906 -15.649 1.00 93.12 328 THR A C 1
ATOM 2371 O O . THR A 1 328 ? 1.779 15.224 -16.646 1.00 93.12 328 THR A O 1
ATOM 2374 N N . THR A 1 329 ? 1.775 17.225 -15.625 1.00 94.44 329 THR A N 1
ATOM 2375 C CA . THR A 1 329 ? 2.339 18.012 -16.733 1.00 94.44 329 THR A CA 1
ATOM 2376 C C . THR A 1 329 ? 3.827 17.768 -16.991 1.00 94.44 329 THR A C 1
ATOM 2378 O O . THR A 1 329 ? 4.349 18.240 -17.998 1.00 94.44 329 THR A O 1
ATOM 2381 N N . ASP A 1 330 ? 4.522 17.099 -16.073 1.00 93.31 330 ASP A N 1
ATOM 2382 C CA . ASP A 1 330 ? 5.952 16.792 -16.171 1.00 93.31 330 ASP A CA 1
ATOM 2383 C C . ASP A 1 330 ? 6.184 15.305 -15.854 1.00 93.31 330 ASP A C 1
ATOM 2385 O O . ASP A 1 330 ? 6.735 14.958 -14.798 1.00 93.31 330 ASP A O 1
ATOM 2389 N N . PRO A 1 331 ? 5.673 14.406 -16.723 1.00 89.00 331 PRO A N 1
ATOM 2390 C CA . PRO A 1 331 ? 5.866 12.982 -16.559 1.00 89.00 331 PRO A CA 1
ATOM 2391 C C . PRO A 1 331 ? 7.308 12.644 -16.925 1.00 89.00 331 PRO A C 1
ATOM 2393 O O . PRO A 1 331 ? 7.780 12.923 -18.029 1.00 89.00 331 PRO A O 1
ATOM 2396 N N . ASN A 1 332 ? 8.014 12.015 -15.995 1.00 88.06 332 ASN A N 1
ATOM 2397 C CA . ASN A 1 332 ? 9.362 11.534 -16.233 1.00 88.06 332 ASN A CA 1
ATOM 2398 C C . ASN A 1 332 ? 9.353 10.006 -16.336 1.00 88.06 332 ASN A C 1
ATOM 2400 O O . ASN A 1 332 ? 8.880 9.321 -15.427 1.00 88.06 332 ASN A O 1
ATOM 2404 N N . LEU A 1 333 ? 9.909 9.469 -17.425 1.00 85.62 333 LEU A N 1
ATOM 2405 C CA . LEU A 1 333 ? 10.058 8.022 -17.604 1.00 85.62 333 LEU A CA 1
ATOM 2406 C C . LEU A 1 333 ? 11.080 7.422 -16.627 1.00 85.62 333 LEU A C 1
ATOM 2408 O O . LEU A 1 333 ? 11.041 6.229 -16.362 1.00 85.62 333 LEU A O 1
ATOM 2412 N N . THR A 1 334 ? 11.993 8.227 -16.071 1.00 80.00 334 THR A N 1
ATOM 2413 C CA . THR A 1 334 ? 12.992 7.742 -15.108 1.00 80.00 334 THR A CA 1
ATOM 2414 C C . THR A 1 334 ? 13.206 8.728 -13.964 1.00 80.00 334 THR A C 1
ATOM 2416 O O . THR A 1 334 ? 13.555 9.882 -14.201 1.00 80.00 334 THR A O 1
ATOM 2419 N N . GLY A 1 335 ? 13.094 8.271 -12.718 1.00 81.94 335 GLY A N 1
ATOM 2420 C CA . GLY A 1 335 ? 13.266 9.118 -11.534 1.00 81.94 335 GLY A CA 1
ATOM 2421 C C . GLY A 1 335 ? 11.998 9.889 -11.163 1.00 81.94 335 GLY A C 1
ATOM 2422 O O . GLY A 1 335 ? 10.889 9.461 -11.475 1.00 81.94 335 GLY A O 1
ATOM 2423 N N . THR A 1 336 ? 12.159 11.012 -10.465 1.00 86.62 336 THR A N 1
ATOM 2424 C CA . THR A 1 336 ? 11.047 11.749 -9.849 1.00 86.62 336 THR A CA 1
ATOM 2425 C C . THR A 1 336 ? 10.084 12.358 -10.872 1.00 86.62 336 THR A C 1
ATOM 2427 O O . THR A 1 336 ? 10.518 12.932 -11.872 1.00 86.62 336 THR A O 1
ATOM 2430 N N . VAL A 1 337 ? 8.783 12.288 -10.574 1.00 86.00 337 VAL A N 1
ATOM 2431 C CA . VAL A 1 337 ? 7.708 12.955 -11.327 1.00 86.00 337 VAL A CA 1
ATOM 2432 C C . VAL A 1 337 ? 7.385 14.321 -10.716 1.00 86.00 337 VAL A C 1
ATOM 2434 O O . VAL A 1 337 ? 7.280 14.462 -9.494 1.00 86.00 337 VAL A O 1
ATOM 2437 N N . GLY A 1 338 ? 7.233 15.336 -11.571 1.00 88.62 338 GLY A N 1
ATOM 2438 C CA . GLY A 1 338 ? 6.988 16.728 -11.186 1.00 88.62 338 GLY A CA 1
ATOM 2439 C C . GLY A 1 338 ? 5.665 17.283 -11.717 1.00 88.62 338 GLY A C 1
ATOM 2440 O O . GLY A 1 338 ? 4.778 16.539 -12.132 1.00 88.62 338 GLY A O 1
ATOM 2441 N N . GLY A 1 339 ? 5.546 18.612 -11.723 1.00 92.12 339 GLY A N 1
ATOM 2442 C CA . GLY A 1 339 ? 4.442 19.325 -12.374 1.00 92.12 339 GLY A CA 1
ATOM 2443 C C . GLY A 1 339 ? 3.114 19.355 -11.606 1.00 92.12 339 GLY A C 1
ATOM 2444 O O . GLY A 1 339 ? 2.997 18.867 -10.479 1.00 92.12 339 GLY A O 1
ATOM 2445 N N . SER A 1 340 ? 2.112 19.979 -12.230 1.00 93.12 340 SER A N 1
ATOM 2446 C CA . SER A 1 340 ? 0.722 20.000 -11.757 1.00 93.12 340 SER A CA 1
ATOM 2447 C C . SER A 1 340 ? -0.062 18.823 -12.333 1.00 93.12 340 SER A C 1
ATOM 2449 O O . SER A 1 340 ? 0.367 18.222 -13.317 1.00 93.12 340 SER A O 1
ATOM 2451 N N . CYS A 1 341 ? -1.219 18.504 -11.753 1.00 93.44 341 CYS A N 1
ATOM 2452 C CA . CYS A 1 341 ? -2.104 17.478 -12.304 1.00 93.44 341 CYS A CA 1
ATOM 2453 C C . CYS A 1 341 ? -2.562 17.829 -13.723 1.00 93.44 341 CYS A C 1
ATOM 2455 O O . CYS A 1 341 ? -2.767 19.006 -14.037 1.00 93.44 341 CYS A O 1
ATOM 2457 N N . LEU A 1 342 ? -2.713 16.807 -14.568 1.00 94.12 342 LEU A N 1
ATOM 2458 C CA . LEU A 1 342 ? -3.264 16.977 -15.909 1.00 94.12 342 LEU A CA 1
ATOM 2459 C C . LEU A 1 342 ? -4.741 17.368 -15.840 1.00 94.12 342 LEU A C 1
ATOM 2461 O O . LEU A 1 342 ? -5.531 16.798 -15.086 1.00 94.12 342 LEU A O 1
ATOM 2465 N N . THR A 1 343 ? -5.107 18.320 -16.687 1.00 92.81 343 THR A N 1
ATOM 2466 C CA . THR A 1 343 ? -6.490 18.733 -16.928 1.00 92.81 343 THR A CA 1
ATOM 2467 C C . THR A 1 343 ? -6.829 18.601 -18.405 1.00 92.81 343 THR A C 1
ATOM 2469 O O . THR A 1 343 ? -5.934 18.641 -19.250 1.00 92.81 343 THR A O 1
ATOM 2472 N N . ASP A 1 344 ? -8.116 18.568 -18.743 1.00 86.88 344 ASP A N 1
ATOM 2473 C CA . ASP A 1 344 ? -8.578 18.587 -20.143 1.00 86.88 344 ASP A CA 1
ATOM 2474 C C . ASP A 1 344 ? -8.092 19.819 -20.930 1.00 86.88 344 ASP A C 1
ATOM 2476 O O . ASP A 1 344 ? -7.997 19.803 -22.156 1.00 86.88 344 ASP A O 1
ATOM 2480 N N . SER A 1 345 ? -7.772 20.910 -20.228 1.00 91.25 345 SER A N 1
ATOM 2481 C CA . SER A 1 345 ? -7.221 22.142 -20.805 1.00 91.25 345 SER A CA 1
ATOM 2482 C C . SER A 1 345 ? -5.696 22.150 -20.927 1.00 91.25 345 SER A C 1
ATOM 2484 O O . SER A 1 345 ? -5.136 23.103 -21.475 1.00 91.25 345 SER A O 1
ATOM 2486 N N . THR A 1 346 ? -5.010 21.127 -20.413 1.00 95.25 346 THR A N 1
ATOM 2487 C CA . THR A 1 346 ? -3.554 21.030 -20.494 1.00 95.25 346 THR A CA 1
ATOM 2488 C C . THR A 1 346 ? -3.133 20.798 -21.952 1.00 95.25 346 THR A C 1
ATOM 2490 O O . THR A 1 346 ? -3.604 19.849 -22.584 1.00 95.25 346 THR A O 1
ATOM 2493 N N . PRO A 1 347 ? -2.235 21.626 -22.520 1.00 95.00 347 PRO A N 1
ATOM 2494 C CA . PRO A 1 347 ? -1.695 21.381 -23.853 1.00 95.00 347 PRO A CA 1
ATOM 2495 C C . PRO A 1 347 ? -1.045 19.996 -23.944 1.00 95.00 347 PRO A C 1
ATOM 2497 O O . PRO A 1 347 ? -0.267 19.617 -23.072 1.00 95.00 347 PRO A O 1
ATOM 2500 N N . ASP A 1 348 ? -1.360 19.250 -25.002 1.00 94.56 348 ASP A N 1
ATOM 2501 C CA . ASP A 1 348 ? -0.875 17.883 -25.233 1.00 94.56 348 ASP A CA 1
ATOM 2502 C C . ASP A 1 348 ? -1.204 16.875 -24.109 1.00 94.56 348 ASP A C 1
ATOM 2504 O O . ASP A 1 348 ? -0.483 15.885 -23.955 1.00 94.56 348 ASP A O 1
ATOM 2508 N N . ALA A 1 349 ? -2.294 17.077 -23.352 1.00 92.69 349 ALA A N 1
ATOM 2509 C CA . ALA A 1 349 ? -2.692 16.204 -22.238 1.00 92.69 349 ALA A CA 1
ATOM 2510 C C . ALA A 1 349 ? -2.663 14.708 -22.594 1.00 92.69 349 ALA A C 1
ATOM 2512 O O . ALA A 1 349 ? -2.077 13.920 -21.861 1.00 92.69 349 ALA A O 1
ATOM 2513 N N . SER A 1 350 ? -3.190 14.311 -23.759 1.00 92.31 350 SER A N 1
ATOM 2514 C CA . SER A 1 350 ? -3.184 12.902 -24.183 1.00 92.31 350 SER A CA 1
ATOM 2515 C C . SER A 1 350 ? -1.781 12.340 -24.425 1.00 92.31 350 SER A C 1
ATOM 2517 O O . SER A 1 350 ? -1.529 11.174 -24.136 1.00 92.31 350 SER A O 1
ATOM 2519 N N . ARG A 1 351 ? -0.842 13.154 -24.929 1.00 95.31 351 ARG A N 1
ATOM 2520 C CA . ARG A 1 351 ? 0.558 12.733 -25.099 1.00 95.31 351 ARG A CA 1
ATOM 2521 C C . ARG A 1 351 ? 1.240 12.575 -23.741 1.00 95.31 351 ARG A C 1
ATOM 2523 O O . ARG A 1 351 ? 1.996 11.628 -23.559 1.00 95.31 351 ARG A O 1
ATOM 2530 N N . LEU A 1 352 ? 0.994 13.506 -22.819 1.00 95.81 352 LEU A N 1
ATOM 2531 C CA . LEU A 1 352 ? 1.538 13.459 -21.461 1.00 95.81 352 LEU A CA 1
ATOM 2532 C C . LEU A 1 352 ? 0.983 12.257 -20.692 1.00 95.81 352 LEU A C 1
ATOM 2534 O O . LEU A 1 352 ? 1.764 11.531 -20.087 1.00 95.81 352 LEU A O 1
ATOM 2538 N N . MET A 1 353 ? -0.320 11.977 -20.804 1.00 93.44 353 MET A N 1
ATOM 2539 C CA . MET A 1 353 ? -0.920 10.776 -20.225 1.00 93.44 353 MET A CA 1
ATOM 2540 C C . MET A 1 353 ? -0.284 9.503 -20.788 1.00 93.44 353 MET A C 1
ATOM 2542 O O . MET A 1 353 ? 0.112 8.645 -20.017 1.00 93.44 353 MET A O 1
ATOM 2546 N N . GLY A 1 354 ? -0.051 9.417 -22.103 1.00 93.81 354 GLY A N 1
ATOM 2547 C CA . GLY A 1 354 ? 0.649 8.261 -22.674 1.00 93.81 354 GLY A CA 1
ATOM 2548 C C . GLY A 1 354 ? 2.055 8.034 -22.090 1.00 93.81 354 GLY A C 1
ATOM 2549 O O . GLY A 1 354 ? 2.498 6.895 -21.981 1.00 93.81 354 GLY A O 1
ATOM 2550 N N . GLN A 1 355 ? 2.758 9.095 -21.669 1.00 94.62 355 GLN A N 1
ATOM 2551 C CA . GLN A 1 355 ? 4.040 8.969 -20.956 1.00 94.62 355 GLN A CA 1
ATOM 2552 C C . GLN A 1 355 ? 3.857 8.530 -19.497 1.00 94.62 355 GLN A C 1
ATOM 2554 O O . GLN A 1 355 ? 4.691 7.789 -18.979 1.00 94.62 355 GLN A O 1
ATOM 2559 N N . VAL A 1 356 ? 2.783 8.977 -18.840 1.00 93.88 356 VAL A N 1
ATOM 2560 C CA . VAL A 1 356 ? 2.391 8.511 -17.501 1.00 93.88 356 VAL A CA 1
ATOM 2561 C C . VAL A 1 356 ? 2.080 7.016 -17.546 1.00 93.88 356 VAL A C 1
ATOM 2563 O O . VAL A 1 356 ? 2.656 6.268 -16.764 1.00 93.88 356 VAL A O 1
ATOM 2566 N N . ASP A 1 357 ? 1.252 6.569 -18.489 1.00 93.88 357 ASP A N 1
ATOM 2567 C CA . ASP A 1 357 ? 0.866 5.163 -18.644 1.00 93.88 357 ASP A CA 1
ATOM 2568 C C . ASP A 1 357 ? 2.083 4.281 -18.931 1.00 93.88 357 ASP A C 1
ATOM 2570 O O . ASP A 1 357 ? 2.295 3.272 -18.258 1.00 93.88 357 ASP A O 1
ATOM 2574 N N . GLN A 1 358 ? 2.959 4.718 -19.845 1.00 93.44 358 GLN A N 1
ATOM 2575 C CA . GLN A 1 358 ? 4.223 4.031 -20.110 1.00 93.44 358 GLN A CA 1
ATOM 2576 C C . GLN A 1 358 ? 5.076 3.904 -18.840 1.00 93.44 358 GLN A C 1
ATOM 2578 O O . GLN A 1 358 ? 5.641 2.842 -18.572 1.00 93.44 358 GLN A O 1
ATOM 2583 N N . ARG A 1 359 ? 5.172 4.973 -18.039 1.00 92.81 359 ARG A N 1
ATOM 2584 C CA . ARG A 1 359 ? 5.924 4.943 -16.782 1.00 92.81 359 ARG A CA 1
ATOM 2585 C C . ARG A 1 359 ? 5.298 3.986 -15.766 1.00 92.81 359 ARG A C 1
ATOM 2587 O O . ARG A 1 359 ? 6.018 3.242 -15.108 1.00 92.81 359 ARG A O 1
ATOM 2594 N N . ARG A 1 360 ? 3.971 3.983 -15.641 1.00 93.44 360 ARG A N 1
ATOM 2595 C CA . ARG A 1 360 ? 3.241 3.083 -14.739 1.00 93.44 360 ARG A CA 1
ATOM 2596 C C . ARG A 1 360 ? 3.438 1.618 -15.114 1.00 93.44 360 ARG A C 1
ATOM 2598 O O . ARG A 1 360 ? 3.686 0.806 -14.230 1.00 93.44 360 ARG A O 1
ATOM 2605 N N . GLN A 1 361 ? 3.406 1.293 -16.405 1.00 94.19 361 GLN A N 1
ATOM 2606 C CA . GLN A 1 361 ? 3.700 -0.052 -16.906 1.00 94.19 361 GLN A CA 1
ATOM 2607 C C . GLN A 1 361 ? 5.140 -0.480 -16.571 1.00 94.19 361 GLN A C 1
ATOM 2609 O O . GLN A 1 361 ? 5.369 -1.595 -16.097 1.00 94.19 361 GLN A O 1
ATOM 2614 N N . GLN A 1 362 ? 6.118 0.411 -16.761 1.00 93.56 362 GLN A N 1
ATOM 2615 C CA . GLN A 1 362 ? 7.518 0.165 -16.392 1.00 93.56 362 GLN A CA 1
ATOM 2616 C C . GLN A 1 362 ? 7.673 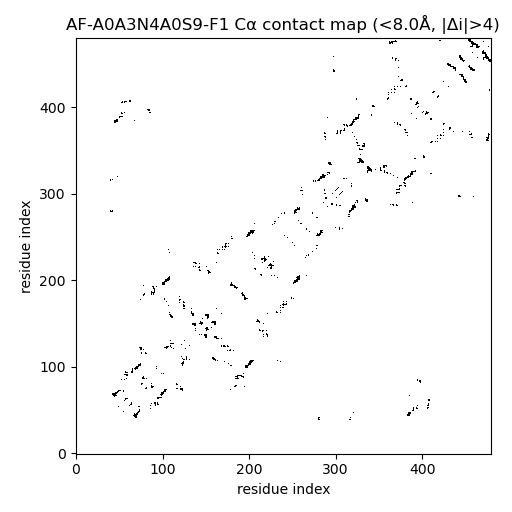-0.115 -14.893 1.00 93.56 362 GLN A C 1
ATOM 2618 O O . GLN A 1 362 ? 8.211 -1.154 -14.512 1.00 93.56 362 GLN A O 1
ATOM 2623 N N . ASP A 1 363 ? 7.128 0.756 -14.042 1.00 94.06 363 ASP A N 1
ATOM 2624 C CA . ASP A 1 363 ? 7.185 0.592 -12.588 1.00 94.06 363 ASP A CA 1
ATOM 2625 C C . ASP A 1 363 ? 6.453 -0.689 -12.133 1.00 94.06 363 ASP A C 1
ATOM 2627 O O . ASP A 1 363 ? 6.922 -1.387 -11.228 1.00 94.06 363 ASP A O 1
ATOM 2631 N N . MET A 1 364 ? 5.338 -1.047 -12.780 1.00 95.38 364 MET A N 1
ATOM 2632 C CA . MET A 1 364 ? 4.568 -2.241 -12.432 1.00 95.38 364 MET A CA 1
ATOM 2633 C C . MET A 1 364 ? 5.291 -3.536 -12.805 1.00 95.38 364 MET A C 1
ATOM 2635 O O . MET A 1 364 ? 5.442 -4.427 -11.969 1.00 95.38 364 MET A O 1
ATOM 2639 N N . THR A 1 365 ? 5.795 -3.630 -14.036 1.00 97.12 365 THR A N 1
ATOM 2640 C CA . THR A 1 365 ? 6.585 -4.788 -14.486 1.00 97.12 365 THR A CA 1
ATOM 2641 C C . THR A 1 365 ? 7.865 -4.945 -13.662 1.00 97.12 365 THR A C 1
ATOM 2643 O O . THR A 1 365 ? 8.217 -6.058 -13.265 1.00 97.12 365 THR A O 1
ATOM 2646 N N . LEU A 1 366 ? 8.527 -3.835 -13.316 1.00 96.62 366 LEU A N 1
ATOM 2647 C CA . LEU A 1 366 ? 9.689 -3.835 -12.428 1.00 96.62 366 LEU A CA 1
ATOM 2648 C C . LEU A 1 366 ? 9.340 -4.340 -11.020 1.00 96.62 366 LEU A C 1
ATOM 2650 O O . LEU A 1 366 ? 10.089 -5.138 -10.453 1.00 96.62 366 LEU A O 1
ATOM 2654 N N . SER A 1 367 ? 8.203 -3.909 -10.469 1.00 96.25 367 SER A N 1
ATOM 2655 C CA . SER A 1 367 ? 7.722 -4.341 -9.151 1.00 96.25 367 SER A CA 1
ATOM 2656 C C . SER A 1 367 ? 7.396 -5.832 -9.136 1.00 96.25 367 SER A C 1
ATOM 2658 O O . SER A 1 367 ? 7.966 -6.559 -8.325 1.00 96.25 367 SER A O 1
ATOM 2660 N N . LEU A 1 368 ? 6.563 -6.312 -10.066 1.00 97.31 368 LEU A N 1
ATOM 2661 C CA . LEU A 1 368 ? 6.185 -7.728 -10.165 1.00 97.31 368 LEU A CA 1
ATOM 2662 C C . LEU A 1 368 ? 7.408 -8.638 -10.311 1.00 97.31 368 LEU A C 1
ATOM 2664 O O . LEU A 1 368 ? 7.550 -9.617 -9.579 1.00 97.31 368 LEU A O 1
ATOM 2668 N N . ALA A 1 369 ? 8.330 -8.289 -11.212 1.00 97.69 369 ALA A N 1
ATOM 2669 C CA . ALA A 1 369 ? 9.553 -9.055 -11.402 1.00 97.69 369 ALA A CA 1
ATOM 2670 C C . ALA A 1 369 ? 10.443 -9.040 -10.149 1.00 97.69 369 ALA A C 1
ATOM 2672 O O . ALA A 1 369 ? 11.016 -10.067 -9.792 1.00 97.69 369 ALA A O 1
ATOM 2673 N N . THR A 1 370 ? 10.528 -7.910 -9.439 1.00 97.25 370 THR A N 1
ATOM 2674 C CA . THR A 1 370 ? 11.275 -7.812 -8.175 1.00 97.25 370 THR A CA 1
ATOM 2675 C C . THR A 1 370 ? 10.693 -8.744 -7.111 1.00 97.25 370 THR A C 1
ATOM 2677 O O . THR A 1 370 ? 11.451 -9.501 -6.503 1.00 97.25 370 THR A O 1
ATOM 2680 N N . VAL A 1 371 ? 9.368 -8.774 -6.933 1.00 96.25 371 VAL A N 1
ATOM 2681 C CA . VAL A 1 371 ? 8.702 -9.697 -5.993 1.00 96.25 371 VAL A CA 1
ATOM 2682 C C . VAL A 1 371 ? 8.948 -11.156 -6.385 1.00 96.25 371 VAL A C 1
ATOM 2684 O O . VAL A 1 371 ? 9.345 -11.966 -5.545 1.00 96.25 371 VAL A O 1
ATOM 2687 N N . LEU A 1 372 ? 8.823 -11.485 -7.675 1.00 96.56 372 LEU A N 1
ATOM 2688 C CA . LEU A 1 372 ? 9.092 -12.828 -8.197 1.00 96.56 372 LEU A CA 1
ATOM 2689 C C . LEU A 1 372 ? 10.505 -13.328 -7.878 1.00 96.56 372 LEU A C 1
ATOM 2691 O O . LEU A 1 372 ? 10.678 -14.513 -7.604 1.00 96.56 372 LEU A O 1
ATOM 2695 N N . THR A 1 373 ? 11.520 -12.454 -7.847 1.00 96.69 373 THR A N 1
ATOM 2696 C CA . THR A 1 373 ? 12.893 -12.874 -7.498 1.00 96.69 373 THR A CA 1
ATOM 2697 C C . THR A 1 373 ? 13.042 -13.390 -6.062 1.00 96.69 373 THR A C 1
ATOM 2699 O O . THR A 1 373 ? 14.051 -14.040 -5.764 1.00 96.69 373 THR A O 1
ATOM 2702 N N . ALA A 1 374 ? 12.072 -13.108 -5.185 1.00 95.56 374 ALA A N 1
ATOM 2703 C CA . ALA A 1 374 ? 12.057 -13.503 -3.779 1.00 95.56 374 ALA A CA 1
ATOM 2704 C C . ALA A 1 374 ? 10.990 -14.557 -3.429 1.00 95.56 374 ALA A C 1
ATOM 2706 O O . ALA A 1 374 ? 11.020 -15.093 -2.319 1.00 95.56 374 ALA A O 1
ATOM 2707 N N . LYS A 1 375 ? 10.077 -14.889 -4.354 1.00 95.69 375 LYS A N 1
ATOM 2708 C CA . LYS A 1 375 ? 9.044 -15.924 -4.174 1.00 95.69 375 LYS A CA 1
ATOM 2709 C C . LYS A 1 375 ? 9.656 -17.323 -4.280 1.00 95.69 375 LYS A C 1
ATOM 2711 O O . LYS A 1 375 ? 9.509 -18.009 -5.284 1.00 95.69 375 LYS A O 1
ATOM 2716 N N . GLU A 1 376 ? 10.429 -17.723 -3.280 1.00 95.31 376 GLU A N 1
ATOM 2717 C CA . GLU A 1 376 ? 11.018 -19.063 -3.189 1.00 95.31 376 GLU A CA 1
ATOM 2718 C C . GLU A 1 376 ? 9.986 -20.111 -2.730 1.00 95.31 376 GLU A C 1
ATOM 2720 O O . GLU A 1 376 ? 8.898 -19.772 -2.274 1.00 95.31 376 GLU A O 1
ATOM 2725 N N . GLU A 1 377 ? 10.323 -21.402 -2.815 1.00 93.50 377 GLU A N 1
ATOM 2726 C CA . GLU A 1 377 ? 9.450 -22.483 -2.327 1.00 93.50 377 GLU A CA 1
ATOM 2727 C C . GLU A 1 377 ? 9.015 -22.235 -0.873 1.00 93.50 377 GLU A C 1
ATOM 2729 O O . GLU A 1 377 ? 9.861 -22.047 0.004 1.00 93.50 377 GLU A O 1
ATOM 2734 N N . GLY A 1 378 ? 7.703 -22.244 -0.621 1.00 90.88 378 GLY A N 1
ATOM 2735 C CA . GLY A 1 378 ? 7.098 -21.994 0.691 1.00 90.88 378 GLY A CA 1
ATOM 2736 C C . GLY A 1 378 ? 6.927 -20.517 1.067 1.00 90.88 378 GLY A C 1
ATOM 2737 O O . GLY A 1 378 ? 6.443 -20.248 2.161 1.00 90.88 378 GLY A O 1
ATOM 2738 N N . ALA A 1 379 ? 7.332 -19.570 0.214 1.00 93.25 379 ALA A N 1
ATOM 2739 C CA . ALA A 1 379 ? 7.030 -18.148 0.376 1.00 93.25 379 ALA A CA 1
ATOM 2740 C C . ALA A 1 379 ? 5.626 -17.826 -0.169 1.00 93.25 379 ALA A C 1
ATOM 2742 O O . ALA A 1 379 ? 5.290 -18.236 -1.279 1.00 93.25 379 ALA A O 1
ATOM 2743 N N . ASN A 1 380 ? 4.834 -17.051 0.577 1.00 93.00 380 ASN A N 1
ATOM 2744 C CA . ASN A 1 380 ? 3.502 -16.585 0.174 1.00 93.00 380 ASN A CA 1
ATOM 2745 C C . ASN A 1 380 ? 3.550 -15.085 -0.142 1.00 93.00 380 ASN A C 1
ATOM 2747 O O . ASN A 1 380 ? 3.046 -14.256 0.620 1.00 93.00 380 ASN A O 1
ATOM 2751 N N . LEU A 1 381 ? 4.249 -14.748 -1.226 1.00 93.50 381 LEU A N 1
ATOM 2752 C CA . LEU A 1 381 ? 4.372 -13.380 -1.721 1.00 93.50 381 LEU A CA 1
ATOM 2753 C C . LEU A 1 381 ? 3.374 -13.111 -2.837 1.00 93.50 381 LEU A C 1
ATOM 2755 O O . LEU A 1 381 ? 3.283 -13.896 -3.780 1.00 93.50 381 LEU A O 1
ATOM 2759 N N . ASP A 1 382 ? 2.737 -11.950 -2.766 1.00 93.75 382 ASP A N 1
ATOM 2760 C CA . ASP A 1 382 ? 1.913 -11.410 -3.843 1.00 93.75 382 ASP A CA 1
ATOM 2761 C C . ASP A 1 382 ? 2.160 -9.902 -4.010 1.00 93.75 382 ASP A C 1
ATOM 2763 O O . ASP A 1 382 ? 2.951 -9.297 -3.283 1.00 93.75 382 ASP A O 1
ATOM 2767 N N . MET A 1 383 ? 1.498 -9.282 -4.978 1.00 93.81 383 MET A N 1
ATOM 2768 C CA . MET A 1 383 ? 1.529 -7.859 -5.262 1.00 93.81 383 MET A CA 1
ATOM 2769 C C . MET A 1 383 ? 0.095 -7.350 -5.411 1.00 93.81 383 MET A C 1
ATOM 2771 O O . MET A 1 383 ? -0.694 -7.875 -6.188 1.00 93.81 383 MET A O 1
ATOM 2775 N N . SER A 1 384 ? -0.240 -6.273 -4.718 1.00 93.50 384 SER A N 1
ATOM 2776 C CA . SER A 1 384 ? -1.540 -5.612 -4.868 1.00 93.50 384 SER A CA 1
ATOM 2777 C C . SER A 1 384 ? -1.765 -5.054 -6.283 1.00 93.50 384 SER A C 1
ATOM 2779 O O . SER A 1 384 ? -0.831 -4.845 -7.068 1.00 93.50 384 SER A O 1
ATOM 2781 N N . VAL A 1 385 ? -3.028 -4.788 -6.612 1.00 91.19 385 VAL A N 1
ATOM 2782 C CA . VAL A 1 385 ? -3.397 -3.898 -7.711 1.00 91.19 385 VAL A CA 1
ATOM 2783 C C . VAL A 1 385 ? -2.962 -2.487 -7.343 1.00 91.19 385 VAL A C 1
ATOM 2785 O O . VAL A 1 385 ? -3.225 -1.991 -6.245 1.00 91.19 385 VAL A O 1
ATOM 2788 N N . VAL A 1 386 ? -2.282 -1.838 -8.278 1.00 87.38 386 VAL A N 1
ATOM 2789 C CA . VAL A 1 386 ? -1.658 -0.542 -8.042 1.00 87.38 386 VAL A CA 1
ATOM 2790 C C . VAL A 1 386 ? -2.592 0.591 -8.463 1.00 87.38 386 VAL A C 1
ATOM 2792 O O . VAL A 1 386 ? -3.106 0.622 -9.582 1.00 87.38 386 VAL A O 1
ATOM 2795 N N . GLN A 1 387 ? -2.784 1.557 -7.565 1.00 88.56 387 GLN A N 1
ATOM 2796 C CA . GLN A 1 387 ? -3.361 2.862 -7.878 1.00 88.56 387 GLN A CA 1
ATOM 2797 C C . GLN A 1 387 ? -2.299 3.949 -7.864 1.00 88.56 387 GLN A C 1
ATOM 2799 O O . GLN A 1 387 ? -1.237 3.812 -7.250 1.00 88.56 387 GLN A O 1
ATOM 2804 N N . ALA A 1 388 ? -2.577 5.036 -8.581 1.00 85.88 388 ALA A N 1
ATOM 2805 C CA . ALA A 1 388 ? -1.738 6.213 -8.520 1.00 85.88 388 ALA A CA 1
ATOM 2806 C C . ALA A 1 388 ? -1.748 6.818 -7.117 1.00 85.88 388 ALA A C 1
ATOM 2808 O O . ALA A 1 388 ? -2.635 6.575 -6.306 1.00 85.88 388 ALA A O 1
ATOM 2809 N N . GLN A 1 389 ? -0.768 7.662 -6.831 1.00 82.06 389 GLN A N 1
ATOM 2810 C CA . GLN A 1 389 ? -0.898 8.588 -5.715 1.00 82.06 389 GLN A CA 1
ATOM 2811 C C . GLN A 1 389 ? -2.155 9.471 -5.899 1.00 82.06 389 GLN A C 1
ATOM 2813 O O . GLN A 1 389 ? -2.372 9.996 -6.997 1.00 82.06 389 GLN A O 1
ATOM 2818 N N . PRO A 1 390 ? -2.970 9.686 -4.849 1.00 81.12 390 PRO A N 1
ATOM 2819 C CA . PRO A 1 390 ? -4.334 10.195 -4.998 1.00 81.12 390 PRO A CA 1
ATOM 2820 C C . PRO A 1 390 ? -4.434 11.653 -5.458 1.00 81.12 390 PRO A C 1
ATOM 2822 O O . PRO A 1 390 ? -5.506 12.090 -5.852 1.00 81.12 390 PRO A O 1
ATOM 2825 N N . GLN A 1 391 ? -3.349 12.437 -5.445 1.00 84.62 391 GLN A N 1
ATOM 2826 C CA . GLN A 1 391 ? -3.448 13.897 -5.598 1.00 84.62 391 GLN A CA 1
ATOM 2827 C C . GLN A 1 391 ? -3.965 14.361 -6.968 1.00 84.62 391 GLN A C 1
ATOM 2829 O O . GLN A 1 391 ? -4.357 15.518 -7.094 1.00 84.62 391 GLN A O 1
ATOM 2834 N N . CYS A 1 392 ? -3.915 13.504 -7.993 1.00 87.94 392 CYS A N 1
ATOM 2835 C CA . CYS A 1 392 ? -4.418 13.817 -9.334 1.00 87.94 392 CYS A CA 1
ATOM 2836 C C . CYS A 1 392 ? -5.619 12.964 -9.752 1.00 87.94 392 CYS A C 1
ATOM 2838 O O . CYS A 1 392 ? -5.974 12.977 -10.927 1.00 87.94 392 CYS A O 1
ATOM 2840 N N . GLN A 1 393 ? -6.241 12.258 -8.807 1.00 86.31 393 GLN A N 1
ATOM 2841 C CA . GLN A 1 393 ? -7.463 11.496 -9.023 1.00 86.31 393 GLN A CA 1
ATOM 2842 C C . GLN A 1 393 ? -8.589 12.106 -8.192 1.00 86.31 393 GLN A C 1
ATOM 2844 O O . GLN A 1 393 ? -8.461 12.264 -6.986 1.00 86.31 393 GLN A O 1
ATOM 2849 N N . GLU A 1 394 ? -9.715 12.395 -8.830 1.00 80.56 394 GLU A N 1
ATOM 2850 C CA . GLU A 1 394 ? -10.962 12.772 -8.156 1.00 80.56 394 GLU A CA 1
ATOM 2851 C C . GLU A 1 394 ? -12.134 12.150 -8.917 1.00 80.56 394 GLU A C 1
ATOM 2853 O O . GLU A 1 394 ? -11.989 11.687 -10.059 1.00 80.56 394 GLU A O 1
ATOM 2858 N N . THR A 1 395 ? -13.328 12.158 -8.329 1.00 76.25 395 THR A N 1
ATOM 2859 C CA . THR A 1 395 ? -14.532 11.867 -9.108 1.00 76.25 395 THR A CA 1
ATOM 2860 C C . THR A 1 395 ? -14.800 12.992 -10.103 1.00 76.25 395 THR A C 1
ATOM 2862 O O . THR A 1 395 ? -14.564 14.177 -9.848 1.00 76.25 395 THR A O 1
ATOM 2865 N N . ALA A 1 396 ? -15.383 12.637 -11.252 1.00 68.25 396 ALA A N 1
ATOM 2866 C CA . ALA A 1 396 ? -15.807 13.624 -12.246 1.00 68.25 396 ALA A CA 1
ATOM 2867 C C . ALA A 1 396 ? -16.844 14.623 -11.686 1.00 68.25 396 ALA A C 1
ATOM 2869 O O . ALA A 1 396 ? -17.049 15.692 -12.259 1.00 68.25 396 ALA A O 1
ATOM 2870 N N . ALA A 1 397 ? -17.515 14.280 -10.582 1.00 74.44 397 ALA A N 1
ATOM 2871 C CA . ALA A 1 397 ? -18.458 15.155 -9.901 1.00 74.44 397 ALA A CA 1
ATOM 2872 C C . ALA A 1 397 ? -17.763 16.220 -9.031 1.00 74.44 397 ALA A C 1
ATOM 2874 O O . ALA A 1 397 ? -18.242 17.357 -9.001 1.00 74.44 397 ALA A O 1
ATOM 2875 N N . SER A 1 398 ? -16.650 15.876 -8.371 1.00 77.69 398 SER A N 1
ATOM 2876 C CA . SER A 1 398 ? -15.860 16.793 -7.536 1.00 77.69 398 SER A CA 1
ATOM 2877 C C . SER A 1 398 ? -15.016 17.757 -8.367 1.00 77.69 398 SER A C 1
ATOM 2879 O O . SER A 1 398 ? -14.970 18.954 -8.078 1.00 77.69 398 SER A O 1
ATOM 2881 N N . ASN A 1 399 ? -14.379 17.264 -9.431 1.00 80.69 399 ASN A N 1
ATOM 2882 C CA . ASN A 1 399 ? -13.564 18.094 -10.311 1.00 80.69 399 ASN A CA 1
ATOM 2883 C C . ASN A 1 399 ? -13.599 17.576 -11.759 1.00 80.69 399 ASN A C 1
ATOM 2885 O O . ASN A 1 399 ? -12.713 16.826 -12.168 1.00 80.69 399 ASN A O 1
ATOM 2889 N N . PRO A 1 400 ? -14.583 18.001 -12.577 1.00 79.50 400 PRO A N 1
ATOM 2890 C CA . PRO A 1 400 ? -14.727 17.510 -13.948 1.00 79.50 400 PRO A CA 1
ATOM 2891 C C . PRO A 1 400 ? -13.580 17.927 -14.878 1.00 79.50 400 PRO A C 1
ATOM 2893 O O . PRO A 1 400 ? -13.566 17.501 -16.024 1.00 79.50 400 PRO A O 1
ATOM 2896 N N . GLY A 1 401 ? -12.671 18.799 -14.430 1.00 84.19 401 GLY A N 1
ATOM 2897 C CA . GLY A 1 401 ? -11.551 19.270 -15.236 1.00 84.19 401 GLY A CA 1
ATOM 2898 C C . GLY A 1 401 ? -10.301 18.394 -15.164 1.00 84.19 401 GLY A C 1
ATOM 2899 O O . GLY A 1 401 ? -9.399 18.629 -15.966 1.00 84.19 401 GLY A O 1
ATOM 2900 N N . LEU A 1 402 ? -10.208 17.449 -14.218 1.00 86.69 402 LEU A N 1
ATOM 2901 C CA . LEU A 1 402 ? -9.067 16.531 -14.126 1.00 86.69 402 LEU A CA 1
ATOM 2902 C C . LEU A 1 402 ? -9.128 15.466 -15.219 1.00 86.69 402 LEU A C 1
ATOM 2904 O O . LEU A 1 402 ? -10.192 14.932 -15.524 1.00 86.69 402 LEU A O 1
ATOM 2908 N N . TYR A 1 403 ? -7.959 15.164 -15.783 1.00 87.50 403 TYR A N 1
ATOM 2909 C CA . TYR A 1 403 ? -7.830 14.205 -16.878 1.00 87.50 403 TYR A CA 1
ATOM 2910 C C . TYR A 1 403 ? -7.977 12.752 -16.398 1.00 87.50 403 TYR A C 1
ATOM 2912 O O . TYR A 1 403 ? -8.598 11.932 -17.069 1.00 87.50 403 TYR A O 1
ATOM 2920 N N . GLU A 1 404 ? -7.409 12.433 -15.231 1.00 87.25 404 GLU A N 1
ATOM 2921 C CA . GLU A 1 404 ? -7.508 11.114 -14.602 1.00 87.25 404 GLU A CA 1
ATOM 2922 C C . GLU A 1 404 ? -8.664 11.100 -13.596 1.00 87.25 404 GLU A C 1
ATOM 2924 O O . GLU A 1 404 ? -8.771 11.978 -12.735 1.00 87.25 404 GLU A O 1
ATOM 2929 N N . LYS A 1 405 ? -9.537 10.096 -13.702 1.00 87.69 405 LYS A N 1
ATOM 2930 C CA . LYS A 1 405 ? -10.671 9.915 -12.794 1.00 87.69 405 LYS A CA 1
ATOM 2931 C C . LYS A 1 405 ? -10.366 8.823 -11.793 1.00 87.69 405 LYS A C 1
ATOM 2933 O O . LYS A 1 405 ? -9.777 7.803 -12.124 1.00 87.69 405 LYS A O 1
ATOM 2938 N N . VAL A 1 406 ? -10.867 9.002 -10.582 1.00 86.25 406 VAL A N 1
ATOM 2939 C CA . VAL A 1 406 ? -10.701 8.027 -9.502 1.00 86.25 406 VAL A CA 1
ATOM 2940 C C . VAL A 1 406 ? -11.531 6.743 -9.685 1.00 86.25 406 VAL A C 1
ATOM 2942 O O . VAL A 1 406 ? -11.329 5.757 -8.990 1.00 86.25 406 VAL A O 1
ATOM 2945 N N . THR A 1 407 ? -12.480 6.739 -10.625 1.00 85.62 407 THR A N 1
ATOM 2946 C CA . THR A 1 407 ? -13.251 5.541 -10.997 1.00 85.62 407 THR A CA 1
ATOM 2947 C C . THR A 1 407 ? -12.471 4.596 -11.909 1.00 85.62 407 THR A C 1
ATOM 2949 O O . THR A 1 407 ? -12.876 3.445 -12.090 1.00 85.62 407 THR A O 1
ATOM 2952 N N . ASP A 1 408 ? -11.374 5.076 -12.494 1.00 85.19 408 ASP A N 1
ATOM 2953 C CA . ASP A 1 408 ? -10.575 4.366 -13.483 1.00 85.19 408 ASP A CA 1
ATOM 2954 C C . ASP A 1 408 ? -9.298 3.829 -12.825 1.00 85.19 408 ASP A C 1
ATOM 2956 O O . ASP A 1 408 ? -8.692 4.482 -11.975 1.00 85.19 408 ASP A O 1
ATOM 2960 N N . VAL A 1 409 ? -8.883 2.625 -13.215 1.00 84.56 409 VAL A N 1
ATOM 2961 C CA . VAL A 1 409 ? -7.673 1.999 -12.696 1.00 84.56 409 VAL A CA 1
ATOM 2962 C C . VAL A 1 409 ? -6.468 2.741 -13.268 1.00 84.56 409 VAL A C 1
ATOM 2964 O O . VAL A 1 409 ? -6.367 2.942 -14.476 1.00 84.56 409 VAL A O 1
ATOM 2967 N N . SER A 1 410 ? -5.536 3.157 -12.410 1.00 88.12 410 SER A N 1
ATOM 2968 C CA . SER A 1 410 ? -4.341 3.869 -12.868 1.00 88.12 410 SER A CA 1
ATOM 2969 C C . SER A 1 410 ? -3.384 3.016 -13.701 1.00 88.12 410 SER A C 1
ATOM 2971 O O . SER A 1 410 ? -2.643 3.573 -14.509 1.00 88.12 410 SER A O 1
ATOM 2973 N N . VAL A 1 411 ? -3.351 1.701 -13.478 1.00 89.25 411 VAL A N 1
ATOM 2974 C CA . VAL A 1 411 ? -2.466 0.755 -14.170 1.00 89.25 411 VAL A CA 1
ATOM 2975 C C . VAL A 1 411 ? -3.304 -0.213 -14.994 1.00 89.25 411 VAL A C 1
ATOM 2977 O O . VAL A 1 411 ? -4.207 -0.860 -14.466 1.00 89.25 411 VAL A O 1
ATOM 2980 N N . ASP A 1 412 ? -2.984 -0.339 -16.280 1.00 89.00 412 ASP A N 1
ATOM 2981 C CA . ASP A 1 412 ? -3.611 -1.329 -17.151 1.00 89.00 412 ASP A CA 1
ATOM 2982 C C . ASP A 1 412 ? -3.055 -2.732 -16.861 1.00 89.00 412 ASP A C 1
ATOM 2984 O O . ASP A 1 412 ? -2.027 -3.149 -17.391 1.00 89.00 412 ASP A O 1
ATOM 2988 N N . GLU A 1 413 ? -3.751 -3.476 -16.004 1.00 88.00 413 GLU A N 1
ATOM 2989 C CA . GLU A 1 413 ? -3.427 -4.871 -15.673 1.00 88.00 413 GLU A CA 1
ATOM 2990 C C . GLU A 1 413 ? -3.694 -5.845 -16.843 1.00 88.00 413 GLU A C 1
ATOM 2992 O O . GLU A 1 413 ? -3.357 -7.025 -16.746 1.00 88.00 413 GLU A O 1
ATOM 2997 N N . SER A 1 414 ? -4.306 -5.386 -17.945 1.00 89.69 414 SER A N 1
ATOM 2998 C CA . SER A 1 414 ? -4.514 -6.193 -19.155 1.00 89.69 414 SER A CA 1
ATOM 2999 C C . SER A 1 414 ? -3.353 -6.112 -20.149 1.00 89.69 414 SER A C 1
ATOM 3001 O O . SER A 1 414 ? -3.297 -6.923 -21.084 1.00 89.69 414 SER A O 1
ATOM 3003 N N . ASP A 1 415 ? -2.410 -5.188 -19.931 1.00 93.75 415 ASP A N 1
ATOM 3004 C CA . ASP A 1 415 ? -1.188 -5.095 -20.719 1.00 93.75 415 ASP A CA 1
ATOM 3005 C C . ASP A 1 415 ? -0.456 -6.454 -20.730 1.00 93.75 415 ASP A C 1
ATOM 3007 O O . ASP A 1 415 ? -0.290 -7.067 -19.670 1.00 93.75 415 ASP A O 1
ATOM 3011 N N . PRO A 1 416 ? -0.028 -6.970 -21.898 1.00 94.38 416 PRO A N 1
ATOM 3012 C CA . PRO A 1 416 ? 0.556 -8.304 -21.990 1.00 94.38 416 PRO A CA 1
ATOM 3013 C C . PRO A 1 416 ? 1.771 -8.535 -21.088 1.00 94.38 416 PRO A C 1
ATOM 3015 O O . PRO A 1 416 ? 1.897 -9.637 -20.553 1.00 94.38 416 PRO A O 1
ATOM 3018 N N . ASP A 1 417 ? 2.627 -7.528 -20.899 1.00 92.94 417 ASP A N 1
ATOM 3019 C CA . ASP A 1 417 ? 3.859 -7.665 -20.119 1.00 92.94 417 ASP A CA 1
ATOM 3020 C C . ASP A 1 417 ? 3.545 -7.674 -18.614 1.00 92.94 417 ASP A C 1
ATOM 3022 O O . ASP A 1 417 ? 4.095 -8.482 -17.860 1.00 92.94 417 ASP A O 1
ATOM 3026 N N . VAL A 1 418 ? 2.600 -6.831 -18.175 1.00 95.94 418 VAL A N 1
ATOM 3027 C CA . VAL A 1 418 ? 2.088 -6.835 -16.792 1.00 95.94 418 VAL A CA 1
ATOM 3028 C C . VAL A 1 418 ? 1.370 -8.149 -16.500 1.00 95.94 418 VAL A C 1
ATOM 3030 O O . VAL A 1 418 ? 1.688 -8.825 -15.521 1.00 95.94 418 VAL A O 1
ATOM 3033 N N . ARG A 1 419 ? 0.444 -8.547 -17.376 1.00 94.94 419 ARG A N 1
ATOM 3034 C CA . ARG A 1 419 ? -0.360 -9.761 -17.224 1.00 94.94 419 ARG A CA 1
ATOM 3035 C C . ARG A 1 419 ? 0.502 -11.018 -17.172 1.00 94.94 419 ARG A C 1
ATOM 3037 O O . ARG A 1 419 ? 0.252 -11.872 -16.333 1.00 94.94 419 ARG A O 1
ATOM 3044 N N . GLN A 1 420 ? 1.529 -11.133 -18.015 1.00 95.94 420 GLN A N 1
ATOM 3045 C CA . GLN A 1 420 ? 2.417 -12.297 -17.991 1.00 95.94 420 GLN A CA 1
ATOM 3046 C C . GLN A 1 420 ? 3.127 -12.432 -16.638 1.00 95.94 420 GLN A C 1
ATOM 3048 O O . GLN A 1 420 ? 3.151 -13.515 -16.058 1.00 95.94 420 GLN A O 1
ATOM 3053 N N . LEU A 1 421 ? 3.698 -11.341 -16.120 1.00 97.38 421 LEU A N 1
ATOM 3054 C CA . LEU A 1 421 ? 4.358 -11.331 -14.813 1.00 97.38 421 LEU A CA 1
ATOM 3055 C C . LEU A 1 421 ? 3.379 -11.614 -13.668 1.00 97.38 421 LEU A C 1
ATOM 3057 O O . LEU A 1 421 ? 3.722 -12.347 -12.743 1.00 97.38 421 LEU A O 1
ATOM 3061 N N . ARG A 1 422 ? 2.166 -11.060 -13.752 1.00 95.12 422 ARG A N 1
ATOM 3062 C CA . ARG A 1 422 ? 1.069 -11.291 -12.807 1.00 95.12 422 ARG A CA 1
ATOM 3063 C C . ARG A 1 422 ? 0.691 -12.769 -12.743 1.00 95.12 422 ARG A C 1
ATOM 3065 O O . ARG A 1 422 ? 0.734 -13.348 -11.667 1.00 95.12 422 ARG A O 1
ATOM 3072 N N . GLU A 1 423 ? 0.429 -13.389 -13.893 1.00 94.25 423 GLU A N 1
ATOM 3073 C CA . GLU A 1 423 ? 0.087 -14.814 -13.999 1.00 94.25 423 GLU A CA 1
ATOM 3074 C C . GLU A 1 423 ? 1.192 -15.708 -13.406 1.00 94.25 423 GLU A C 1
ATOM 3076 O O . GLU A 1 423 ? 0.903 -16.696 -12.738 1.00 94.25 423 GLU A O 1
ATOM 3081 N N . VAL A 1 424 ? 2.471 -15.356 -13.603 1.00 95.75 424 VAL A N 1
ATOM 3082 C CA . VAL A 1 424 ? 3.603 -16.084 -12.996 1.00 95.75 424 VAL A CA 1
ATOM 3083 C C . VAL A 1 424 ? 3.636 -15.906 -11.475 1.00 95.75 424 VAL A C 1
ATOM 3085 O O . VAL A 1 424 ? 3.923 -16.857 -10.747 1.00 95.75 424 VAL A O 1
ATOM 3088 N N . LEU A 1 425 ? 3.387 -14.688 -10.985 1.00 94.75 425 LEU A N 1
ATOM 3089 C CA . LEU A 1 425 ? 3.393 -14.385 -9.554 1.00 94.75 425 LEU A CA 1
ATOM 3090 C C . LEU A 1 425 ? 2.249 -15.095 -8.828 1.00 94.75 425 LEU A C 1
ATOM 3092 O O . LEU A 1 425 ? 2.484 -15.647 -7.756 1.00 94.75 425 LEU A O 1
ATOM 3096 N N . GLU A 1 426 ? 1.069 -15.155 -9.435 1.00 92.12 426 GLU A N 1
ATOM 3097 C CA . GLU A 1 426 ? -0.128 -15.777 -8.862 1.00 92.12 426 GLU A CA 1
ATOM 3098 C C . GLU A 1 426 ? -0.117 -17.315 -8.951 1.00 92.12 426 GLU A C 1
ATOM 3100 O O . GLU A 1 426 ? -0.830 -17.971 -8.196 1.00 92.12 426 GLU A O 1
ATOM 3105 N N . ASP A 1 427 ? 0.704 -17.925 -9.817 1.00 92.31 427 ASP A N 1
ATOM 3106 C CA . ASP A 1 427 ? 0.782 -19.388 -9.931 1.00 92.31 427 ASP A CA 1
ATOM 3107 C C . ASP A 1 427 ? 1.487 -20.011 -8.703 1.00 92.31 427 ASP A C 1
ATOM 3109 O O . ASP A 1 427 ? 2.701 -19.841 -8.530 1.00 92.31 427 ASP A O 1
ATOM 3113 N N . PRO A 1 428 ? 0.790 -20.779 -7.843 1.00 89.00 428 PRO A N 1
ATOM 3114 C CA . PRO A 1 428 ? 1.394 -21.385 -6.655 1.00 89.00 428 PRO A CA 1
ATOM 3115 C C . PRO A 1 428 ? 2.416 -22.491 -6.978 1.00 89.00 428 PRO A C 1
ATOM 3117 O O . PRO A 1 428 ? 3.166 -22.901 -6.097 1.00 89.00 428 PRO A O 1
ATOM 3120 N N . GLY A 1 429 ? 2.452 -23.000 -8.215 1.00 91.00 429 GLY A N 1
ATOM 3121 C CA . GLY A 1 429 ? 3.440 -23.977 -8.679 1.00 91.00 429 GLY A CA 1
ATOM 3122 C C . GLY A 1 429 ? 4.758 -23.358 -9.154 1.00 91.00 429 GLY A C 1
ATOM 3123 O O . GLY A 1 429 ? 5.735 -24.087 -9.377 1.00 91.00 429 GLY A O 1
ATOM 3124 N N . VAL A 1 430 ? 4.804 -22.031 -9.311 1.00 95.12 430 VAL A N 1
ATOM 3125 C CA . VAL A 1 430 ? 5.961 -21.316 -9.852 1.00 95.12 430 VAL A CA 1
ATOM 3126 C C . VAL A 1 430 ? 6.654 -20.503 -8.765 1.00 95.12 430 VAL A C 1
ATOM 3128 O O . VAL A 1 430 ? 6.098 -19.558 -8.203 1.00 95.12 430 VAL A O 1
ATOM 3131 N N . ASN A 1 431 ? 7.915 -20.855 -8.509 1.00 95.81 431 ASN A N 1
ATOM 3132 C CA . ASN A 1 431 ? 8.755 -20.227 -7.492 1.00 95.81 431 ASN A CA 1
ATOM 3133 C C . ASN A 1 431 ? 10.176 -20.000 -8.019 1.00 95.81 431 ASN A C 1
ATOM 3135 O O . ASN A 1 431 ? 10.680 -20.753 -8.852 1.00 95.81 431 ASN A O 1
ATOM 3139 N N . ALA A 1 432 ? 10.853 -18.993 -7.477 1.00 96.75 432 ALA A N 1
ATOM 3140 C CA . ALA A 1 432 ? 12.261 -18.719 -7.705 1.00 96.75 432 ALA A CA 1
ATOM 3141 C C . ALA A 1 432 ? 13.159 -19.848 -7.176 1.00 96.75 432 ALA A C 1
ATOM 3143 O O . ALA A 1 432 ? 13.069 -20.259 -6.018 1.00 96.75 432 ALA A O 1
ATOM 3144 N N . VAL A 1 433 ? 14.110 -20.289 -8.001 1.00 96.56 433 VAL A N 1
ATOM 3145 C CA . VAL A 1 433 ? 15.062 -21.369 -7.699 1.00 96.56 433 VAL A CA 1
ATOM 3146 C C . VAL A 1 433 ? 16.502 -20.961 -8.014 1.00 96.56 433 VAL A C 1
ATOM 3148 O O . VAL A 1 433 ? 16.761 -20.010 -8.749 1.00 96.56 433 VAL A O 1
ATOM 3151 N N . GLY A 1 434 ? 17.472 -21.668 -7.431 1.00 93.50 434 GLY A N 1
ATOM 3152 C CA . GLY A 1 434 ? 18.896 -21.411 -7.671 1.00 93.50 434 GLY A CA 1
ATOM 3153 C C . GLY A 1 434 ? 19.426 -20.170 -6.947 1.00 93.50 434 GLY A C 1
ATOM 3154 O O . GLY A 1 434 ? 18.952 -19.815 -5.878 1.00 93.50 434 GLY A O 1
ATOM 3155 N N . LYS A 1 435 ? 20.468 -19.532 -7.490 1.00 93.38 435 LYS A N 1
ATOM 3156 C CA . LYS A 1 435 ? 21.003 -18.258 -6.974 1.00 93.38 435 LYS A CA 1
ATOM 3157 C C . LYS A 1 435 ? 20.615 -17.127 -7.916 1.00 93.38 435 LYS A C 1
ATOM 3159 O O . LYS A 1 435 ? 20.474 -17.352 -9.115 1.00 93.38 435 LYS A O 1
ATOM 3164 N N . LYS A 1 436 ? 20.493 -15.905 -7.388 1.00 94.38 436 LYS A N 1
ATOM 3165 C CA . LYS A 1 436 ? 20.350 -14.721 -8.238 1.00 94.38 436 LYS A CA 1
ATOM 3166 C C . LYS A 1 436 ? 21.647 -14.529 -9.035 1.00 94.38 436 LYS A C 1
ATOM 3168 O O . LYS A 1 436 ? 22.736 -14.615 -8.466 1.00 94.38 436 LYS A O 1
ATOM 3173 N N . SER A 1 437 ? 21.528 -14.296 -10.337 1.00 96.12 437 SER A N 1
ATOM 3174 C CA . SER A 1 437 ? 22.646 -13.883 -11.194 1.00 96.12 437 SER A CA 1
ATOM 3175 C C . SER A 1 437 ? 22.575 -12.377 -11.413 1.00 96.12 437 SER A C 1
ATOM 3177 O O . SER A 1 437 ? 21.476 -11.831 -11.512 1.00 96.12 437 SER A O 1
ATOM 3179 N N . THR A 1 438 ? 23.725 -11.702 -11.466 1.00 96.75 438 THR A N 1
ATOM 3180 C CA . THR A 1 438 ? 23.778 -10.236 -11.534 1.00 96.75 438 THR A CA 1
ATOM 3181 C C . THR A 1 438 ? 24.756 -9.733 -12.578 1.00 96.75 438 THR A C 1
ATOM 3183 O O . THR A 1 438 ? 25.788 -10.349 -12.853 1.00 96.75 438 THR A O 1
ATOM 3186 N N . TRP A 1 439 ? 24.431 -8.573 -13.144 1.00 96.75 439 TRP A N 1
ATOM 3187 C CA . TRP A 1 439 ? 25.274 -7.852 -14.089 1.00 96.75 439 TRP A CA 1
ATOM 3188 C C . TRP A 1 439 ? 25.281 -6.362 -13.764 1.00 96.75 439 TRP A C 1
ATOM 3190 O O . TRP A 1 439 ? 24.389 -5.838 -13.092 1.00 96.75 439 TRP A O 1
ATOM 3200 N N . PHE A 1 440 ? 26.300 -5.681 -14.289 1.00 95.06 440 PHE A N 1
ATOM 3201 C CA . PHE A 1 440 ? 26.442 -4.230 -14.234 1.00 95.06 440 PHE A CA 1
ATOM 3202 C C . PHE A 1 440 ? 26.299 -3.659 -12.815 1.00 95.06 440 PHE A C 1
ATOM 3204 O O . PHE A 1 440 ? 25.413 -2.845 -12.558 1.00 95.06 440 PHE A O 1
ATOM 3211 N N . ASP A 1 441 ? 27.149 -4.117 -11.898 1.00 90.81 441 ASP A N 1
ATOM 3212 C CA . ASP A 1 441 ? 27.179 -3.650 -10.507 1.00 90.81 441 ASP A CA 1
ATOM 3213 C C . ASP A 1 441 ? 25.811 -3.753 -9.812 1.00 90.81 441 ASP A C 1
ATOM 3215 O O . ASP A 1 441 ? 25.336 -2.801 -9.200 1.00 90.81 441 ASP A O 1
ATOM 3219 N N . TYR A 1 442 ? 25.171 -4.926 -9.917 1.00 92.81 442 TYR A N 1
ATOM 3220 C CA . TYR A 1 442 ? 23.889 -5.234 -9.265 1.00 92.81 442 TYR A CA 1
ATOM 3221 C C . TYR A 1 442 ? 22.697 -4.400 -9.765 1.00 92.81 442 TYR A C 1
ATOM 3223 O O . TYR A 1 442 ? 21.700 -4.261 -9.061 1.00 92.81 442 TYR A O 1
ATOM 3231 N N . THR A 1 443 ? 22.767 -3.853 -10.984 1.00 95.25 443 THR A N 1
ATOM 3232 C CA . THR A 1 443 ? 21.642 -3.112 -11.596 1.00 95.25 443 THR A CA 1
ATOM 3233 C C . THR A 1 443 ? 20.776 -3.967 -12.515 1.00 95.25 443 THR A C 1
ATOM 3235 O O . THR A 1 443 ? 19.677 -3.551 -12.877 1.00 95.25 443 THR A O 1
ATOM 3238 N N . VAL A 1 444 ? 21.240 -5.166 -12.874 1.00 97.31 444 VAL A N 1
ATOM 3239 C CA . VAL A 1 444 ? 20.469 -6.148 -13.643 1.00 97.31 444 VAL A CA 1
ATOM 3240 C C . VAL A 1 444 ? 20.532 -7.490 -12.938 1.00 97.31 444 VAL A C 1
ATOM 3242 O O . VAL A 1 444 ? 21.622 -7.944 -12.578 1.00 97.31 444 VAL A O 1
ATOM 3245 N N . TRP A 1 445 ? 19.374 -8.118 -12.771 1.00 97.25 445 TRP A N 1
ATOM 3246 C CA . TRP A 1 445 ? 19.208 -9.371 -12.048 1.00 97.25 445 TRP A CA 1
ATOM 3247 C C . TRP A 1 445 ? 18.491 -10.402 -12.905 1.00 97.25 445 TRP A C 1
ATOM 3249 O O . TRP A 1 445 ? 17.608 -10.061 -13.692 1.00 97.25 445 TRP A O 1
ATOM 3259 N N . ARG A 1 446 ? 18.851 -11.666 -12.696 1.00 97.25 446 ARG A N 1
ATOM 3260 C CA . ARG A 1 446 ? 18.114 -12.830 -13.183 1.00 97.25 446 ARG A CA 1
ATOM 3261 C C . ARG A 1 446 ? 17.883 -13.799 -12.044 1.00 97.25 446 ARG A C 1
ATOM 3263 O O . ARG A 1 446 ? 18.781 -14.024 -11.222 1.00 97.25 446 ARG A O 1
ATOM 3270 N N . ARG A 1 447 ? 16.723 -14.440 -12.050 1.00 97.06 447 ARG A N 1
ATOM 3271 C CA . ARG A 1 447 ? 16.457 -15.623 -11.241 1.00 97.06 447 ARG A CA 1
ATOM 3272 C C . ARG A 1 447 ? 15.746 -16.675 -12.087 1.00 97.06 447 ARG A C 1
ATOM 3274 O O . ARG A 1 447 ? 14.879 -16.340 -12.886 1.00 97.06 447 ARG A O 1
ATOM 3281 N N . ASP A 1 448 ? 16.149 -17.929 -11.927 1.00 98.00 448 ASP A N 1
ATOM 3282 C CA . ASP A 1 448 ? 15.502 -19.050 -12.608 1.00 98.00 448 ASP A CA 1
ATOM 3283 C C . ASP A 1 448 ? 14.217 -19.413 -11.841 1.00 98.00 448 ASP A C 1
ATOM 3285 O O . ASP A 1 448 ? 14.164 -19.258 -10.616 1.00 98.00 448 ASP A O 1
ATOM 3289 N N . LEU A 1 449 ? 13.187 -19.876 -12.545 1.00 98.25 449 LEU A N 1
ATOM 3290 C CA . LEU A 1 449 ? 11.902 -20.298 -11.984 1.00 98.25 449 LEU A CA 1
ATOM 3291 C C . LEU A 1 449 ? 11.755 -21.827 -12.056 1.00 98.25 449 LEU A C 1
ATOM 3293 O O . LEU A 1 449 ? 12.377 -22.494 -12.885 1.00 98.25 449 LEU A O 1
ATOM 3297 N N . SER A 1 450 ? 10.953 -22.402 -11.159 1.00 97.88 450 SER A N 1
ATOM 3298 C CA . SER A 1 450 ? 10.776 -23.857 -11.005 1.00 97.88 450 SER A CA 1
ATOM 3299 C C . SER A 1 450 ? 10.216 -24.567 -12.241 1.00 97.88 450 SER A C 1
ATOM 3301 O O . SER A 1 450 ? 10.394 -25.777 -12.380 1.00 97.88 450 SER A O 1
ATOM 3303 N N . ASP A 1 451 ? 9.570 -23.836 -13.143 1.00 96.69 451 ASP A N 1
ATOM 3304 C CA . ASP A 1 451 ? 8.993 -24.339 -14.390 1.00 96.69 451 ASP A CA 1
ATOM 3305 C C . ASP A 1 451 ? 9.928 -24.208 -15.607 1.00 96.69 451 ASP A C 1
ATOM 3307 O O . ASP A 1 451 ? 9.551 -24.572 -16.720 1.00 96.69 451 ASP A O 1
ATOM 3311 N N . GLY A 1 452 ? 11.158 -23.732 -15.395 1.00 97.00 452 GLY A N 1
ATOM 3312 C CA . GLY A 1 452 ? 12.181 -23.573 -16.427 1.00 97.00 452 GLY A CA 1
ATOM 3313 C C . GLY A 1 452 ? 12.298 -22.160 -16.995 1.00 97.00 452 GLY A C 1
ATOM 3314 O O . GLY A 1 452 ? 13.319 -21.871 -17.615 1.00 97.00 452 GLY A O 1
ATOM 3315 N N . ARG A 1 453 ? 11.325 -21.279 -16.729 1.00 97.88 453 ARG A N 1
ATOM 3316 C CA . ARG A 1 453 ? 11.376 -19.870 -17.138 1.00 97.88 453 ARG A CA 1
ATOM 3317 C C . ARG A 1 453 ? 12.412 -19.083 -16.331 1.00 97.88 453 ARG A C 1
ATOM 3319 O O . ARG A 1 453 ? 12.953 -19.550 -15.326 1.00 97.88 453 ARG A O 1
ATOM 3326 N N . GLN A 1 454 ? 12.680 -17.849 -16.746 1.00 97.88 454 GLN A N 1
ATOM 3327 C CA . GLN A 1 454 ? 13.582 -16.924 -16.057 1.00 97.88 454 GLN A CA 1
ATOM 3328 C C . GLN A 1 454 ? 12.898 -15.580 -15.838 1.00 97.88 454 GLN A C 1
ATOM 3330 O O . GLN A 1 454 ? 12.324 -15.025 -16.769 1.00 97.88 454 GLN A O 1
ATOM 3335 N N . VAL A 1 455 ? 13.010 -15.022 -14.633 1.00 98.06 455 VAL A N 1
ATOM 3336 C CA . VAL A 1 455 ? 12.608 -13.639 -14.350 1.00 98.06 455 VAL A CA 1
ATOM 3337 C C . VAL A 1 455 ? 13.823 -12.721 -14.405 1.00 98.06 455 VAL A C 1
ATOM 3339 O O . VAL A 1 455 ? 14.884 -13.030 -13.852 1.00 98.06 455 VAL A O 1
ATOM 3342 N N . TRP A 1 456 ? 13.656 -11.582 -15.069 1.00 98.25 456 TRP A N 1
ATOM 3343 C CA . TRP A 1 456 ? 14.680 -10.565 -15.267 1.00 98.25 456 TRP A CA 1
ATOM 3344 C C . TRP A 1 456 ? 14.225 -9.223 -14.708 1.00 98.25 456 TRP A C 1
ATOM 3346 O O . TRP A 1 456 ? 13.064 -8.847 -14.842 1.00 98.25 456 TRP A O 1
ATOM 3356 N N . VAL A 1 457 ? 15.164 -8.483 -14.124 1.00 97.75 457 VAL A N 1
ATOM 3357 C CA . VAL A 1 457 ? 14.942 -7.150 -13.553 1.00 97.75 457 VAL A CA 1
ATOM 3358 C C . VAL A 1 457 ? 16.055 -6.216 -14.024 1.00 97.75 457 VAL A C 1
ATOM 3360 O O . VAL A 1 457 ? 17.232 -6.554 -13.887 1.00 97.75 457 VAL A O 1
ATOM 3363 N N . ASN A 1 458 ? 15.711 -5.044 -14.562 1.00 96.44 458 ASN A N 1
ATOM 3364 C CA . ASN A 1 458 ? 16.666 -4.039 -15.033 1.00 96.44 458 ASN A CA 1
ATOM 3365 C C . ASN A 1 458 ? 16.367 -2.652 -14.444 1.00 96.44 458 ASN A C 1
ATOM 3367 O O . ASN A 1 458 ? 15.482 -1.947 -14.913 1.00 96.44 458 ASN A O 1
ATOM 3371 N N . TYR A 1 459 ? 17.190 -2.226 -13.485 1.00 94.94 459 TYR A N 1
ATOM 3372 C CA . TYR A 1 459 ? 17.148 -0.893 -12.863 1.00 94.94 459 TYR A CA 1
ATOM 3373 C C . TYR A 1 459 ? 17.945 0.170 -13.632 1.00 94.94 459 TYR A C 1
ATOM 3375 O O . TYR A 1 459 ? 18.193 1.271 -13.134 1.00 94.94 459 TYR A O 1
ATOM 3383 N N . ARG A 1 460 ? 18.438 -0.142 -14.834 1.00 93.50 460 ARG A N 1
ATOM 3384 C CA . ARG A 1 460 ? 19.165 0.832 -15.652 1.00 93.50 460 ARG A CA 1
ATOM 3385 C C . ARG A 1 460 ? 18.181 1.682 -16.440 1.00 93.50 460 ARG A C 1
ATOM 3387 O O . ARG A 1 460 ? 17.143 1.217 -16.895 1.00 93.50 460 ARG A O 1
ATOM 3394 N N . ASN A 1 461 ? 18.576 2.920 -16.710 1.00 91.50 461 ASN A N 1
ATOM 3395 C CA . ASN A 1 461 ? 17.854 3.856 -17.577 1.00 91.50 461 ASN A CA 1
ATOM 3396 C C . ASN A 1 461 ? 18.035 3.575 -19.083 1.00 91.50 461 ASN A C 1
ATOM 3398 O O . ASN A 1 461 ? 17.813 4.454 -19.912 1.00 91.50 461 ASN A O 1
ATOM 3402 N N . GLN A 1 462 ? 18.483 2.373 -19.438 1.00 92.94 462 GLN A N 1
ATOM 3403 C CA . GLN A 1 462 ? 18.700 1.946 -20.812 1.00 92.94 462 GLN A CA 1
ATOM 3404 C C . GLN A 1 462 ? 18.384 0.459 -20.946 1.00 92.94 462 GLN A C 1
ATOM 3406 O O . GLN A 1 462 ? 18.618 -0.321 -20.015 1.00 92.94 462 GLN A O 1
ATOM 3411 N N . ASP A 1 463 ? 17.907 0.077 -22.127 1.00 95.56 463 ASP A N 1
ATOM 3412 C CA . ASP A 1 463 ? 17.771 -1.323 -22.503 1.00 95.56 463 ASP A CA 1
ATOM 3413 C C . ASP A 1 463 ? 19.139 -2.010 -22.425 1.00 95.56 463 ASP A C 1
ATOM 3415 O O . ASP A 1 463 ? 20.178 -1.431 -22.771 1.00 95.56 463 ASP A O 1
ATOM 3419 N N . VAL A 1 464 ? 19.143 -3.269 -22.005 1.00 97.12 464 VAL A N 1
ATOM 3420 C CA . VAL A 1 464 ? 20.343 -4.107 -22.004 1.00 97.12 464 VAL A CA 1
ATOM 3421 C C . VAL A 1 464 ? 20.086 -5.419 -22.720 1.00 97.12 464 VAL A C 1
ATOM 3423 O O . VAL A 1 464 ? 18.950 -5.866 -22.850 1.00 97.12 464 VAL A O 1
ATOM 3426 N N . THR A 1 465 ? 21.160 -6.051 -23.186 1.00 97.75 465 THR A N 1
ATOM 3427 C CA . THR A 1 465 ? 21.109 -7.425 -23.681 1.00 97.75 465 THR A CA 1
ATOM 3428 C C . THR A 1 465 ? 22.082 -8.275 -22.888 1.00 97.75 465 THR A C 1
ATOM 3430 O O . THR A 1 465 ? 23.284 -8.006 -22.886 1.00 97.75 465 THR A O 1
ATOM 3433 N N . VAL A 1 466 ? 21.556 -9.292 -22.218 1.00 97.06 466 VAL A N 1
ATOM 3434 C CA . VAL A 1 466 ? 22.315 -10.248 -21.411 1.00 97.06 466 VAL A CA 1
ATOM 3435 C C . VAL A 1 466 ? 21.947 -11.636 -21.905 1.00 97.06 466 VAL A C 1
ATOM 3437 O O . VAL A 1 466 ? 20.773 -11.932 -22.069 1.00 97.06 466 VAL A O 1
ATOM 3440 N N . GLU A 1 467 ? 22.943 -12.463 -22.224 1.00 94.38 467 GLU A N 1
ATOM 3441 C CA . GLU A 1 467 ? 22.714 -13.848 -22.680 1.00 94.38 467 GLU A CA 1
ATOM 3442 C C . GLU A 1 467 ? 21.767 -13.964 -23.900 1.00 94.38 467 GLU A C 1
ATOM 3444 O O . GLU A 1 467 ? 21.142 -14.992 -24.125 1.00 94.38 467 GLU A O 1
ATOM 3449 N N . GLY A 1 468 ? 21.687 -12.915 -24.730 1.00 95.00 468 GLY A N 1
ATOM 3450 C CA . GLY A 1 468 ? 20.790 -12.855 -25.892 1.00 95.00 468 GLY A CA 1
ATOM 3451 C C . GLY A 1 468 ? 19.367 -12.369 -25.586 1.00 95.00 468 GLY A C 1
ATOM 3452 O O . GLY A 1 468 ? 18.611 -12.126 -26.523 1.00 95.00 468 GLY A O 1
ATOM 3453 N N . VAL A 1 469 ? 19.023 -12.150 -24.314 1.00 97.06 469 VAL A N 1
ATOM 3454 C CA . VAL A 1 469 ? 17.738 -11.600 -23.862 1.00 97.06 469 VAL A CA 1
ATOM 3455 C C . VAL A 1 469 ? 17.815 -10.077 -23.809 1.00 97.06 469 VAL A C 1
ATOM 3457 O O . VAL A 1 469 ? 18.711 -9.523 -23.170 1.00 97.06 469 VAL A O 1
ATOM 3460 N N . LYS A 1 470 ? 16.884 -9.385 -24.476 1.00 97.31 470 LYS A N 1
ATOM 3461 C CA . LYS A 1 470 ? 16.737 -7.926 -24.389 1.00 97.31 470 LYS A CA 1
ATOM 3462 C C . LYS A 1 470 ? 15.822 -7.573 -23.215 1.00 97.31 470 LYS A C 1
ATOM 3464 O O . LYS A 1 470 ? 14.662 -7.962 -23.224 1.00 97.31 470 LYS A O 1
ATOM 3469 N N . ILE A 1 471 ? 16.326 -6.791 -22.266 1.00 96.81 471 ILE A N 1
ATOM 3470 C CA . ILE A 1 471 ? 15.602 -6.378 -21.060 1.00 96.81 471 ILE A CA 1
ATOM 3471 C C . ILE A 1 471 ? 15.389 -4.858 -21.135 1.00 96.81 471 ILE A C 1
ATOM 3473 O O . ILE A 1 471 ? 16.389 -4.127 -21.184 1.00 96.81 471 ILE A O 1
ATOM 3477 N N . PRO A 1 472 ? 14.138 -4.365 -21.199 1.00 94.69 472 PRO A N 1
ATOM 3478 C CA . PRO A 1 472 ? 13.849 -2.937 -21.289 1.00 94.69 472 PRO A CA 1
ATOM 3479 C C . PRO A 1 472 ? 14.392 -2.145 -20.097 1.00 94.69 472 PRO A C 1
ATOM 3481 O O . PRO A 1 472 ? 14.576 -2.688 -19.007 1.00 94.69 472 PRO A O 1
ATOM 3484 N N . ALA A 1 473 ? 14.678 -0.862 -20.310 1.00 92.81 473 ALA A N 1
ATOM 3485 C CA . ALA A 1 473 ? 15.035 0.068 -19.240 1.00 92.81 473 ALA A CA 1
ATOM 3486 C C . ALA A 1 473 ? 13.955 0.123 -18.145 1.00 92.81 473 ALA A C 1
ATOM 3488 O O . ALA A 1 473 ? 12.771 0.200 -18.469 1.00 92.81 473 ALA A O 1
ATOM 3489 N N . GLN A 1 474 ? 14.372 0.174 -16.876 1.00 92.00 474 GLN A N 1
ATOM 3490 C CA . GLN A 1 474 ? 13.492 0.366 -15.713 1.00 92.00 474 GLN A CA 1
ATOM 3491 C C . GLN A 1 474 ? 12.278 -0.567 -15.675 1.00 92.00 474 GLN A C 1
ATOM 3493 O O . GLN A 1 474 ? 11.160 -0.138 -15.418 1.00 92.00 474 GLN A O 1
ATOM 3498 N N . SER A 1 475 ? 12.488 -1.843 -15.978 1.00 94.81 475 SER A N 1
ATOM 3499 C CA . SER A 1 475 ? 11.405 -2.807 -16.159 1.00 94.81 475 SER A CA 1
ATOM 3500 C C . SER A 1 475 ? 11.855 -4.211 -15.757 1.00 94.81 475 SER A C 1
ATOM 3502 O O . SER A 1 475 ? 13.038 -4.462 -15.489 1.00 94.81 475 SER A O 1
ATOM 3504 N N . GLY A 1 476 ? 10.898 -5.129 -15.703 1.00 97.00 476 GLY A N 1
ATOM 3505 C CA . GLY A 1 476 ? 11.130 -6.552 -15.536 1.00 97.00 476 GLY A CA 1
ATOM 3506 C C . GLY A 1 476 ? 10.334 -7.362 -16.551 1.00 97.00 476 GLY A C 1
ATOM 3507 O O . GLY A 1 476 ? 9.407 -6.850 -17.168 1.00 97.00 476 GLY A O 1
ATOM 3508 N N . LEU A 1 477 ? 10.723 -8.617 -16.754 1.00 97.62 477 LEU A N 1
ATOM 3509 C CA . LEU A 1 477 ? 10.042 -9.535 -17.672 1.00 97.62 477 LEU A CA 1
ATOM 3510 C C . LEU A 1 477 ? 10.293 -10.993 -17.289 1.00 97.62 477 LEU A C 1
ATOM 3512 O O . LEU A 1 477 ? 11.202 -11.286 -16.507 1.00 97.62 477 LEU A O 1
ATOM 3516 N N . VAL A 1 478 ? 9.520 -11.902 -17.882 1.00 97.50 478 VAL A N 1
ATOM 3517 C CA . VAL A 1 478 ? 9.750 -13.350 -17.816 1.00 97.50 478 VAL A CA 1
ATOM 3518 C C . VAL A 1 478 ? 10.053 -13.888 -19.214 1.00 97.50 478 VAL A C 1
ATOM 3520 O O . VAL A 1 478 ? 9.391 -13.522 -20.182 1.00 97.50 478 VAL A O 1
ATOM 3523 N N . THR A 1 479 ? 11.057 -14.756 -19.326 1.00 96.69 479 THR A N 1
ATOM 3524 C CA . THR A 1 479 ? 11.405 -15.472 -20.564 1.00 96.69 479 THR A CA 1
ATOM 3525 C C . THR A 1 479 ? 11.285 -16.978 -20.398 1.00 96.69 479 THR A C 1
ATOM 3527 O O . THR A 1 479 ? 11.404 -17.483 -19.282 1.00 96.69 479 THR A O 1
ATOM 3530 N N . ASP A 1 480 ? 11.104 -17.671 -21.521 1.00 89.25 480 ASP A N 1
ATOM 3531 C CA . ASP A 1 480 ? 11.149 -19.136 -21.620 1.00 89.25 480 ASP A CA 1
ATOM 3532 C C . ASP A 1 480 ? 12.562 -19.722 -21.498 1.00 89.25 480 ASP A C 1
ATOM 3534 O O . ASP A 1 480 ? 13.540 -19.024 -21.874 1.00 89.25 480 ASP A O 1
#

Sequence (480 aa):
MKPSARIARSAAATVLTTATVLATAAVPAVAAPDDGAAGNTGAGRVAYLHGYQQSQALCPGGSMVGAVDTAIVAPLVAGGTLAKGDCTLADMKAANPDTEFLAYLNIGGMQGVTEWDKEPFFPTCVRPEDGEQYAVKPGNSAVATNDKGNAVYPAFDYITIADQSASYAQACGERAVDLVTTDSVRGSTGAAPVRFDGVFLDDMAMSPAHGQNMDDVGTWGPWGSDDAYGQAVLRTVGTISDAMDDDGSGKTLAGNLGIYSDDSSQVELAQRLAGSRDLDWMMREFVIGGPKGDQFGAFYAVEQNAAVLGTLSRSTPVVMHQFAVKATTDPNLTGTVGGSCLTDSTPDASRLMGQVDQRRQQDMTLSLATVLTAKEEGANLDMSVVQAQPQCQETAASNPGLYEKVTDVSVDESDPDVRQLREVLEDPGVNAVGKKSTWFDYTVWRRDLSDGRQVWVNYRNQDVTVEGVKIPAQSGLVTD

Radius of gyration: 26.61 Å; Cα contacts (8 Å, |Δi|>4): 1060; chains: 1; bounding box: 99×82×66 Å

Organism: NCBI:txid2485125

Mean predicted aligned error: 8.3 Å